Protein 6C8Z (pdb70)

CATH classification: 3.40.1190.20 (+1 more: 3.30.1110.20)

Secondary structure (DSSP, 8-state):
---HHHHHHHHHHHHHHHHHGGG---EEEES--EEEEEEE--HHHHHHHHTTS-HHHHHHHHHS--SSB-SHHHHHHHHHHHHHS---EEEEE--SHHHHHHHHHT--SEEEEESHHHHHHHHHHHTT-S-EEEE-TT--HHHHHTS---TTEEEEEE-SS-EEEE-GGGS--TT----EEEEEEE-TT-EEEETTEEEE--S-EEEEEEE--TT--S---HHHHHTHHHHHHT-SEEEE--GGG--SB-TTS-BHHHHHHHHHHHHHHHHHH-TT-EEEEE----S-HHHHHIIIIIIIHHH-SEEEEEHHHHHHHHHHTT-HHHHHHHHS-SSTHHHHHHHHHHHHHHHTT-SEEEEE-SSEEEEEEETT-SS-HHHHHHHHHHHHHHHHHHHHHSS--STTGGGGGGGSPBPHHHHHHHHHHHHHHHHTTS--HHHHHHTEEEETTEEEEEEE-B--SS-S--SSHHHHHHHHHHHHHHHHS---

Sequence (488 aa):
MDISEWEKRYNEAYSDISKSLKKVKGIFVAYNSNIDAIKHIDEDDIEKLLEQVDAKEVQERIMEYPRQIDSPADFVARLIISMRDGKAAEVPTYTTDIHEWLTDNLGFDEARMGGQAGIISNLLANMGIKNVIAYVPWLSKEQAEYFVDSENLLHPVVENGKLELKHPKEAYNPDNKPKVNWIIEFSKGLEVKFAGEKIVVPRDNRLIVSSRPPWIRIDMSEELYEHLPEIGKNIDGAILSGYQMIKEEYEDGKTYKDYVEKAVNVIKRLKEGNPDIRIHVEFTSIQNKLIRKAILKDIVRKHVHSLGLDTVEVANALNVLGYEELAYSVIKKDENAIVALYEGAVILLHELKLERVHVHSLGYYICVVSKDSPVSPEDHRKSLLFASTVAAARALLGNINSLDDIEAGLDVPVSEQGYNQLEKLEKYLVRRGICTLEDFENGCICTPNHDVIIIPTKVVEKPVATVGIGDTISAAAFVSVLAKMKKK

Nearest PDB structures (foldseek):
  6c8z-assembly1_A-2  TM=1.002E+00  e=9.572E-101  Methanosarcinales
  6xio-assembly1_A  TM=8.806E-01  e=2.026E-80  Methanosarcinales archaeon
  1u2x-assembly2_B  TM=9.311E-01  e=2.258E-51  Pyrococcus horikoshii
  3drw-assembly1_B  TM=9.530E-01  e=3.285E-50  Pyrococcus horikoshii
  5od2-assembly2_B  TM=7.787E-01  e=1.156E-51  Methanocaldococcus jannaschii DSM 2661

Structure (mmCIF, N/CA/C/O backbone):
data_6C8Z
#
_entry.id   6C8Z
#
_cell.length_a   81.081
_cell.length_b   75.986
_cell.length_c   82.442
_cell.angle_alpha   90.000
_cell.angle_beta   94.920
_cell.angle_gamma   90.000
#
_symmetry.space_group_name_H-M   'C 1 2 1'
#
loop_
_entity.id
_entity.type
_entity.pdbx_description
1 polymer 'ADP-dependent phosphofructokinase'
2 non-polymer "ADENOSINE-5'-DIPHOSPHATE"
3 non-polymer 'NICKEL (II) ION'
4 non-polymer 'MAGNESIUM ION'
5 water water
#
loop_
_atom_site.group_PDB
_atom_site.id
_atom_site.type_symbol
_atom_site.label_atom_id
_atom_site.label_alt_id
_atom_site.label_comp_id
_atom_site.label_asym_id
_atom_site.label_entity_id
_atom_site.label_seq_id
_atom_site.pdbx_PDB_ins_code
_atom_site.Cartn_x
_atom_site.Cartn_y
_atom_site.Cartn_z
_atom_site.occupancy
_atom_site.B_iso_or_equiv
_atom_site.auth_seq_id
_atom_site.auth_comp_id
_atom_site.auth_asym_id
_atom_site.auth_atom_id
_atom_site.pdbx_PDB_model_num
ATOM 1 N N . MET A 1 22 ? 22.47000 -2.53000 -13.15100 1.000 108.54000 1 MET A N 1
ATOM 2 C CA . MET A 1 22 ? 23.12900 -3.11000 -14.35700 1.000 110.79000 1 MET A CA 1
ATOM 3 C C . MET A 1 22 ? 24.04800 -4.26100 -13.95000 1.000 113.88000 1 MET A C 1
ATOM 4 O O . MET A 1 22 ? 23.87000 -5.39300 -14.40300 1.000 114.41000 1 MET A O 1
ATOM 9 N N . ASP A 1 23 ? 25.03100 -3.97000 -13.09500 1.000 106.98000 2 ASP A N 1
ATOM 10 C CA . ASP A 1 23 ? 25.95300 -4.98100 -12.57200 1.000 105.05000 2 ASP A CA 1
ATOM 11 C C . ASP A 1 23 ? 26.01800 -4.89800 -11.05100 1.000 100.74000 2 ASP A C 1
ATOM 12 O O . ASP A 1 23 ? 26.81000 -4.14000 -10.48100 1.000 99.36000 2 ASP A O 1
ATOM 17 N N . ILE A 1 24 ? 25.16700 -5.69400 -10.39800 1.000 84.68000 3 ILE A N 1
ATOM 18 C CA . ILE A 1 24 ? 25.36600 -6.03300 -8.99400 1.000 79.71000 3 ILE A CA 1
ATOM 19 C C . ILE A 1 24 ? 26.36800 -7.16300 -8.83300 1.000 78.80000 3 ILE A C 1
ATOM 20 O O . ILE A 1 24 ? 26.81500 -7.43100 -7.71100 1.000 75.55000 3 ILE A O 1
ATOM 25 N N . SER A 1 25 ? 26.71200 -7.84700 -9.92700 1.000 75.07000 4 SER A N 1
ATOM 26 C CA . SER A 1 25 ? 27.70200 -8.91400 -9.87200 1.000 74.67000 4 SER A CA 1
ATOM 27 C C . SER A 1 25 ? 28.98600 -8.44200 -9.20700 1.000 75.11000 4 SER A C 1
ATOM 28 O O . SER A 1 25 ? 29.66200 -9.22800 -8.53700 1.000 73.59000 4 SER A O 1
ATOM 31 N N . GLU A 1 26 ? 29.41800 -7.21300 -9.44100 1.000 76.44000 5 GLU A N 1
ATOM 32 C CA . GLU A 1 26 ? 30.57900 -6.70100 -8.75800 1.000 74.80000 5 GLU A CA 1
ATOM 33 C C . GLU A 1 26 ? 30.29500 -6.47400 -7.28600 1.000 72.05000 5 GLU A C 1
ATOM 34 O O . GLU A 1 26 ? 31.11100 -6.77500 -6.46300 1.000 69.36000 5 GLU A O 1
ATOM 40 N N . TRP A 1 27 ? 29.11500 -5.98600 -6.95800 1.000 63.75000 6 TRP A N 1
ATOM 41 C CA . TRP A 1 27 ? 28.78600 -5.80500 -5.56200 1.000 60.84000 6 TRP A CA 1
ATOM 42 C C . TRP A 1 27 ? 28.77100 -7.16000 -4.87800 1.000 68.69000 6 TRP A C 1
ATOM 43 O O . TRP A 1 27 ? 29.18800 -7.28500 -3.73900 1.000 70.94000 6 TRP A O 1
ATOM 54 N N . GLU A 1 28 ? 28.27900 -8.17100 -5.58100 1.000 55.10000 7 GLU A N 1
ATOM 55 C CA . GLU A 1 28 ? 28.15600 -9.51700 -5.03600 1.000 55.74000 7 GLU A CA 1
ATOM 56 C C . GLU A 1 28 ? 29.49800 -10.11700 -4.64400 1.000 61.72000 7 GLU A C 1
ATOM 57 O O . GLU A 1 28 ? 29.61100 -10.77400 -3.62100 1.000 62.01000 7 GLU A O 1
ATOM 63 N N . LYS A 1 29 ? 30.51000 -9.90500 -5.46900 1.000 61.52000 8 LYS A N 1
ATOM 64 C CA . LYS A 1 29 ? 31.83200 -10.38500 -5.13200 1.000 61.47000 8 LYS A CA 1
ATOM 65 C C . LYS A 1 29 ? 32.31700 -9.67000 -3.89100 1.000 61.58000 8 LYS A C 1
ATOM 66 O O . LYS A 1 29 ? 32.84600 -10.28700 -2.98300 1.000 61.76000 8 LYS A O 1
ATOM 72 N N . ARG A 1 30 ? 32.09400 -8.37600 -3.81900 1.000 54.53000 9 ARG A N 1
ATOM 73 C CA . ARG A 1 30 ? 32.55500 -7.63700 -2.66700 1.000 52.40000 9 ARG A CA 1
ATOM 74 C C . ARG A 1 30 ? 31.89800 -8.15800 -1.40700 1.000 54.25000 9 ARG A C 1
ATOM 75 O O . ARG A 1 30 ? 32.53000 -8.23400 -0.37000 1.000 53.99000 9 ARG A O 1
ATOM 83 N N . TYR A 1 31 ? 30.62800 -8.51800 -1.49500 1.000 53.16000 10 TYR A N 1
ATOM 84 C CA . TYR A 1 31 ? 29.91800 -9.00300 -0.32200 1.000 52.18000 10 TYR A CA 1
ATOM 85 C C . TYR A 1 31 ? 30.57800 -10.25600 0.20600 1.000 55.91000 10 TYR A C 1
ATOM 86 O O . TYR A 1 31 ? 30.74400 -10.42300 1.40300 1.000 55.91000 10 TYR A O 1
ATOM 95 N N . ASN A 1 32 ? 30.95900 -11.14900 -0.69600 1.000 55.03000 11 ASN A N 1
ATOM 96 C CA . ASN A 1 32 ? 31.61900 -12.39200 -0.31300 1.000 56.19000 11 ASN A CA 1
ATOM 97 C C . ASN A 1 32 ? 32.97400 -12.16700 0.34700 1.000 61.70000 11 ASN A C 1
ATOM 98 O O . ASN A 1 32 ? 33.31500 -12.82200 1.32100 1.000 60.45000 11 ASN A O 1
ATOM 103 N N . GLU A 1 33 ? 33.74900 -11.24200 -0.19700 1.000 60.32000 12 GLU A N 1
ATOM 104 C CA . GLU A 1 33 ? 35.03300 -10.88800 0.37100 1.000 61.56000 12 GLU A CA 1
ATOM 105 C C . GLU A 1 33 ? 34.84600 -10.28000 1.75200 1.000 63.73000 12 GLU A C 1
ATOM 106 O O . GLU A 1 33 ? 35.60100 -10.55400 2.66900 1.000 63.92000 12 GLU A O 1
ATOM 112 N N . ALA A 1 34 ? 33.82900 -9.44300 1.88900 1.000 58.95000 13 ALA A N 1
ATOM 113 C CA . ALA A 1 34 ? 33.54100 -8.78900 3.15000 1.000 56.67000 13 ALA A CA 1
ATOM 114 C C . ALA A 1 34 ? 33.17000 -9.83200 4.19300 1.000 61.13000 13 ALA A C 1
ATOM 115 O O . ALA A 1 34 ? 33.61500 -9.74900 5.33700 1.000 61.75000 13 ALA A O 1
ATOM 117 N N . TYR A 1 35 ? 32.33200 -10.78900 3.83800 1.000 58.78000 14 TYR A N 1
ATOM 118 C CA . TYR A 1 35 ? 31.93100 -11.77900 4.82300 1.000 57.52000 14 TYR A CA 1
ATOM 119 C C . TYR A 1 35 ? 33.06500 -12.64200 5.34400 1.000 61.50000 14 TYR A C 1
ATOM 120 O O . TYR A 1 35 ? 33.18200 -12.86400 6.54200 1.000 58.79000 14 TYR A O 1
ATOM 129 N N . SER A 1 36 ? 33.91100 -13.11900 4.44400 1.000 58.83000 15 SER A N 1
ATOM 130 C CA . SER A 1 36 ? 35.01600 -13.97500 4.84200 1.000 60.17000 15 SER A CA 1
ATOM 131 C C . SER A 1 36 ? 36.01600 -13.26800 5.72000 1.000 64.50000 15 SER A C 1
ATOM 132 O O . SER A 1 36 ? 36.46300 -13.80500 6.71600 1.000 66.12000 15 SER A O 1
ATOM 135 N N . ASP A 1 37 ? 36.35800 -12.04800 5.34100 1.000 57.69000 16 ASP A N 1
ATOM 136 C CA . ASP A 1 37 ? 37.32200 -11.25300 6.08300 1.000 57.58000 16 ASP A CA 1
ATOM 137 C C . ASP A 1 37 ? 36.87200 -10.87900 7.48800 1.000 60.13000 16 ASP A C 1
ATOM 138 O O . ASP A 1 37 ? 37.64600 -10.94800 8.43300 1.000 60.47000 16 ASP A O 1
ATOM 143 N N . ILE A 1 38 ? 35.61200 -10.49500 7.62500 1.000 56.02000 17 ILE A N 1
ATOM 144 C CA . ILE A 1 38 ? 35.08300 -10.10100 8.92600 1.000 53.77000 17 ILE A CA 1
ATOM 145 C C . ILE A 1 38 ? 34.81600 -11.33000 9.78500 1.000 59.07000 17 ILE A C 1
ATOM 146 O O . ILE A 1 38 ? 35.13800 -11.35100 10.98000 1.000 58.66000 17 ILE A O 1
ATOM 151 N N . SER A 1 39 ? 34.22000 -12.37000 9.19600 1.000 56.01000 18 SER A N 1
ATOM 152 C CA . SER A 1 39 ? 34.03600 -13.62700 9.91500 1.000 56.88000 18 SER A CA 1
ATOM 153 C C . SER A 1 39 ? 35.31100 -14.02900 10.64500 1.000 62.75000 18 SER A C 1
ATOM 154 O O . SER A 1 39 ? 35.28700 -14.34400 11.84100 1.000 61.57000 18 SER A O 1
ATOM 157 N N . LYS A 1 40 ? 36.44100 -14.01600 9.93800 1.000 62.68000 19 LYS A N 1
ATOM 158 C CA . LYS A 1 40 ? 37.71100 -14.38000 10.55900 1.000 63.82000 19 LYS A CA 1
ATOM 159 C C . LYS A 1 40 ? 38.15400 -13.33100 11.57200 1.000 67.71000 19 LYS A C 1
ATOM 160 O O . LYS A 1 40 ? 38.67000 -13.67400 12.64300 1.000 68.94000 19 LYS A O 1
ATOM 166 N N . SER A 1 41 ? 37.93800 -12.04900 11.26400 1.000 59.30000 20 SER A N 1
ATOM 167 C CA . SER A 1 41 ? 38.55200 -10.98400 12.05000 1.000 58.37000 20 SER A CA 1
ATOM 168 C C . SER A 1 41 ? 37.91600 -10.83800 13.42900 1.000 60.50000 20 SER A C 1
ATOM 169 O O . SER A 1 41 ? 38.60000 -10.44900 14.38300 1.000 60.06000 20 SER A O 1
ATOM 172 N N . LEU A 1 42 ? 36.62100 -11.14300 13.56000 1.000 58.11000 21 LEU A N 1
ATOM 173 C CA . LEU A 1 42 ? 35.92500 -10.95000 14.83200 1.000 55.93000 21 LEU A CA 1
ATOM 174 C C . LEU A 1 42 ? 36.61700 -11.65500 15.99400 1.000 63.03000 21 LEU A C 1
ATOM 175 O O . LEU A 1 42 ? 36.40600 -11.28200 17.15400 1.000 62.58000 21 LEU A O 1
ATOM 180 N N . LYS A 1 43 ? 37.43400 -12.67100 15.71000 1.000 60.97000 22 LYS A N 1
ATOM 181 C CA . LYS A 1 43 ? 38.24800 -13.30600 16.74000 1.000 63.02000 22 LYS A CA 1
ATOM 182 C C . LYS A 1 43 ? 39.02900 -12.29700 17.57300 1.000 66.66000 22 LYS A C 1
ATOM 183 O O . LYS A 1 43 ? 39.40200 -12.59700 18.71300 1.000 66.57000 22 LYS A O 1
ATOM 189 N N . LYS A 1 44 ? 39.28500 -11.11000 17.02700 1.000 59.76000 23 LYS A N 1
ATOM 190 C CA . LYS A 1 44 ? 40.21900 -10.15500 17.60400 1.000 58.88000 23 LYS A CA 1
ATOM 191 C C . LYS A 1 44 ? 39.58300 -9.23900 18.63900 1.000 63.22000 23 LYS A C 1
ATOM 192 O O . LYS A 1 44 ? 40.30900 -8.61000 19.41700 1.000 63.77000 23 LYS A O 1
ATOM 198 N N . VAL A 1 45 ? 38.25600 -9.15200 18.67200 1.000 60.54000 24 VAL A N 1
ATOM 199 C CA . VAL A 1 45 ? 37.56000 -8.27500 19.60800 1.000 58.68000 24 VAL A CA 1
ATOM 200 C C . VAL A 1 45 ? 37.57700 -8.94000 20.97900 1.000 64.63000 24 VAL A C 1
ATOM 201 O O . VAL A 1 45 ? 37.05100 -10.04500 21.14900 1.000 65.02000 24 VAL A O 1
ATOM 205 N N . LYS A 1 46 ? 38.18600 -8.27400 21.96100 1.000 60.33000 25 LYS A N 1
ATOM 206 C CA . LYS A 1 46 ? 38.37200 -8.88500 23.27300 1.000 60.34000 25 LYS A CA 1
ATOM 207 C C . LYS A 1 46 ? 37.20600 -8.66000 24.22700 1.000 63.47000 25 LYS A C 1
ATOM 208 O O . LYS A 1 46 ? 37.13700 -9.33200 25.26100 1.000 66.47000 25 LYS A O 1
ATOM 214 N N . GLY A 1 47 ? 36.30200 -7.73700 23.92200 1.000 56.89000 26 GLY A N 1
ATOM 215 C CA . GLY A 1 47 ? 35.14000 -7.52300 24.76200 1.000 55.18000 26 GLY A CA 1
ATOM 216 C C . GLY A 1 47 ? 34.36500 -6.28800 24.35800 1.000 57.72000 26 GLY A C 1
ATOM 217 O O . GLY A 1 47 ? 34.91400 -5.38200 23.72300 1.000 57.61000 26 GLY A O 1
ATOM 218 N N . ILE A 1 48 ? 33.08600 -6.23800 24.71900 1.000 49.30000 27 ILE A N 1
ATOM 219 C CA . ILE A 1 48 ? 32.22300 -5.12200 24.34300 1.000 49.96000 27 ILE A CA 1
ATOM 220 C C . ILE A 1 48 ? 31.09500 -4.99200 25.36000 1.000 54.13000 27 ILE A C 1
ATOM 221 O O . ILE A 1 48 ? 30.40100 -5.96500 25.67000 1.000 53.89000 27 ILE A O 1
ATOM 226 N N . PHE A 1 49 ? 30.93000 -3.77800 25.87700 1.000 49.24000 28 PHE A N 1
ATOM 227 C CA . PHE A 1 49 ? 29.98700 -3.46500 26.94400 1.000 47.33000 28 PHE A CA 1
ATOM 228 C C . PHE A 1 49 ? 28.70600 -2.90000 26.33700 1.000 49.71000 28 PHE A C 1
ATOM 229 O O . PHE A 1 49 ? 28.73800 -1.86400 25.66700 1.000 50.86000 28 PHE A O 1
ATOM 237 N N . VAL A 1 50 ? 27.58800 -3.58300 26.56800 1.000 48.05000 29 VAL A N 1
ATOM 238 C CA . VAL A 1 50 ? 26.29700 -3.24100 25.97500 1.000 46.65000 29 VAL A CA 1
ATOM 239 C C . VAL A 1 50 ? 25.35500 -2.90200 27.12200 1.000 51.52000 29 VAL A C 1
ATOM 240 O O . VAL A 1 50 ? 25.11400 -3.74800 27.99200 1.000 52.43000 29 VAL A O 1
ATOM 244 N N . ALA A 1 51 ? 24.81300 -1.68600 27.13700 1.000 47.34000 30 ALA A N 1
ATOM 245 C CA . ALA A 1 51 ? 24.17800 -1.23300 28.36400 1.000 48.42000 30 ALA A CA 1
ATOM 246 C C . ALA A 1 51 ? 22.91000 -0.42900 28.12700 1.000 53.15000 30 ALA A C 1
ATOM 247 O O . ALA A 1 51 ? 22.78000 0.30500 27.14200 1.000 48.45000 30 ALA A O 1
ATOM 249 N N . TYR A 1 52 ? 21.96300 -0.64900 29.05100 1.000 55.36000 31 TYR A N 1
ATOM 250 C CA . TYR A 1 52 ? 20.89100 0.24900 29.49100 1.000 53.74000 31 TYR A CA 1
ATOM 251 C C . TYR A 1 52 ? 19.50700 -0.31600 29.17900 1.000 55.40000 31 TYR A C 1
ATOM 252 O O . TYR A 1 52 ? 18.89700 -0.91400 30.07200 1.000 57.58000 31 TYR A O 1
ATOM 261 N N . ASN A 1 53 ? 18.98300 -0.16600 27.96300 1.000 44.22000 32 ASN A N 1
ATOM 262 C CA . ASN A 1 53 ? 17.57700 -0.49600 27.72200 1.000 44.11000 32 ASN A CA 1
ATOM 263 C C . ASN A 1 53 ? 17.42400 -1.96000 27.30600 1.000 48.98000 32 ASN A C 1
ATOM 264 O O . ASN A 1 53 ? 17.72300 -2.33300 26.16700 1.000 49.91000 32 ASN A O 1
ATOM 269 N N . SER A 1 54 ? 16.95500 -2.78300 28.24600 1.000 48.01000 33 SER A N 1
ATOM 270 C CA . SER A 1 54 ? 16.45600 -4.12300 27.98000 1.000 47.17000 33 SER A CA 1
ATOM 271 C C . SER A 1 54 ? 15.07100 -4.24200 28.59700 1.000 50.67000 33 SER A C 1
ATOM 272 O O . SER A 1 54 ? 14.77800 -3.62200 29.62100 1.000 49.80000 33 SER A O 1
ATOM 275 N N . ASN A 1 55 ? 14.22200 -5.05100 27.97500 1.000 50.00000 34 ASN A N 1
ATOM 276 C CA . ASN A 1 55 ? 12.84000 -5.17700 28.41400 1.000 48.60000 34 ASN A CA 1
ATOM 277 C C . ASN A 1 55 ? 12.23400 -6.40300 27.73800 1.000 54.59000 34 ASN A C 1
ATOM 278 O O . ASN A 1 55 ? 12.85200 -7.02500 26.87300 1.000 56.65000 34 ASN A O 1
ATOM 283 N N . ILE A 1 56 ? 11.02600 -6.76600 28.15700 1.000 50.67000 35 ILE A N 1
ATOM 284 C CA . ILE A 1 56 ? 10.31600 -7.90800 27.59300 1.000 50.76000 35 ILE A CA 1
ATOM 285 C C . ILE A 1 56 ? 9.12300 -7.37900 26.80800 1.000 59.09000 35 ILE A C 1
ATOM 286 O O . ILE A 1 56 ? 8.29800 -6.63600 27.34600 1.000 59.84000 35 ILE A O 1
ATOM 291 N N . ASP A 1 57 ? 9.02700 -7.75500 25.54300 1.000 58.39000 36 ASP A N 1
ATOM 292 C CA . ASP A 1 57 ? 7.84400 -7.46900 24.74500 1.000 57.41000 36 ASP A CA 1
ATOM 293 C C . ASP A 1 57 ? 6.95600 -8.70500 24.75500 1.000 59.70000 36 ASP A C 1
ATOM 294 O O . ASP A 1 57 ? 7.39500 -9.79000 24.35900 1.000 60.64000 36 ASP A O 1
ATOM 299 N N . ALA A 1 58 ? 5.72400 -8.54400 25.22400 1.000 54.79000 37 ALA A N 1
ATOM 300 C CA . ALA A 1 58 ? 4.76800 -9.63700 25.31400 1.000 54.62000 37 ALA A CA 1
ATOM 301 C C . ALA A 1 58 ? 3.58400 -9.35400 24.40200 1.000 61.29000 37 ALA A C 1
ATOM 302 O O . ALA A 1 58 ? 3.12200 -8.21200 24.30300 1.000 60.74000 37 ALA A O 1
ATOM 304 N N . ILE A 1 59 ? 3.12800 -10.39600 23.71200 1.000 59.35000 38 ILE A N 1
ATOM 305 C CA . ILE A 1 59 ? 2.00300 -10.31200 22.78700 1.000 60.26000 38 ILE A CA 1
ATOM 306 C C . ILE A 1 59 ? 0.91500 -11.29500 23.22800 1.000 66.60000 38 ILE A C 1
ATOM 307 O O . ILE A 1 59 ? 1.21000 -12.40100 23.64700 1.000 65.44000 38 ILE A O 1
ATOM 312 N N . LYS A 1 60 ? -0.32000 -10.81800 23.25000 1.000 67.53000 39 LYS A N 1
ATOM 313 C CA . LYS A 1 60 ? -1.45700 -11.63700 23.62300 1.000 67.84000 39 LYS A CA 1
ATOM 314 C C . LYS A 1 60 ? -2.62200 -11.37800 22.69000 1.000 75.19000 39 LYS A C 1
ATOM 315 O O . LYS A 1 60 ? -2.99600 -10.23600 22.47800 1.000 73.79000 39 LYS A O 1
ATOM 321 N N . HIS A 1 61 ? -3.20500 -12.43000 22.13300 1.000 76.26000 40 HIS A N 1
ATOM 322 C CA . HIS A 1 61 ? -4.37100 -12.26400 21.28400 1.000 79.02000 40 HIS A 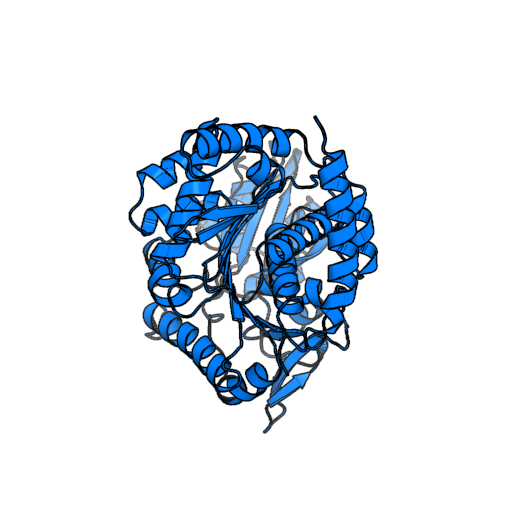CA 1
ATOM 323 C C . HIS A 1 61 ? -5.51200 -12.63700 22.20500 1.000 80.68000 40 HIS A C 1
ATOM 324 O O . HIS A 1 61 ? -5.58000 -13.76400 22.67400 1.000 82.17000 40 HIS A O 1
ATOM 331 N N . ILE A 1 62 ? -6.40900 -11.70200 22.47300 1.000 72.36000 41 ILE A N 1
ATOM 332 C CA . ILE A 1 62 ? -7.49800 -11.98800 23.38800 1.000 70.82000 41 ILE A CA 1
ATOM 333 C C . ILE A 1 62 ? -8.79200 -12.37900 22.70600 1.000 73.40000 41 ILE A C 1
ATOM 334 O O . ILE A 1 62 ? -9.28500 -11.68900 21.82900 1.000 73.51000 41 ILE A O 1
ATOM 339 N N . ASP A 1 63 ? -9.32600 -13.50500 23.17600 1.000 75.36000 42 ASP A N 1
ATOM 340 C CA . ASP A 1 63 ? -10.61000 -14.01400 22.73600 1.000 77.13000 42 ASP A CA 1
ATOM 341 C C . ASP A 1 63 ? -11.66800 -13.57600 23.75900 1.000 77.83000 42 ASP A C 1
ATOM 342 O O . ASP A 1 63 ? -11.40900 -12.71700 24.58800 1.000 74.39000 42 ASP A O 1
ATOM 347 N N . GLU A 1 64 ? -12.85000 -14.17200 23.70200 1.000 72.76000 43 GLU A N 1
ATOM 348 C CA . GLU A 1 64 ? -13.96200 -13.81900 24.58100 1.000 71.58000 43 GLU A CA 1
ATOM 349 C C . GLU A 1 64 ? -13.80000 -14.42800 25.97100 1.000 75.88000 43 GLU A C 1
ATOM 350 O O . GLU A 1 64 ? -14.05500 -13.75400 26.97600 1.000 74.42000 43 GLU A O 1
ATOM 356 N N . ASP A 1 65 ? -13.36600 -15.67700 26.05600 1.000 69.81000 44 ASP A N 1
ATOM 357 C CA . ASP A 1 65 ? -13.17000 -16.32000 27.35200 1.000 69.12000 44 ASP A CA 1
ATOM 358 C C . ASP A 1 65 ? -12.17800 -15.55500 28.20100 1.000 71.27000 44 ASP A C 1
ATOM 359 O O . ASP A 1 65 ? -12.24400 -15.58800 29.41800 1.000 71.42000 44 ASP A O 1
ATOM 364 N N . ASP A 1 66 ? -11.23400 -14.89100 27.55200 1.000 69.20000 45 ASP A N 1
ATOM 365 C CA . ASP A 1 66 ? -10.21900 -14.13800 28.26400 1.000 67.68000 45 ASP A CA 1
ATOM 366 C C . ASP A 1 66 ? -10.80600 -12.88000 28.85400 1.000 71.68000 45 ASP A C 1
ATOM 367 O O . ASP A 1 66 ? -10.57000 -12.55100 30.00400 1.000 70.76000 45 ASP A O 1
ATOM 372 N N . ILE A 1 67 ? -11.56800 -12.16500 28.04700 1.000 68.78000 46 ILE A N 1
ATOM 373 C CA . ILE A 1 67 ? -12.17800 -10.93000 28.51300 1.000 67.48000 46 ILE A CA 1
ATOM 374 C C . ILE A 1 67 ? -13.08700 -11.18200 29.70000 1.000 67.63000 46 ILE A C 1
ATOM 375 O O . ILE A 1 67 ? -13.16400 -10.38700 30.62200 1.000 66.83000 46 ILE A O 1
ATOM 380 N N . GLU A 1 68 ? -13.78100 -12.30500 29.65700 1.000 61.44000 47 GLU A N 1
ATOM 381 C CA . GLU A 1 68 ? -14.70000 -12.69000 30.70200 1.000 61.32000 47 GLU A CA 1
ATOM 382 C C . GLU A 1 68 ? -13.98800 -12.85900 32.04200 1.000 64.23000 47 GLU A C 1
ATOM 383 O O . GLU A 1 68 ? -14.55400 -12.53800 33.07400 1.000 65.12000 47 GLU A O 1
ATOM 389 N N . LYS A 1 69 ? -12.76800 -13.38600 32.03900 1.000 62.79000 48 LYS A N 1
ATOM 390 C CA . LYS A 1 69 ? -12.01300 -13.53100 33.28100 1.000 62.10000 48 LYS A CA 1
ATOM 391 C C . LYS A 1 69 ? -11.60100 -12.17200 33.83300 1.000 67.18000 48 LYS A C 1
ATOM 392 O O . LYS A 1 69 ? -11.62700 -11.95800 35.05100 1.000 67.82000 48 LYS A O 1
ATOM 398 N N . LEU A 1 70 ? -11.23100 -11.23700 32.95300 1.000 62.65000 49 LEU A N 1
ATOM 399 C CA . LEU A 1 70 ? -10.88300 -9.89000 33.39600 1.000 61.88000 49 LEU A CA 1
ATOM 400 C C . LEU A 1 70 ? -12.07000 -9.22000 34.07700 1.000 67.71000 49 LEU A C 1
ATOM 401 O O . LEU A 1 70 ? -11.94400 -8.68000 35.18100 1.000 67.00000 49 LEU A O 1
ATOM 406 N N . LEU A 1 71 ? -13.23400 -9.23300 33.41900 1.000 63.22000 50 LEU A N 1
ATOM 407 C CA . LEU A 1 71 ? -14.43800 -8.66300 34.01400 1.000 64.34000 50 LEU A CA 1
ATOM 408 C C . LEU A 1 71 ? -14.79000 -9.35300 35.32700 1.000 69.72000 50 LEU A C 1
ATOM 409 O O . LEU A 1 71 ? -15.37700 -8.73100 36.22000 1.000 68.48000 50 LEU A O 1
ATOM 414 N N . GLU A 1 72 ? -14.44100 -10.63600 35.46100 1.000 67.92000 51 GLU A N 1
ATOM 415 C CA . GLU A 1 72 ? -14.66900 -11.37900 36.69600 1.000 70.64000 51 GLU A CA 1
ATOM 416 C C . GLU A 1 72 ? -13.78000 -10.89200 37.83500 1.000 74.82000 51 GLU A C 1
ATOM 417 O O . GLU A 1 72 ? -13.95500 -11.33800 38.97300 1.000 77.50000 51 GLU A O 1
ATOM 423 N N . GLN A 1 73 ? -12.83600 -9.99400 37.54700 1.000 70.65000 52 GLN A N 1
ATOM 424 C CA . GLN A 1 73 ? -11.80300 -9.56800 38.47900 1.000 68.63000 52 GLN A CA 1
ATOM 425 C C . GLN A 1 73 ? -11.94700 -8.09800 38.84800 1.000 68.57000 52 GLN A C 1
ATOM 426 O O . GLN A 1 73 ? -11.20200 -7.60300 39.70400 1.000 68.07000 52 GLN A O 1
ATOM 432 N N . VAL A 1 74 ? -12.85000 -7.42100 38.14500 1.000 65.95000 53 VAL A N 1
ATOM 433 C CA . VAL A 1 74 ? -13.08300 -5.99200 38.27300 1.000 63.80000 53 VAL A CA 1
ATOM 434 C C . VAL A 1 74 ? -14.55100 -5.62600 38.42700 1.000 71.02000 53 VAL A C 1
ATOM 435 O O . VAL A 1 74 ? -15.42800 -6.42300 38.12800 1.000 71.30000 53 VAL A O 1
ATOM 439 N N . ASP A 1 75 ? -14.81200 -4.42200 38.91900 1.000 57.91000 54 ASP A N 1
ATOM 440 C CA . ASP A 1 75 ? -16.17200 -3.95900 39.10900 1.000 60.31000 54 ASP A CA 1
ATOM 441 C C . ASP A 1 75 ? -16.63900 -3.14300 37.90800 1.000 65.90000 54 ASP A C 1
ATOM 442 O O . ASP A 1 75 ? -15.96600 -2.21300 37.48500 1.000 64.31000 54 ASP A O 1
ATOM 447 N N . ALA A 1 76 ? -17.79600 -3.49400 37.35600 1.000 71.16000 55 ALA A N 1
ATOM 448 C CA . ALA A 1 76 ? -18.30200 -2.79300 36.18400 1.000 70.37000 55 ALA A CA 1
ATOM 449 C C . ALA A 1 76 ? -18.57900 -1.33300 36.46500 1.000 73.68000 55 ALA A C 1
ATOM 450 O O . ALA A 1 76 ? -18.17600 -0.46800 35.70500 1.000 72.21000 55 ALA A O 1
ATOM 452 N N . LYS A 1 77 ? -19.23100 -1.05100 37.58000 1.000 69.74000 56 LYS A N 1
ATOM 453 C CA . LYS A 1 77 ? -19.49300 0.32900 37.94200 1.000 70.54000 56 LYS A CA 1
ATOM 454 C C . LYS A 1 77 ? -18.21700 1.15100 37.93200 1.000 74.04000 56 LYS A C 1
ATOM 455 O O . LYS A 1 77 ? -18.20800 2.25500 37.42200 1.000 75.34000 56 LYS A O 1
ATOM 461 N N . GLU A 1 78 ? -17.13700 0.63500 38.49900 1.000 71.01000 57 GLU A N 1
ATOM 462 C CA . GLU A 1 78 ? -15.89500 1.34900 38.42000 1.000 68.65000 57 GLU A CA 1
ATOM 463 C C . GLU A 1 78 ? -15.37700 1.48300 37.00900 1.000 69.67000 57 GLU A C 1
ATOM 464 O O . GLU A 1 78 ? -14.95100 2.54700 36.61600 1.000 69.32000 57 GLU A O 1
ATOM 470 N N . VAL A 1 79 ? -15.39200 0.41600 36.22900 1.000 70.64000 58 VAL A N 1
ATOM 471 C CA . VAL A 1 79 ? -14.89200 0.55400 34.87700 1.000 68.66000 58 VAL A CA 1
ATOM 472 C C . VAL A 1 79 ? -15.73100 1.51400 34.06400 1.000 74.68000 58 VAL A C 1
ATOM 473 O O . VAL A 1 79 ? -15.18300 2.31300 33.33400 1.000 74.32000 58 VAL A O 1
ATOM 477 N N . GLN A 1 80 ? -17.05200 1.46400 34.17500 1.000 72.31000 59 GLN A N 1
ATOM 478 C CA . GLN A 1 80 ? -17.86600 2.41400 33.45700 1.000 73.38000 59 GLN A CA 1
ATOM 479 C C . GLN A 1 80 ? -17.52700 3.80800 33.90600 1.000 76.00000 59 GLN A C 1
ATOM 480 O O . GLN A 1 80 ? -17.34700 4.65600 33.08000 1.000 75.55000 59 GLN A O 1
ATOM 486 N N . GLU A 1 81 ? -17.39100 4.05800 35.20100 1.000 76.19000 60 GLU A N 1
ATOM 487 C CA . GLU A 1 81 ? -16.98400 5.37100 35.64100 1.000 77.59000 60 GLU A CA 1
ATOM 488 C C . GLU A 1 81 ? -15.62000 5.70700 35.08500 1.000 78.46000 60 GLU A C 1
ATOM 489 O O . GLU A 1 81 ? -15.41700 6.80800 34.63600 1.000 76.80000 60 GLU A O 1
ATOM 495 N N . ARG A 1 82 ? -14.67000 4.78300 35.09800 1.000 76.65000 61 ARG A N 1
ATOM 496 C CA . ARG A 1 82 ? -13.39200 5.06600 34.49500 1.000 75.53000 61 ARG A CA 1
ATOM 497 C C . ARG A 1 82 ? -13.54100 5.37400 33.00700 1.000 82.41000 61 ARG A C 1
ATOM 498 O O . ARG A 1 82 ? -12.92300 6.29000 32.51700 1.000 82.86000 61 ARG A O 1
ATOM 506 N N . ILE A 1 83 ? -14.36400 4.63400 32.28000 1.000 73.26000 62 ILE A N 1
ATOM 507 C CA . ILE A 1 83 ? -14.56700 4.90200 30.88100 1.000 74.39000 62 ILE A CA 1
ATOM 508 C C . ILE A 1 83 ? -15.14000 6.27300 30.58000 1.000 84.23000 62 ILE A C 1
ATOM 509 O O . ILE A 1 83 ? -14.81500 6.81400 29.55000 1.000 84.12000 62 ILE A O 1
ATOM 514 N N . MET A 1 84 ? -15.98300 6.81300 31.45500 1.000 82.36000 63 MET A N 1
ATOM 515 C CA . MET A 1 84 ? -16.57300 8.12200 31.21200 1.000 88.29000 63 MET A CA 1
ATOM 516 C C . MET A 1 84 ? -15.48300 9.17000 31.15700 1.000 98.52000 63 MET A C 1
ATOM 517 O O . MET A 1 84 ? -15.46700 10.00800 30.26800 1.000 100.49000 63 MET A O 1
ATOM 522 N N . GLU A 1 85 ? -14.56100 9.11500 32.10600 1.000 102.36000 64 GLU A N 1
ATOM 523 C CA . GLU A 1 85 ? -13.43200 10.01600 32.09300 1.000 103.89000 64 GLU A CA 1
ATOM 524 C C . GLU A 1 85 ? -12.33900 9.19900 31.46400 1.000 107.59000 64 GLU A C 1
ATOM 525 O O . GLU A 1 85 ? -11.87100 8.22500 32.04200 1.000 105.56000 64 GLU A O 1
ATOM 531 N N . TYR A 1 86 ? -11.96100 9.52200 30.24400 1.000 148.91000 65 TYR A N 1
ATOM 532 C CA . TYR A 1 86 ? -10.96300 8.77300 29.49100 1.000 146.89000 65 TYR A CA 1
ATOM 533 C C . TYR A 1 86 ? -9.66900 8.88400 30.25200 1.000 148.49000 65 TYR A C 1
ATOM 534 O O . TYR A 1 86 ? -9.24600 9.98100 30.57200 1.000 149.04000 65 TYR A O 1
ATOM 543 N N . PRO A 1 87 ? -8.99800 7.75300 30.48700 1.000 102.87000 66 PRO A N 1
ATOM 544 C CA . PRO A 1 87 ? -7.78100 7.64500 31.26900 1.000 100.64000 66 PRO A CA 1
ATOM 545 C C . PRO A 1 87 ? -6.59000 7.56700 30.37700 1.000 102.90000 66 PRO A C 1
ATOM 546 O O . PRO A 1 87 ? -6.60600 6.86700 29.41900 1.000 101.60000 66 PRO A O 1
ATOM 550 N N . ARG A 1 88 ? -5.55900 8.30600 30.69900 1.000 90.61000 67 ARG A N 1
ATOM 551 C CA . ARG A 1 88 ? -4.38800 8.39800 29.86100 1.000 89.60000 67 ARG A CA 1
ATOM 552 C C . ARG A 1 88 ? -3.22600 7.63100 30.36200 1.000 87.61000 67 ARG A C 1
ATOM 553 O O . ARG A 1 88 ? -2.11700 7.84900 29.96900 1.000 85.64000 67 ARG A O 1
ATOM 561 N N . GLN A 1 89 ? -3.51200 6.74100 31.27200 1.000 77.22000 68 GLN A N 1
ATOM 562 C CA . GLN A 1 89 ? -2.50100 5.89100 31.88800 1.000 75.45000 68 GLN A CA 1
ATOM 563 C C . GLN A 1 89 ? -3.19100 4.72500 32.58200 1.000 77.67000 68 GLN A C 1
ATOM 564 O O . GLN A 1 89 ? -4.34700 4.83600 33.00300 1.000 78.68000 68 GLN A O 1
ATOM 570 N N . ILE A 1 90 ? -2.45900 3.62200 32.72000 1.000 70.44000 69 ILE A N 1
ATOM 571 C CA . ILE A 1 90 ? -2.95300 2.41400 33.37200 1.000 68.09000 69 ILE A CA 1
ATOM 572 C C . ILE A 1 90 ? -2.24700 2.30600 34.71800 1.000 70.16000 69 ILE A C 1
ATOM 573 O O . ILE A 1 90 ? -1.02900 2.09800 34.77900 1.000 69.33000 69 ILE A O 1
ATOM 578 N N . ASP A 1 91 ? -3.00800 2.44200 35.79800 1.000 69.61000 70 ASP A N 1
ATOM 579 C CA . ASP A 1 91 ? -2.49700 2.24400 37.14600 1.000 68.53000 70 ASP A CA 1
ATOM 580 C C . ASP A 1 91 ? -3.18400 1.10700 37.88100 1.000 69.72000 70 ASP A C 1
ATOM 581 O O . ASP A 1 91 ? -2.53400 0.41700 38.66900 1.000 70.27000 70 ASP A O 1
ATOM 586 N N . SER A 1 92 ? -4.47300 0.89000 37.63200 1.000 63.61000 71 SER A N 1
ATOM 587 C CA . SER A 1 92 ? -5.29200 -0.13500 38.25000 1.000 62.71000 71 SER A CA 1
ATOM 588 C C . SER A 1 92 ? -5.77700 -1.11500 37.18500 1.000 65.39000 71 SER A C 1
ATOM 589 O O . SER A 1 92 ? -5.86900 -0.75400 36.00700 1.000 63.98000 71 SER A O 1
ATOM 592 N N . PRO A 1 93 ? -6.09100 -2.35900 37.55400 1.000 62.13000 72 PRO A N 1
ATOM 593 C CA . PRO A 1 93 ? -6.68700 -3.27000 36.56200 1.000 62.15000 72 PRO A CA 1
ATOM 594 C C . PRO A 1 93 ? -7.98300 -2.74400 35.97000 1.000 67.76000 72 PRO A C 1
ATOM 595 O O . PRO A 1 93 ? -8.42100 -3.24500 34.92600 1.000 68.98000 72 PRO A O 1
ATOM 599 N N . ALA A 1 94 ? -8.70900 -1.83100 36.63300 1.000 64.45000 73 ALA A N 1
ATOM 600 C CA . ALA A 1 94 ? -9.88800 -1.21600 36.04700 1.000 64.77000 73 ALA A CA 1
ATOM 601 C C . ALA A 1 94 ? -9.49800 -0.24500 34.97300 1.000 66.22000 73 ALA A C 1
ATOM 602 O O . ALA A 1 94 ? -10.19200 -0.16700 33.98700 1.000 65.35000 73 ALA A O 1
ATOM 604 N N . ASP A 1 95 ? -8.48000 0.57600 35.20300 1.000 62.02000 74 ASP A N 1
ATOM 605 C CA . ASP A 1 95 ? -7.95300 1.40200 34.14500 1.000 60.66000 74 ASP A CA 1
ATOM 606 C C . ASP A 1 95 ? -7.70400 0.57300 32.88600 1.000 61.75000 74 ASP A C 1
ATOM 607 O O . ASP A 1 95 ? -8.07900 1.00400 31.82200 1.000 61.53000 74 ASP A O 1
ATOM 612 N N . PHE A 1 96 ? -7.02800 -0.61700 32.94600 1.000 58.10000 75 PHE A N 1
ATOM 613 C CA . PHE A 1 96 ? -6.75100 -1.48800 31.81100 1.000 57.31000 75 PHE A CA 1
ATOM 614 C C . PHE A 1 96 ? -8.03800 -1.86200 31.09200 1.000 62.37000 75 PHE A C 1
ATOM 615 O O . PHE A 1 96 ? -8.20100 -1.60400 29.89400 1.000 61.54000 75 PHE A O 1
ATOM 623 N N . VAL A 1 97 ? -8.98300 -2.40700 31.82900 1.000 58.47000 76 VAL A N 1
ATOM 624 C CA . VAL A 1 97 ? -10.22300 -2.82700 31.21900 1.000 59.12000 76 VAL A CA 1
ATOM 625 C C . VAL A 1 97 ? -10.94400 -1.65500 30.57800 1.000 62.67000 76 VAL A C 1
ATOM 626 O O . VAL A 1 97 ? -11.50600 -1.78800 29.50200 1.000 62.32000 76 VAL A O 1
ATOM 630 N N . ALA A 1 98 ? -10.93700 -0.50400 31.23100 1.000 63.40000 77 ALA A N 1
ATOM 631 C CA . ALA A 1 98 ? -11.60800 0.64400 30.65500 1.000 64.34000 77 ALA A CA 1
ATOM 632 C C . ALA A 1 98 ? -10.96700 1.05800 29.34100 1.000 69.38000 77 ALA A C 1
ATOM 633 O O . ALA A 1 98 ? -11.65900 1.30600 28.36800 1.000 70.77000 77 ALA A O 1
ATOM 635 N N . ARG A 1 99 ? -9.64600 1.13000 29.30000 1.000 63.95000 78 ARG A N 1
ATOM 636 C CA . ARG A 1 99 ? -8.97200 1.48700 28.06300 1.000 63.73000 78 ARG A CA 1
ATOM 637 C C . ARG A 1 99 ? -9.16400 0.40100 27.02900 1.000 68.91000 78 ARG A C 1
ATOM 638 O O . ARG A 1 99 ? -9.34300 0.66900 25.85000 1.000 70.68000 78 ARG A O 1
ATOM 646 N N . LEU A 1 100 ? -9.10400 -0.84000 27.48300 1.000 66.59000 79 LEU A N 1
ATOM 647 C CA . LEU A 1 100 ? -9.25300 -1.95300 26.57800 1.000 65.89000 79 LEU A CA 1
ATOM 648 C C . LEU A 1 100 ? -10.61800 -1.90800 25.91500 1.000 71.48000 79 LEU A C 1
ATOM 649 O O . LEU A 1 100 ? -10.72300 -2.10000 24.71600 1.000 72.94000 79 LEU A O 1
ATOM 654 N N . ILE A 1 101 ? -11.66500 -1.63700 26.68200 1.000 66.58000 80 ILE A N 1
ATOM 655 C CA . ILE A 1 101 ? -12.99400 -1.56300 26.10400 1.000 67.90000 80 ILE A CA 1
ATOM 656 C C . ILE A 1 101 ? -13.10400 -0.41300 25.11200 1.000 76.36000 80 ILE A C 1
ATOM 657 O O . ILE A 1 101 ? -13.68400 -0.56300 24.04900 1.000 78.33000 80 ILE A O 1
ATOM 662 N N . ILE A 1 102 ? -12.53600 0.73400 25.45600 1.000 74.01000 81 ILE A N 1
ATOM 663 C CA . ILE A 1 102 ? -12.54600 1.87900 24.54700 1.000 76.32000 81 ILE A CA 1
ATOM 664 C C . ILE A 1 102 ? -11.96500 1.48500 23.19700 1.000 80.64000 81 ILE A C 1
ATOM 665 O O . ILE A 1 102 ? -12.60100 1.65200 22.15000 1.000 80.35000 81 ILE A O 1
ATOM 670 N N . SER A 1 103 ? -10.72400 1.07500 23.20200 1.000 73.87000 82 SER A N 1
ATOM 671 C CA . SER A 1 103 ? -10.11600 0.66700 21.97500 1.000 75.40000 82 SER A CA 1
ATOM 672 C C . SER A 1 103 ? -10.81000 -0.50700 21.31400 1.000 83.77000 82 SER A C 1
ATOM 673 O O . SER A 1 103 ? -10.46800 -0.82000 20.20200 1.000 86.17000 82 SER A O 1
ATOM 676 N N . MET A 1 104 ? -11.62600 -1.26500 22.04900 1.000 74.71000 83 MET A N 1
ATOM 677 C CA . MET A 1 104 ? -12.41200 -2.34800 21.43800 1.000 76.13000 83 MET A CA 1
ATOM 678 C C . MET A 1 104 ? -13.59600 -1.87000 20.58800 1.000 85.33000 83 MET A C 1
ATOM 679 O O . MET A 1 104 ? -13.79800 -2.33000 19.47300 1.000 86.65000 83 MET A O 1
ATOM 684 N N . ARG A 1 105 ? -14.36700 -0.93100 21.13100 1.000 78.60000 84 ARG A N 1
ATOM 685 C CA . ARG A 1 105 ? -15.50500 -0.31200 20.41800 1.000 82.15000 84 ARG A CA 1
ATOM 686 C C . ARG A 1 105 ? -15.13000 0.76800 19.39800 1.000 88.61000 84 ARG A C 1
ATOM 687 O O . ARG A 1 105 ? -15.58900 0.71600 18.25700 1.000 89.96000 84 ARG A O 1
ATOM 695 N N . ASP A 1 106 ? -14.26900 1.69000 19.79400 1.000 87.99000 85 ASP A N 1
ATOM 696 C CA . ASP A 1 106 ? -13.77500 2.66000 18.84900 1.000 89.95000 85 ASP A CA 1
ATOM 697 C C . ASP A 1 106 ? -12.77300 1.85500 18.03600 1.000 93.98000 85 ASP A C 1
ATOM 698 O O . ASP A 1 106 ? -11.97300 1.11700 18.59000 1.000 91.87000 85 ASP A O 1
ATOM 703 N N . GLY A 1 107 ? -12.80700 2.00100 16.72400 1.000 91.21000 86 GLY A N 1
ATOM 704 C CA . GLY A 1 107 ? -11.92600 1.25700 15.84500 1.000 90.45000 86 GLY A CA 1
ATOM 705 C C . GLY A 1 107 ? -10.43300 1.48400 15.97900 1.000 94.13000 86 GLY A C 1
ATOM 706 O O . GLY A 1 107 ? -9.64300 0.55900 15.83200 1.000 93.63000 86 GLY A O 1
ATOM 707 N N . LYS A 1 108 ? -10.05700 2.70800 16.31300 1.000 95.09000 87 LYS A N 1
ATOM 708 C CA . LYS A 1 108 ? -8.65600 3.11300 16.37000 1.000 94.20000 87 LYS A CA 1
ATOM 709 C C . LYS A 1 108 ? -7.73800 2.41400 17.36100 1.000 93.01000 87 LYS A C 1
ATOM 710 O O . LYS A 1 108 ? -8.13700 2.02400 18.45100 1.000 90.08000 87 LYS A O 1
ATOM 716 N N . ALA A 1 109 ? -6.49600 2.24700 16.93000 1.000 89.66000 88 ALA A N 1
ATOM 717 C CA . ALA A 1 109 ? -5.44200 1.67000 17.75100 1.000 85.51000 88 ALA A CA 1
ATOM 718 C C . ALA A 1 109 ? -4.89300 2.71300 18.71500 1.000 87.36000 88 ALA A C 1
ATOM 719 O O . ALA A 1 109 ? -5.08400 3.90300 18.50900 1.000 88.72000 88 ALA A O 1
ATOM 721 N N . ALA A 1 110 ? -4.22700 2.26900 19.77500 1.000 77.85000 89 ALA A N 1
ATOM 722 C CA . ALA A 1 110 ? -3.65100 3.18100 20.75100 1.000 76.87000 89 ALA A CA 1
ATOM 723 C C . ALA A 1 110 ? -2.57800 2.58600 21.64700 1.000 78.34000 89 ALA A C 1
ATOM 724 O O . ALA A 1 110 ? -2.55200 1.39500 21.92200 1.000 77.04000 89 ALA A O 1
ATOM 726 N N . GLU A 1 111 ? -1.68500 3.45900 22.08100 1.000 71.05000 90 GLU A N 1
ATOM 727 C CA . GLU A 1 111 ? -0.62200 3.14000 23.02300 1.000 69.02000 90 GLU A CA 1
ATOM 728 C C . GLU A 1 111 ? -0.86900 3.91300 24.30800 1.000 72.07000 90 GLU A C 1
ATOM 729 O O . GLU A 1 111 ? -1.10900 5.12400 24.27100 1.000 72.92000 90 GLU A O 1
ATOM 735 N N . VAL A 1 112 ? -0.80800 3.21600 25.43700 1.000 74.36000 91 VAL A N 1
ATOM 736 C CA . VAL A 1 112 ? -1.09400 3.82200 26.73500 1.000 72.61000 91 VAL A CA 1
ATOM 737 C C . VAL A 1 112 ? 0.01800 3.41600 27.69600 1.000 70.52000 91 VAL A C 1
ATOM 738 O O . VAL A 1 112 ? 0.37700 2.23200 27.74700 1.000 66.55000 91 VAL A O 1
ATOM 742 N N . PRO A 1 113 ? 0.59700 4.33900 28.46400 1.000 68.30000 92 PRO A N 1
ATOM 743 C CA . PRO A 1 113 ? 1.67800 3.96100 29.37800 1.000 67.13000 92 PRO A CA 1
ATOM 744 C C . PRO A 1 113 ? 1.18100 3.57200 30.76100 1.000 70.33000 92 PRO A C 1
ATOM 745 O O . PRO A 1 113 ? 0.12900 4.01300 31.22900 1.000 70.96000 92 PRO A O 1
ATOM 749 N N . THR A 1 114 ? 1.97200 2.72100 31.41300 1.000 60.70000 93 THR A N 1
ATOM 750 C CA . THR A 1 114 ? 1.79600 2.37600 32.81600 1.000 59.73000 93 THR A CA 1
ATOM 751 C C . THR A 1 114 ? 3.09500 2.66500 33.55000 1.000 65.94000 93 THR A C 1
ATOM 752 O O . THR A 1 114 ? 4.18400 2.39000 33.03500 1.000 66.49000 93 THR A O 1
ATOM 756 N N . TYR A 1 115 ? 2.98000 3.22400 34.75400 1.000 64.58000 94 TYR A N 1
ATOM 757 C CA . TYR A 1 115 ? 4.14600 3.65200 35.51400 1.000 64.15000 94 TYR A CA 1
ATOM 758 C C . TYR A 1 115 ? 4.45000 2.71700 36.68100 1.000 66.40000 94 TYR A C 1
ATOM 759 O O . TYR A 1 115 ? 5.17600 3.09400 37.60600 1.000 67.55000 94 TYR A O 1
ATOM 768 N N . THR A 1 116 ? 3.92200 1.49800 36.64400 1.000 61.26000 95 THR A N 1
ATOM 769 C CA . THR A 1 116 ? 4.15900 0.51400 37.68700 1.000 60.69000 95 THR A CA 1
ATOM 770 C C . THR A 1 116 ? 4.39500 -0.85100 37.05800 1.000 63.67000 95 THR A C 1
ATOM 771 O O . THR A 1 116 ? 3.93100 -1.13200 35.94900 1.000 62.92000 95 THR A O 1
ATOM 775 N N . THR A 1 117 ? 5.07200 -1.70800 37.81000 1.000 59.67000 96 THR A N 1
ATOM 776 C CA . THR A 1 117 ? 5.32700 -3.07900 37.40600 1.000 59.02000 96 THR A CA 1
ATOM 777 C C . THR A 1 117 ? 4.20900 -3.98400 37.87000 1.000 63.34000 96 THR A C 1
ATOM 778 O O . THR A 1 117 ? 4.17700 -5.13900 37.54300 1.000 63.69000 96 THR A O 1
ATOM 782 N N . ASP A 1 118 ? 3.30400 -3.45200 38.66400 1.000 56.84000 97 ASP A N 1
ATOM 783 C CA . ASP A 1 118 ? 2.15400 -4.16800 39.15000 1.000 56.39000 97 ASP A CA 1
ATOM 784 C C . ASP A 1 118 ? 1.20900 -4.54100 38.04000 1.000 60.64000 97 ASP A C 1
ATOM 785 O O . ASP A 1 118 ? 0.54400 -5.55000 38.10600 1.000 61.76000 97 ASP A O 1
ATOM 790 N N . ILE A 1 119 ? 1.08900 -3.68600 37.04500 1.000 57.45000 98 ILE A N 1
ATOM 791 C CA . ILE A 1 119 ? 0.21400 -3.97400 35.93800 1.000 56.87000 98 ILE A CA 1
ATOM 792 C C . ILE A 1 119 ? 0.64600 -5.21100 35.20000 1.000 60.02000 98 ILE A C 1
ATOM 793 O O . ILE A 1 119 ? -0.16900 -6.01100 34.83800 1.000 60.69000 98 ILE A O 1
ATOM 798 N N . HIS A 1 120 ? 1.93200 -5.39200 34.99500 1.000 56.08000 99 HIS A N 1
ATOM 799 C CA . HIS A 1 120 ? 2.40400 -6.57100 34.32100 1.000 55.64000 99 HIS A CA 1
ATOM 800 C C . HIS A 1 120 ? 2.07900 -7.80700 35.09800 1.000 61.17000 99 HIS A C 1
ATOM 801 O O . HIS A 1 120 ? 1.64400 -8.79700 34.55800 1.000 60.35000 99 HIS A O 1
ATOM 808 N N . GLU A 1 121 ? 2.28200 -7.74200 36.39200 1.000 59.26000 100 GLU A N 1
ATOM 809 C CA . GLU A 1 121 ? 2.02700 -8.86300 37.24400 1.000 59.90000 100 GLU A CA 1
ATOM 810 C C . GLU A 1 121 ? 0.56900 -9.25500 37.24900 1.000 63.37000 100 GLU A C 1
ATOM 811 O O . GLU A 1 121 ? 0.24700 -10.41600 37.30900 1.000 63.99000 100 GLU A O 1
ATOM 817 N N . TRP A 1 122 ? -0.32400 -8.28700 37.23100 1.000 59.38000 101 TRP A N 1
ATOM 818 C CA . TRP A 1 122 ? -1.73500 -8.60000 37.20100 1.000 58.31000 101 TRP A CA 1
ATOM 819 C C . TRP A 1 122 ? -2.09300 -9.30800 35.92100 1.000 60.89000 101 TRP A C 1
ATOM 820 O O . TRP A 1 122 ? -2.85400 -10.24500 35.92000 1.000 61.14000 101 TRP A O 1
ATOM 831 N N . LEU A 1 123 ? -1.54400 -8.83300 34.82100 1.000 54.99000 102 LEU A N 1
ATOM 832 C CA . LEU A 1 123 ? -1.77900 -9.41900 33.52000 1.000 54.65000 102 LEU A CA 1
ATOM 833 C C . LEU A 1 123 ? -1.22200 -10.82100 33.44700 1.000 60.43000 102 LEU A C 1
ATOM 834 O O . LEU A 1 123 ? -1.77400 -11.68100 32.83300 1.000 59.58000 102 LEU A O 1
ATOM 839 N N . THR A 1 124 ? -0.08300 -11.04800 34.05400 1.000 57.18000 103 THR A N 1
ATOM 840 C CA . THR A 1 124 ? 0.49500 -12.36900 34.02100 1.000 58.54000 103 THR A CA 1
ATOM 841 C C . THR A 1 124 ? -0.35000 -13.33100 34.80300 1.000 64.23000 103 THR A C 1
ATOM 842 O O . THR A 1 124 ? -0.56100 -14.45000 34.39100 1.000 65.82000 103 THR A O 1
ATOM 846 N N . ASP A 1 125 ? -0.83600 -12.89200 35.94600 1.000 58.81000 104 ASP A N 1
ATOM 847 C CA . ASP A 1 125 ? -1.63600 -13.77100 36.79500 1.000 59.92000 104 ASP A CA 1
ATOM 848 C C . ASP A 1 125 ? -3.05500 -13.98900 36.28300 1.000 63.67000 104 ASP A C 1
ATOM 849 O O . ASP A 1 125 ? -3.69700 -14.96700 36.67800 1.000 65.08000 104 ASP A O 1
ATOM 854 N N . ASN A 1 126 ? -3.57600 -13.02400 35.54100 1.000 61.75000 105 ASN A N 1
ATOM 855 C CA . ASN A 1 126 ? -4.94400 -13.10500 35.06700 1.000 61.95000 105 ASN A CA 1
ATOM 856 C C . ASN A 1 126 ? -5.16800 -13.19200 33.57000 1.000 67.34000 105 ASN A C 1
ATOM 857 O O . ASN A 1 126 ? -6.27600 -13.47600 33.15100 1.000 67.00000 105 ASN A O 1
ATOM 862 N N . LEU A 1 127 ? -4.15500 -12.94800 32.75100 1.000 63.82000 106 LEU A N 1
ATOM 863 C CA . LEU A 1 127 ? -4.39900 -13.03900 31.34500 1.000 62.99000 106 LEU A CA 1
ATOM 864 C C . LEU A 1 127 ? -3.56500 -14.03000 30.60700 1.000 66.98000 106 LEU A C 1
ATOM 865 O O . LEU A 1 127 ? -4.08300 -14.90600 29.97300 1.000 67.34000 106 LEU A O 1
ATOM 870 N N . GLY A 1 128 ? -2.25800 -13.91800 30.72000 1.000 63.81000 107 GLY A N 1
ATOM 871 C CA . GLY A 1 128 ? -1.34300 -14.76800 30.01200 1.000 63.64000 107 GLY A CA 1
ATOM 872 C C . GLY A 1 128 ? -0.91700 -14.10000 28.74200 1.000 65.96000 107 GLY A C 1
ATOM 873 O O . GLY A 1 128 ? -1.49800 -13.14900 28.32400 1.000 65.83000 107 GLY A O 1
ATOM 874 N N . PHE A 1 129 ? 0.13100 -14.58800 28.13100 1.000 61.73000 108 PHE A N 1
ATOM 875 C CA . PHE A 1 129 ? 0.53800 -14.04900 26.86300 1.000 60.18000 108 PHE A CA 1
ATOM 876 C C . PHE A 1 129 ? 0.83100 -15.18200 25.92500 1.000 65.96000 108 PHE A C 1
ATOM 877 O O . PHE A 1 129 ? 1.09700 -16.26000 26.35800 1.000 66.43000 108 PHE A O 1
ATOM 885 N N . ASP A 1 130 ? 0.73700 -14.96400 24.63000 1.000 63.70000 109 ASP A N 1
ATOM 886 C CA . ASP A 1 130 ? 0.96100 -16.06700 23.70200 1.000 65.23000 109 ASP A CA 1
ATOM 887 C C . ASP A 1 130 ? 2.44500 -16.22000 23.40400 1.000 66.55000 109 ASP A C 1
ATOM 888 O O . ASP A 1 130 ? 2.99400 -17.32600 23.47400 1.000 67.58000 109 ASP A O 1
ATOM 893 N N . GLU A 1 131 ? 3.10200 -15.11500 23.06800 1.000 60.30000 110 GLU A N 1
ATOM 894 C CA . GLU A 1 131 ? 4.53300 -15.09600 22.83300 1.000 60.56000 110 GLU A CA 1
ATOM 895 C C . GLU A 1 131 ? 5.15900 -13.95100 23.61600 1.000 61.00000 110 GLU A C 1
ATOM 896 O O . GLU A 1 131 ? 4.50300 -12.95600 23.93800 1.000 59.36000 110 GLU A O 1
ATOM 902 N N . ALA A 1 132 ? 6.44100 -14.10700 23.92500 1.000 55.84000 111 ALA A N 1
ATOM 903 C CA . ALA A 1 132 ? 7.23800 -13.03500 24.49100 1.000 53.64000 111 ALA A CA 1
ATOM 904 C C . ALA A 1 132 ? 8.63300 -13.11200 23.89400 1.000 61.73000 111 ALA A C 1
ATOM 905 O O . ALA A 1 132 ? 9.08300 -14.16800 23.44400 1.000 64.49000 111 ALA A O 1
ATOM 907 N N . ARG A 1 133 ? 9.31800 -11.97300 23.89700 1.000 51.70000 112 ARG A N 1
ATOM 908 C CA . ARG A 1 133 ? 10.63000 -11.87400 23.27900 1.000 51.66000 112 ARG A CA 1
ATOM 909 C C . ARG A 1 133 ? 11.40200 -10.74000 23.93700 1.000 54.07000 112 ARG A C 1
ATOM 910 O O . ARG A 1 133 ? 10.81400 -9.75600 24.39300 1.000 51.43000 112 ARG A O 1
ATOM 918 N N . MET A 1 134 ? 12.72500 -10.89400 23.98300 1.000 46.66000 113 MET A N 1
ATOM 919 C CA . MET A 1 134 ? 13.59300 -9.80400 24.40400 1.000 45.74000 113 MET A CA 1
ATOM 920 C C . MET A 1 134 ? 13.30100 -8.55100 23.59300 1.000 50.62000 113 MET A C 1
ATOM 921 O O . MET A 1 134 ? 13.10200 -8.60900 22.37800 1.000 50.32000 113 MET A O 1
ATOM 926 N N . GLY A 1 135 ? 13.37500 -7.42500 24.24500 1.000 49.14000 114 GLY A N 1
ATOM 927 C CA . GLY A 1 135 ? 13.12500 -6.15300 23.64300 1.000 49.82000 114 GLY A CA 1
ATOM 928 C C . GLY A 1 135 ? 14.14000 -5.15500 24.12600 1.000 57.15000 114 GLY A C 1
ATOM 929 O O . GLY A 1 135 ? 14.91900 -5.43000 24.98700 1.000 57.68000 114 GLY A O 1
ATOM 930 N N . GLY A 1 136 ? 14.12500 -3.98600 23.49700 1.000 48.85000 115 GLY A N 1
ATOM 931 C CA . GLY A 1 136 ? 15.04400 -2.91500 23.82200 1.000 48.84000 115 GLY A CA 1
ATOM 932 C C . GLY A 1 136 ? 16.27000 -3.04300 22.94300 1.000 54.19000 115 GLY A C 1
ATOM 933 O O . GLY A 1 136 ? 16.59700 -4.13900 22.48600 1.000 55.33000 115 GLY A O 1
ATOM 934 N N . GLN A 1 137 ? 16.92300 -1.92200 22.68400 1.000 47.11000 116 GLN A N 1
ATOM 935 C CA . GLN A 1 137 ? 18.12200 -1.89600 21.87000 1.000 46.46000 116 GLN A CA 1
ATOM 936 C C . GLN A 1 137 ? 19.31200 -2.62000 22.47200 1.000 48.84000 116 GLN A C 1
ATOM 937 O O . GLN A 1 137 ? 20.00400 -3.33700 21.77800 1.000 48.90000 116 GLN A O 1
ATOM 943 N N . ALA A 1 138 ? 19.55800 -2.44300 23.76100 1.000 45.16000 117 ALA A N 1
ATOM 944 C CA . ALA A 1 138 ? 20.70400 -3.11100 24.36900 1.000 45.18000 117 ALA A CA 1
ATOM 945 C C . ALA A 1 138 ? 20.49400 -4.61800 24.44600 1.000 51.36000 117 ALA A C 1
ATOM 946 O O . ALA A 1 138 ? 21.35900 -5.39800 24.03200 1.000 53.88000 117 ALA A O 1
ATOM 948 N N . GLY A 1 139 ? 19.34600 -5.04700 24.97500 1.000 47.60000 118 GLY A N 1
ATOM 949 C CA . GLY A 1 139 ? 19.10400 -6.47200 25.13600 1.000 46.71000 118 GLY A CA 1
ATOM 950 C C . GLY A 1 139 ? 19.19800 -7.23000 23.82800 1.000 49.16000 118 GLY A C 1
ATOM 951 O O . GLY A 1 139 ? 19.71600 -8.34900 23.78000 1.000 49.40000 118 GLY A O 1
ATOM 952 N N . ILE A 1 140 ? 18.69300 -6.63400 22.74900 1.000 45.72000 119 ILE A N 1
ATOM 953 C CA . ILE A 1 140 ? 18.76200 -7.26400 21.43500 1.000 44.88000 119 ILE A CA 1
ATOM 954 C C . ILE A 1 140 ? 20.20700 -7.36800 20.97000 1.000 51.70000 119 ILE A C 1
ATOM 955 O O . ILE A 1 140 ? 20.67100 -8.44000 20.56100 1.000 52.09000 119 ILE A O 1
ATOM 960 N N . ILE A 1 141 ? 20.93900 -6.25600 21.02200 1.000 47.00000 120 ILE A N 1
ATOM 961 C CA . ILE A 1 141 ? 22.34600 -6.27200 20.63400 1.000 46.54000 120 ILE A CA 1
ATOM 962 C C . ILE A 1 141 ? 23.12300 -7.24900 21.50400 1.000 50.88000 120 ILE A C 1
ATOM 963 O O . ILE A 1 141 ? 24.01200 -7.96100 21.02300 1.000 50.85000 120 ILE A O 1
ATOM 968 N N . SER A 1 142 ? 22.80800 -7.29000 22.80100 1.000 44.06000 121 SER A N 1
ATOM 969 C CA . SER A 1 142 ? 23.47300 -8.22600 23.69800 1.000 44.59000 121 SER A CA 1
ATOM 970 C C . SER A 1 142 ? 23.33000 -9.65700 23.19100 1.000 49.90000 121 SER A C 1
ATOM 971 O O . SER A 1 142 ? 24.32400 -10.36900 23.01000 1.000 49.52000 121 SER A O 1
ATOM 974 N N . ASN A 1 143 ? 22.09300 -10.09600 22.94200 1.000 46.04000 122 ASN A N 1
ATOM 975 C CA . ASN A 1 143 ? 21.89400 -11.45900 22.46000 1.000 46.65000 122 ASN A CA 1
ATOM 976 C C . ASN A 1 143 ? 22.48400 -11.65000 21.07100 1.000 47.91000 122 ASN A C 1
ATOM 977 O O . ASN A 1 143 ? 23.03000 -12.71700 20.76700 1.000 47.45000 122 ASN A O 1
ATOM 982 N N . LEU A 1 144 ? 22.37700 -10.63700 20.20800 1.000 47.52000 123 LEU A N 1
ATOM 983 C CA . LEU A 1 144 ? 22.96500 -10.73600 18.87400 1.000 46.33000 123 LEU A CA 1
ATOM 984 C C . LEU A 1 144 ? 24.44900 -11.05900 18.95700 1.000 50.44000 123 LEU A C 1
ATOM 985 O O . LEU A 1 144 ? 24.91700 -12.04100 18.37400 1.000 50.77000 123 LEU A O 1
ATOM 990 N N . LEU A 1 145 ? 25.21200 -10.22200 19.66400 1.000 47.10000 124 LEU A N 1
ATOM 991 C CA . LEU A 1 145 ? 26.65800 -10.39700 19.70400 1.000 47.11000 124 LEU A CA 1
ATOM 992 C C . LEU A 1 145 ? 27.04000 -11.65700 20.46200 1.000 53.89000 124 LEU A C 1
ATOM 993 O O . LEU A 1 145 ? 28.11600 -12.21900 20.22300 1.000 55.17000 124 LEU A O 1
ATOM 998 N N . ALA A 1 146 ? 26.14400 -12.13500 21.30800 1.000 49.99000 125 ALA A N 1
ATOM 999 C CA . ALA A 1 146 ? 26.38500 -13.36200 22.03500 1.000 52.14000 125 ALA A CA 1
ATOM 1000 C C . ALA A 1 146 ? 26.37500 -14.51300 21.04200 1.000 60.34000 125 ALA A C 1
ATOM 1001 O O . ALA A 1 146 ? 27.35600 -15.23100 20.89600 1.000 61.49000 125 ALA A O 1
ATOM 1003 N N . ASN A 1 147 ? 25.26200 -14.67900 20.34400 1.000 51.31000 126 ASN A N 1
ATOM 1004 C CA . ASN A 1 147 ? 25.15300 -15.75000 19.36200 1.000 52.57000 126 ASN A CA 1
ATOM 1005 C C . ASN A 1 147 ? 26.15500 -15.58600 18.22800 1.000 56.89000 126 ASN A C 1
ATOM 1006 O O . ASN A 1 147 ? 26.42200 -16.54500 17.49600 1.000 58.95000 126 ASN A O 1
ATOM 1011 N N . MET A 1 148 ? 26.71000 -14.39300 18.07000 1.000 52.38000 127 MET A N 1
ATOM 1012 C CA . MET A 1 148 ? 27.66700 -14.12700 17.01100 1.000 53.88000 127 MET A CA 1
ATOM 1013 C C . MET A 1 148 ? 29.07000 -14.59500 17.37700 1.000 58.32000 127 MET A C 1
ATOM 1014 O O . MET A 1 148 ? 29.96900 -14.54500 16.53000 1.000 57.71000 127 MET A O 1
ATOM 1019 N N . GLY A 1 149 ? 29.24700 -15.05600 18.60700 1.000 59.54000 128 GLY A N 1
ATOM 1020 C CA . GLY A 1 149 ? 30.52400 -15.57600 19.05200 1.000 60.76000 128 GLY A CA 1
ATOM 1021 C C . GLY A 1 149 ? 31.50800 -14.57700 19.60500 1.000 64.72000 128 GLY A C 1
ATOM 1022 O O . GLY A 1 149 ? 32.67400 -14.89400 19.80000 1.000 65.14000 128 GLY A O 1
ATOM 1023 N N . ILE A 1 150 ? 31.05200 -13.36200 19.85200 1.000 59.27000 129 ILE A N 1
ATOM 1024 C CA . ILE A 1 150 ? 31.93400 -12.34900 20.38800 1.000 57.15000 129 ILE A CA 1
ATOM 1025 C C . ILE A 1 150 ? 32.29700 -12.65000 21.83200 1.000 58.64000 129 ILE A C 1
ATOM 1026 O O . ILE A 1 150 ? 31.44200 -13.00200 22.62900 1.000 58.48000 129 ILE A O 1
ATOM 1031 N N . LYS A 1 151 ? 33.57800 -12.52800 22.15300 1.000 54.77000 130 LYS A N 1
ATOM 1032 C CA . LYS A 1 151 ? 34.06500 -12.74900 23.50300 1.000 54.11000 130 LYS A CA 1
ATOM 1033 C C . LYS A 1 151 ? 33.71900 -11.58400 24.40000 1.000 57.54000 130 LYS A C 1
ATOM 1034 O O . LYS A 1 151 ? 33.59700 -10.46200 23.94100 1.000 53.64000 130 LYS A O 1
ATOM 1040 N N . ASN A 1 152 ? 33.54500 -11.86100 25.68100 1.000 57.29000 131 ASN A N 1
ATOM 1041 C CA . ASN A 1 152 ? 33.27900 -10.81900 26.66300 1.000 57.50000 131 ASN A CA 1
ATOM 1042 C C . ASN A 1 152 ? 32.13600 -9.84600 26.42200 1.000 57.20000 131 ASN A C 1
ATOM 1043 O O . ASN A 1 152 ? 32.32800 -8.64800 26.53000 1.000 57.94000 131 ASN A O 1
ATOM 1048 N N . VAL A 1 153 ? 30.96100 -10.33300 26.06800 1.000 51.58000 132 VAL A N 1
ATOM 1049 C CA . VAL A 1 153 ? 29.84700 -9.42200 25.90000 1.000 48.09000 132 VAL A CA 1
ATOM 1050 C C . VAL A 1 153 ? 29.31000 -9.08200 27.28100 1.000 49.19000 132 VAL A C 1
ATOM 1051 O O . VAL A 1 153 ? 28.62000 -9.87500 27.88800 1.000 47.46000 132 VAL A O 1
ATOM 1055 N N . ILE A 1 154 ? 29.64500 -7.90100 27.77900 1.000 47.85000 133 ILE A N 1
ATOM 1056 C CA . ILE A 1 154 ? 29.19900 -7.47200 29.09900 1.000 48.52000 133 ILE A CA 1
ATOM 1057 C C . ILE A 1 154 ? 27.92700 -6.65500 28.91500 1.000 53.90000 133 ILE A C 1
ATOM 1058 O O . ILE A 1 154 ? 27.97100 -5.52600 28.42200 1.000 53.60000 133 ILE A O 1
ATOM 1063 N N . ALA A 1 155 ? 26.79600 -7.21800 29.31800 1.000 46.15000 134 ALA A N 1
ATOM 1064 C CA . ALA A 1 155 ? 25.53600 -6.49600 29.29400 1.000 45.82000 134 ALA A CA 1
ATOM 1065 C C . ALA A 1 155 ? 25.29400 -5.82600 30.63900 1.000 52.94000 134 ALA A C 1
ATOM 1066 O O . ALA A 1 155 ? 25.74400 -6.30600 31.68200 1.000 55.05000 134 ALA A O 1
ATOM 1068 N N . TYR A 1 156 ? 24.53700 -4.73900 30.61900 1.000 49.70000 135 TYR A N 1
ATOM 1069 C CA . TYR A 1 156 ? 24.15000 -4.05300 31.84000 1.000 50.04000 135 TYR A CA 1
ATOM 1070 C C . TYR A 1 156 ? 22.72800 -3.53000 31.72700 1.000 56.57000 135 TYR A C 1
ATOM 1071 O O . TYR A 1 156 ? 22.42100 -2.72100 30.87400 1.000 54.61000 135 TYR A O 1
ATOM 1080 N N . VAL A 1 157 ? 21.87200 -3.99500 32.62000 1.000 55.66000 136 VAL A N 1
ATOM 1081 C CA . VAL A 1 157 ? 20.46600 -3.63400 32.63900 1.000 55.91000 136 VAL A CA 1
ATOM 1082 C C . VAL A 1 157 ? 20.16200 -3.13300 34.04700 1.000 60.31000 136 VAL A C 1
ATOM 1083 O O . VAL A 1 157 ? 20.35200 -3.89100 35.01000 1.000 61.06000 136 VAL A O 1
ATOM 1087 N N . PRO A 1 158 ? 19.70900 -1.90100 34.24000 1.000 59.44000 137 PRO A N 1
ATOM 1088 C CA . PRO A 1 158 ? 19.45200 -1.42400 35.60600 1.000 61.61000 137 PRO A CA 1
ATOM 1089 C C . PRO A 1 158 ? 18.27900 -2.16700 36.23600 1.000 67.71000 137 PRO A C 1
ATOM 1090 O O . PRO A 1 158 ? 17.21100 -2.30100 35.63300 1.000 65.83000 137 PRO A O 1
ATOM 1094 N N . TRP A 1 159 ? 18.48600 -2.63400 37.46700 1.000 68.94000 138 TRP A N 1
ATOM 1095 C CA . TRP A 1 159 ? 17.50000 -3.42000 38.20700 1.000 72.34000 138 TRP A CA 1
ATOM 1096 C C . TRP A 1 159 ? 16.99400 -4.59400 37.36900 1.000 73.52000 138 TRP A C 1
ATOM 1097 O O . TRP A 1 159 ? 15.79200 -4.80200 37.19100 1.000 73.43000 138 TRP A O 1
ATOM 1108 N N . LEU A 1 160 ? 17.93600 -5.44500 36.99100 1.000 61.39000 139 LEU A N 1
ATOM 1109 C CA . LEU A 1 160 ? 17.64200 -6.65100 36.25100 1.000 59.85000 139 LEU A CA 1
ATOM 1110 C C . LEU A 1 160 ? 16.84600 -7.55500 37.16500 1.000 64.41000 139 LEU A C 1
ATOM 1111 O O . LEU A 1 160 ? 17.13100 -7.65400 38.34600 1.000 65.76000 139 LEU A O 1
ATOM 1116 N N . SER A 1 161 ? 15.86400 -8.23800 36.60100 1.000 58.18000 140 SER A N 1
ATOM 1117 C CA . SER A 1 161 ? 14.97300 -9.12100 37.34800 1.000 57.68000 140 SER A CA 1
ATOM 1118 C C . SER A 1 161 ? 15.13900 -10.55900 36.86100 1.000 61.38000 140 SER A C 1
ATOM 1119 O O . SER A 1 161 ? 15.88300 -10.83900 35.91700 1.000 59.32000 140 SER A O 1
ATOM 1122 N N . LYS A 1 162 ? 14.43300 -11.48100 37.52600 1.000 60.36000 141 LYS A N 1
ATOM 1123 C CA . LYS A 1 162 ? 14.56800 -12.89400 37.18500 1.000 59.25000 141 LYS A CA 1
ATOM 1124 C C . LYS A 1 162 ? 13.90300 -13.19300 35.85500 1.000 59.31000 141 LYS A C 1
ATOM 1125 O O . LYS A 1 162 ? 14.41800 -13.98500 35.06000 1.000 61.87000 141 LYS A O 1
ATOM 1131 N N . GLU A 1 163 ? 12.76500 -12.57000 35.60600 1.000 53.76000 142 GLU A N 1
ATOM 1132 C CA . GLU A 1 163 ? 12.04800 -12.78000 34.36600 1.000 51.05000 142 GLU A CA 1
ATOM 1133 C C . GLU A 1 163 ? 12.83500 -12.20800 33.22300 1.000 55.16000 142 GLU A C 1
ATOM 1134 O O . GLU A 1 163 ? 12.96800 -12.83800 32.20800 1.000 54.31000 142 GLU A O 1
ATOM 1140 N N . GLN A 1 164 ? 13.34800 -11.00400 33.38500 1.000 51.27000 143 GLN A N 1
ATOM 1141 C CA . GLN A 1 164 ? 14.16300 -10.37100 32.35600 1.000 50.98000 143 GLN A CA 1
ATOM 1142 C C . GLN A 1 164 ? 15.31500 -11.27700 31.94000 1.000 58.98000 143 GLN A C 1
ATOM 1143 O O . GLN A 1 164 ? 15.57700 -11.46500 30.74600 1.000 59.02000 143 GLN A O 1
ATOM 1149 N N . ALA A 1 165 ? 16.03000 -11.83300 32.92100 1.000 55.13000 144 ALA A N 1
ATOM 1150 C CA . ALA A 1 165 ? 17.19000 -12.66000 32.61500 1.000 54.20000 144 ALA A CA 1
ATOM 1151 C C . ALA A 1 165 ? 16.81000 -13.91400 31.84100 1.000 57.01000 144 ALA A C 1
ATOM 1152 O O . ALA A 1 165 ? 17.65700 -14.47000 31.13000 1.000 55.50000 144 ALA A O 1
ATOM 1154 N N . GLU A 1 166 ? 15.56000 -14.37400 31.96400 1.000 53.02000 145 GLU A N 1
ATOM 1155 C CA . GLU A 1 166 ? 15.12100 -15.53100 31.19200 1.000 52.26000 145 GLU A CA 1
ATOM 1156 C C . GLU A 1 166 ? 15.37800 -15.31900 29.71300 1.000 55.32000 145 GLU A C 1
ATOM 1157 O O . GLU A 1 166 ? 15.64800 -16.27800 28.98200 1.000 55.96000 145 GLU A O 1
ATOM 1163 N N . TYR A 1 167 ? 15.29900 -14.07000 29.26300 1.000 51.17000 146 TYR A N 1
ATOM 1164 C CA . TYR A 1 167 ? 15.26800 -13.73500 27.85100 1.000 50.54000 146 TYR A CA 1
ATOM 1165 C C . TYR A 1 167 ? 16.63400 -13.38900 27.27400 1.000 56.62000 146 TYR A C 1
ATOM 1166 O O . TYR A 1 167 ? 16.72000 -13.12700 26.07000 1.000 57.88000 146 TYR A O 1
ATOM 1175 N N . PHE A 1 168 ? 17.64800 -13.56500 28.10000 1.000 55.44000 147 PHE A N 1
ATOM 1176 C CA . PHE A 1 168 ? 19.02900 -13.52600 27.67700 1.000 54.59000 147 PHE A CA 1
ATOM 1177 C C . PHE A 1 168 ? 19.36400 -14.99400 27.33600 1.000 63.48000 147 PHE A C 1
ATOM 1178 O O . PHE A 1 168 ? 18.71800 -15.93200 27.79300 1.000 63.23000 147 PHE A O 1
ATOM 1186 N N . VAL A 1 169 ? 20.38500 -15.21300 26.53900 1.000 60.89000 148 VAL A N 1
ATOM 1187 C CA . VAL A 1 169 ? 20.73500 -16.55500 26.12200 1.000 63.32000 148 VAL A CA 1
ATOM 1188 C C . VAL A 1 169 ? 21.91700 -17.07100 26.91000 1.000 67.78000 148 VAL A C 1
ATOM 1189 O O . VAL A 1 169 ? 22.75300 -16.29900 27.35000 1.000 65.97000 148 VAL A O 1
ATOM 1193 N N . ASP A 1 170 ? 21.97900 -18.38300 27.06200 1.000 69.55000 149 ASP A N 1
ATOM 1194 C CA . ASP A 1 170 ? 23.02400 -18.99700 27.84500 1.000 70.77000 149 ASP A CA 1
ATOM 1195 C C . ASP A 1 170 ? 24.25300 -19.13200 27.00300 1.000 74.48000 149 ASP A C 1
ATOM 1196 O O . ASP A 1 170 ? 24.43800 -20.13400 26.33100 1.000 75.54000 149 ASP A O 1
ATOM 1201 N N . SER A 1 171 ? 25.12300 -18.15500 27.08300 1.000 64.73000 150 SER A N 1
ATOM 1202 C CA . SER A 1 171 ? 26.33900 -18.23600 26.34200 1.000 64.16000 150 SER A CA 1
ATOM 1203 C C . SER A 1 171 ? 27.40300 -17.92000 27.34800 1.000 69.40000 150 SER A C 1
ATOM 1204 O O . SER A 1 171 ? 27.25300 -17.01100 28.14200 1.000 68.68000 150 SER A O 1
ATOM 1207 N N . GLU A 1 172 ? 28.49400 -18.66600 27.31500 1.000 70.46000 151 GLU A N 1
ATOM 1208 C CA . GLU A 1 172 ? 29.58800 -18.44200 28.24500 1.000 70.71000 151 GLU A CA 1
ATOM 1209 C C . GLU A 1 172 ? 30.22400 -17.06500 28.06800 1.000 69.77000 151 GLU A C 1
ATOM 1210 O O . GLU A 1 172 ? 30.67400 -16.46800 29.03200 1.000 70.36000 151 GLU A O 1
ATOM 1216 N N . ASN A 1 173 ? 30.29600 -16.58800 26.82800 1.000 64.21000 152 ASN A N 1
ATOM 1217 C CA . ASN A 1 173 ? 30.82200 -15.26600 26.50700 1.000 61.87000 152 ASN A CA 1
ATOM 1218 C C . ASN A 1 173 ? 29.93400 -14.08800 26.93300 1.000 60.27000 152 ASN A C 1
ATOM 1219 O O . ASN A 1 173 ? 30.38800 -12.95800 26.90600 1.000 59.77000 152 ASN A O 1
ATOM 1224 N N . LEU A 1 174 ? 28.69500 -14.35300 27.33200 1.000 56.09000 153 LEU A N 1
ATOM 1225 C CA . LEU A 1 174 ? 27.79400 -13.27700 27.73500 1.000 52.83000 153 LEU A CA 1
ATOM 1226 C C . LEU A 1 174 ? 27.69300 -13.16500 29.24600 1.000 56.06000 153 LEU A C 1
ATOM 1227 O O . LEU A 1 174 ? 27.33300 -14.10800 29.92300 1.000 55.15000 153 LEU A O 1
ATOM 1232 N N . LEU A 1 175 ? 27.99000 -11.98000 29.76000 1.000 54.32000 154 LEU A N 1
ATOM 1233 C CA . LEU A 1 175 ? 27.98700 -11.74400 31.20000 1.000 53.35000 154 LEU A CA 1
ATOM 1234 C C . LEU A 1 175 ? 27.27100 -10.46900 31.62000 1.000 58.16000 154 LEU A C 1
ATOM 1235 O O . LEU A 1 175 ? 26.95800 -9.62500 30.80600 1.000 56.57000 154 LEU A O 1
ATOM 1240 N N . HIS A 1 176 ? 27.04800 -10.33500 32.91800 1.000 55.19000 155 HIS A N 1
ATOM 1241 C CA . HIS A 1 176 ? 26.36200 -9.20000 33.49700 1.000 55.15000 155 HIS A CA 1
ATOM 1242 C C . HIS A 1 176 ? 26.97500 -8.96400 34.86800 1.000 62.67000 155 HIS A C 1
ATOM 1243 O O . HIS A 1 176 ? 27.44400 -9.89100 35.50200 1.000 62.02000 155 HIS A O 1
ATOM 1250 N N . PRO A 1 177 ? 27.00300 -7.71600 35.32300 1.000 60.22000 156 PRO A N 1
ATOM 1251 C CA . PRO A 1 177 ? 27.57900 -7.44300 36.63700 1.000 62.36000 156 PRO A CA 1
ATOM 1252 C C . PRO A 1 177 ? 26.59000 -7.65700 37.76600 1.000 70.22000 156 PRO A C 1
ATOM 1253 O O . PRO A 1 177 ? 25.42700 -7.29800 37.65300 1.000 69.36000 156 PRO A O 1
ATOM 1257 N N . VAL A 1 178 ? 27.06800 -8.23700 38.85600 1.000 71.59000 157 VAL A N 1
ATOM 1258 C CA . VAL A 1 178 ? 26.24600 -8.49600 40.02200 1.000 72.74000 157 VAL A CA 1
ATOM 1259 C C . VAL A 1 178 ? 27.13700 -8.37900 41.24100 1.000 78.06000 157 VAL A C 1
ATOM 1260 O O . VAL A 1 178 ? 28.31200 -8.67900 41.18200 1.000 76.68000 157 VAL A O 1
ATOM 1264 N N . VAL A 1 179 ? 26.59100 -7.94700 42.36100 1.000 76.63000 158 VAL A N 1
ATOM 1265 C CA . VAL A 1 179 ? 27.42300 -7.80500 43.54000 1.000 79.04000 158 VAL A CA 1
ATOM 1266 C C . VAL A 1 179 ? 27.18700 -8.95300 44.49900 1.000 88.43000 158 VAL A C 1
ATOM 1267 O O . VAL A 1 179 ? 26.07600 -9.17400 44.95700 1.000 88.54000 158 VAL A O 1
ATOM 1271 N N . GLU A 1 180 ? 28.24900 -9.68100 44.80600 1.000 91.37000 159 GLU A N 1
ATOM 1272 C CA . GLU A 1 180 ? 28.15200 -10.80200 45.72300 1.000 94.39000 159 GLU A CA 1
ATOM 1273 C C . GLU A 1 180 ? 28.54800 -10.48000 47.16700 1.000 101.82000 159 GLU A C 1
ATOM 1274 O O . GLU A 1 180 ? 29.58100 -10.93900 47.64600 1.000 102.06000 159 GLU A O 1
ATOM 1280 N N . ASN A 1 181 ? 27.73900 -9.67400 47.84800 1.000 105.89000 160 ASN A N 1
ATOM 1281 C CA . ASN A 1 181 ? 27.98200 -9.39600 49.25800 1.000 106.14000 160 ASN A CA 1
ATOM 1282 C C . ASN A 1 181 ? 29.41000 -8.96600 49.57700 1.000 106.49000 160 ASN A C 1
ATOM 1283 O O . ASN A 1 181 ? 30.11000 -9.67400 50.28600 1.000 104.57000 160 ASN A O 1
ATOM 1288 N N . GLY A 1 182 ? 29.88000 -7.85700 49.01900 1.000 97.12000 161 GLY A N 1
ATOM 1289 C CA . GLY A 1 182 ? 31.22200 -7.47100 49.28400 1.000 97.81000 161 GLY A CA 1
ATOM 1290 C C . GLY A 1 182 ? 32.08600 -7.39000 48.03800 1.000 99.68000 161 GLY A C 1
ATOM 1291 O O . GLY A 1 182 ? 33.10800 -6.75800 48.14200 1.000 100.58000 161 GLY A O 1
ATOM 1292 N N . LYS A 1 183 ? 31.75000 -7.98500 46.88600 1.000 89.99000 162 LYS A N 1
ATOM 1293 C CA . LYS A 1 183 ? 32.58700 -7.86600 45.70600 1.000 87.80000 162 LYS A CA 1
ATOM 1294 C C . LYS A 1 183 ? 31.72100 -7.73100 44.44900 1.000 88.22000 162 LYS A C 1
ATOM 1295 O O . LYS A 1 183 ? 30.67000 -8.28200 44.36200 1.000 86.89000 162 LYS A O 1
ATOM 1301 N N . LEU A 1 184 ? 32.19600 -6.97700 43.46900 1.000 79.70000 163 LEU A N 1
ATOM 1302 C CA . LEU A 1 184 ? 31.45200 -6.80700 42.23600 1.000 76.66000 163 LEU A CA 1
ATOM 1303 C C . LEU A 1 184 ? 32.01800 -7.82500 41.27200 1.000 80.17000 163 LEU A C 1
ATOM 1304 O O . LEU A 1 184 ? 33.21900 -7.87500 41.04900 1.000 80.73000 163 LEU A O 1
ATOM 1309 N N . GLU A 1 185 ? 31.14800 -8.63400 40.68500 1.000 76.78000 164 GLU A N 1
ATOM 1310 C CA . GLU A 1 185 ? 31.58600 -9.67900 39.77200 1.000 76.05000 164 GLU A CA 1
ATOM 1311 C C . GLU A 1 185 ? 30.70400 -9.83000 38.54600 1.000 75.45000 164 GLU A C 1
ATOM 1312 O O . GLU A 1 185 ? 29.59000 -9.33700 38.52000 1.000 74.27000 164 GLU A O 1
ATOM 1318 N N . LEU A 1 186 ? 31.22400 -10.49900 37.52100 1.000 66.66000 165 LEU A N 1
ATOM 1319 C CA . LEU A 1 186 ? 30.47600 -10.73700 36.29300 1.000 63.31000 165 LEU A CA 1
ATOM 1320 C C . LEU A 1 186 ? 29.99900 -12.18200 36.23000 1.000 68.96000 165 LEU A C 1
ATOM 1321 O O . LEU A 1 186 ? 30.79100 -13.10800 36.30500 1.000 68.59000 165 LEU A O 1
ATOM 1326 N N . LYS A 1 187 ? 28.70200 -12.35300 36.09800 1.000 64.97000 166 LYS A N 1
ATOM 1327 C CA . LYS A 1 187 ? 28.13200 -13.67000 35.96700 1.000 65.10000 166 LYS A CA 1
ATOM 1328 C C . LYS A 1 187 ? 27.13300 -13.63600 34.82900 1.000 70.63000 166 LYS A C 1
ATOM 1329 O O . LYS A 1 187 ? 26.84500 -12.59300 34.25600 1.000 68.97000 166 LYS A O 1
ATOM 1335 N N . HIS A 1 188 ? 26.58900 -14.78300 34.48300 1.000 69.34000 167 HIS A N 1
ATOM 1336 C CA . HIS A 1 188 ? 25.61800 -14.78800 33.42300 1.000 69.17000 167 HIS A CA 1
ATOM 1337 C C . HIS A 1 188 ? 24.36700 -14.14900 33.95100 1.000 71.62000 167 HIS A C 1
ATOM 1338 O O . HIS A 1 188 ? 24.01300 -14.31800 35.11200 1.000 71.72000 167 HIS A O 1
ATOM 1345 N N . PRO A 1 189 ? 23.61300 -13.47500 33.07800 1.000 66.45000 168 PRO A N 1
ATOM 1346 C CA . PRO A 1 189 ? 22.34400 -12.79400 33.36800 1.000 65.56000 168 PRO A CA 1
ATOM 1347 C C . PRO A 1 189 ? 21.37500 -13.59700 34.24300 1.000 69.83000 168 PRO A C 1
ATOM 1348 O O . PRO A 1 189 ? 20.79300 -13.05200 35.16600 1.000 68.61000 168 PRO A O 1
ATOM 1352 N N . LYS A 1 190 ? 21.25000 -14.89200 33.97600 1.000 70.99000 169 LYS A N 1
ATOM 1353 C CA . LYS A 1 190 ? 20.43300 -15.82500 34.72000 1.000 71.88000 169 LYS A CA 1
ATOM 1354 C C . LYS A 1 190 ? 20.87800 -15.90900 36.17900 1.000 77.41000 169 LYS A C 1
ATOM 1355 O O . LYS A 1 190 ? 20.05800 -16.13700 37.04600 1.000 78.41000 169 LYS A O 1
ATOM 1361 N N . GLU A 1 191 ? 22.17700 -15.82700 36.44100 1.000 72.89000 170 GLU A N 1
ATOM 1362 C CA . GLU A 1 191 ? 22.69500 -15.85800 37.80300 1.000 72.83000 170 GLU A CA 1
ATOM 1363 C C . GLU A 1 191 ? 23.00300 -14.48300 38.41800 1.000 74.67000 170 GLU A C 1
ATOM 1364 O O . GLU A 1 191 ? 23.53300 -14.41300 39.52000 1.000 74.86000 170 GLU A O 1
ATOM 1370 N N . ALA A 1 192 ? 22.71400 -13.40100 37.70200 1.000 70.84000 171 ALA A N 1
ATOM 1371 C CA . ALA A 1 192 ? 22.99600 -12.05100 38.20800 1.000 69.89000 171 ALA A CA 1
ATOM 1372 C C . ALA A 1 192 ? 21.82500 -11.11800 38.54600 1.000 73.01000 171 ALA A C 1
ATOM 1373 O O . ALA A 1 192 ? 22.03900 -9.94000 38.79600 1.000 73.22000 171 ALA A O 1
ATOM 1375 N N . TYR A 1 193 ? 20.60100 -11.62500 38.54100 1.000 69.75000 172 TYR A N 1
ATOM 1376 C CA . TYR A 1 193 ? 19.41800 -10.80900 38.83700 1.000 67.69000 172 TYR A CA 1
ATOM 1377 C C . TYR A 1 193 ? 19.21800 -10.49400 40.31000 1.000 69.57000 172 TYR A C 1
ATOM 1378 O O . TYR A 1 193 ? 19.82700 -11.11100 41.16800 1.000 69.60000 172 TYR A O 1
ATOM 1387 N N . ASN A 1 194 ? 18.38800 -9.50000 40.59400 1.000 62.43000 173 ASN A N 1
ATOM 1388 C CA . ASN A 1 194 ? 18.05600 -9.14400 41.96300 1.000 65.16000 173 ASN A CA 1
ATOM 1389 C C . ASN A 1 194 ? 16.62100 -9.58000 42.16200 1.000 74.61000 173 ASN A C 1
ATOM 1390 O O . ASN A 1 194 ? 15.72700 -9.05100 41.52300 1.000 74.10000 173 ASN A O 1
ATOM 1395 N N . PRO A 1 195 ? 16.38700 -10.54300 43.06000 1.000 78.40000 174 PRO A N 1
ATOM 1396 C CA . PRO A 1 195 ? 15.02500 -11.07200 43.26600 1.000 79.61000 174 PRO A CA 1
ATOM 1397 C C . PRO A 1 195 ? 14.01400 -10.01000 43.66200 1.000 82.00000 174 PRO A C 1
ATOM 1398 O O . PRO A 1 195 ? 12.80800 -10.28900 43.65800 1.000 82.95000 174 PRO A O 1
ATOM 1402 N N . ASP A 1 196 ? 14.47000 -8.81400 44.00800 1.000 74.59000 175 ASP A N 1
ATOM 1403 C CA . ASP A 1 196 ? 13.63000 -7.77600 44.58100 1.000 73.66000 175 ASP A CA 1
ATOM 1404 C C . ASP A 1 196 ? 13.04600 -6.84300 43.52900 1.000 70.16000 175 ASP A C 1
ATOM 1405 O O . ASP A 1 196 ? 12.25500 -5.95900 43.87300 1.000 70.50000 175 ASP A O 1
ATOM 1410 N N . ASN A 1 197 ? 13.42000 -7.01200 42.26600 1.000 62.66000 176 ASN A N 1
ATOM 1411 C CA . ASN A 1 197 ? 12.91700 -6.19600 41.17300 1.000 60.54000 176 ASN A CA 1
ATOM 1412 C C . ASN A 1 197 ? 12.00100 -7.01700 40.27700 1.000 60.08000 176 ASN A C 1
ATOM 1413 O O . ASN A 1 197 ? 12.08500 -8.24700 40.22000 1.000 58.27000 176 ASN A O 1
ATOM 1418 N N . LYS A 1 198 ? 11.11700 -6.31600 39.57800 1.000 54.91000 177 LYS A N 1
ATOM 1419 C CA . LYS A 1 198 ? 10.29400 -6.89700 38.53100 1.000 53.16000 177 LYS A CA 1
ATOM 1420 C C . LYS A 1 198 ? 10.66300 -6.25600 37.19500 1.000 58.46000 177 LYS A C 1
ATOM 1421 O O . LYS A 1 198 ? 11.32300 -5.21000 37.16300 1.000 57.13000 177 LYS A O 1
ATOM 1427 N N . PRO A 1 199 ? 10.23200 -6.84500 36.09900 1.000 53.12000 178 PRO A N 1
ATOM 1428 C CA . PRO A 1 199 ? 10.71400 -6.30600 34.84200 1.000 52.47000 178 PRO A CA 1
ATOM 1429 C C . PRO A 1 199 ? 9.85700 -5.34800 34.06000 1.000 57.56000 178 PRO A C 1
ATOM 1430 O O . PRO A 1 199 ? 8.65700 -5.28300 34.20800 1.000 56.75000 178 PRO A O 1
ATOM 1434 N N . LYS A 1 200 ? 10.53700 -4.57600 33.23000 1.000 52.96000 179 LYS A N 1
ATOM 1435 C CA . LYS A 1 200 ? 9.88500 -3.68800 32.26600 1.000 51.81000 179 LYS A CA 1
ATOM 1436 C C . LYS A 1 200 ? 9.38100 -4.52600 31.10300 1.000 51.17000 179 LYS A C 1
ATOM 1437 O O . LYS A 1 200 ? 10.19200 -5.02700 30.31100 1.000 47.91000 179 LYS A O 1
ATOM 1443 N N . VAL A 1 201 ? 8.07600 -4.66100 30.99600 1.000 51.45000 180 VAL A N 1
ATOM 1444 C CA . VAL A 1 201 ? 7.49300 -5.44700 29.95000 1.000 50.49000 180 VAL A CA 1
ATOM 1445 C C . VAL A 1 201 ? 6.42600 -4.66100 29.22800 1.000 55.22000 180 VAL A C 1
ATOM 1446 O O . VAL A 1 201 ? 5.66700 -3.93200 29.81800 1.000 53.64000 180 VAL A O 1
ATOM 1450 N N . ASN A 1 202 ? 6.40700 -4.78800 27.92200 1.000 49.65000 181 ASN A N 1
ATOM 1451 C CA . ASN A 1 202 ? 5.39100 -4.12400 27.12600 1.000 50.51000 181 ASN A CA 1
ATOM 1452 C C . ASN A 1 202 ? 4.32600 -5.13300 26.67200 1.000 54.20000 181 ASN A C 1
ATOM 1453 O O . ASN A 1 202 ? 4.64800 -6.14300 26.03500 1.000 51.61000 181 ASN A O 1
ATOM 1458 N N . TRP A 1 203 ? 3.07200 -4.83400 26.95400 1.000 53.19000 182 TRP A N 1
ATOM 1459 C CA . TRP A 1 203 ? 2.01300 -5.73200 26.56200 1.000 54.02000 182 TRP A CA 1
ATOM 1460 C C . TRP A 1 203 ? 1.29000 -5.20000 25.34800 1.000 59.99000 182 TRP A C 1
ATOM 1461 O O . TRP A 1 203 ? 0.80200 -4.08500 25.33700 1.000 57.97000 182 TRP A O 1
ATOM 1472 N N . ILE A 1 204 ? 1.24300 -6.01800 24.31200 1.000 61.10000 183 ILE A N 1
ATOM 1473 C CA . ILE A 1 204 ? 0.56100 -5.65800 23.09400 1.000 63.31000 183 ILE A CA 1
ATOM 1474 C C . ILE A 1 204 ? -0.66300 -6.53500 23.09500 1.000 69.92000 183 ILE A C 1
ATOM 1475 O O . ILE A 1 204 ? -0.54600 -7.74800 23.03600 1.000 71.58000 183 ILE A O 1
ATOM 1480 N N . ILE A 1 205 ? -1.84000 -5.93300 23.12500 1.000 62.11000 184 ILE A N 1
ATOM 1481 C CA . ILE A 1 205 ? -3.06300 -6.71100 23.16500 1.000 62.32000 184 ILE A CA 1
ATOM 1482 C C . ILE A 1 205 ? -3.76000 -6.62300 21.82600 1.000 68.65000 184 ILE A C 1
ATOM 1483 O O . ILE A 1 205 ? -4.05700 -5.54000 21.34600 1.000 68.90000 184 ILE A O 1
ATOM 1488 N N . GLU A 1 206 ? -4.02600 -7.77500 21.22600 1.000 66.69000 185 GLU A N 1
ATOM 1489 C CA . GLU A 1 206 ? -4.66700 -7.78900 19.91800 1.000 68.99000 185 GLU A CA 1
ATOM 1490 C C . GLU A 1 206 ? -6.02100 -8.46700 19.91200 1.000 74.66000 185 GLU A C 1
ATOM 1491 O O . GLU A 1 206 ? -6.18600 -9.53900 20.47100 1.000 73.81000 185 GLU A O 1
ATOM 1497 N N . PHE A 1 207 ? -6.99100 -7.83000 19.27300 1.000 73.21000 186 PHE A N 1
ATOM 1498 C CA . PHE A 1 207 ? -8.32600 -8.39000 19.15400 1.000 75.98000 186 PHE A CA 1
ATOM 1499 C C . PHE A 1 207 ? -8.74900 -8.38900 17.69400 1.000 82.51000 186 PHE A C 1
ATOM 1500 O O . PHE A 1 207 ? -8.15700 -7.69200 16.88200 1.000 83.59000 186 PHE A O 1
ATOM 1508 N N . SER A 1 208 ? -9.77100 -9.16800 17.35900 1.000 85.56000 187 SER A N 1
ATOM 1509 C CA . SER A 1 208 ? -10.22700 -9.24400 15.97300 1.000 86.55000 187 SER A CA 1
ATOM 1510 C C . SER A 1 208 ? -11.71800 -9.10300 15.70700 1.000 90.08000 187 SER A C 1
ATOM 1511 O O . SER A 1 208 ? -12.55300 -9.31500 16.57500 1.000 88.55000 187 SER A O 1
ATOM 1514 N N . LYS A 1 209 ? -12.02000 -8.72800 14.47200 1.000 86.16000 188 LYS A N 1
ATOM 1515 C CA . LYS A 1 209 ? -13.38300 -8.52300 13.98500 1.000 87.11000 188 LYS A CA 1
ATOM 1516 C C . LYS A 1 209 ? -14.33800 -9.55500 14.56600 1.000 90.24000 188 LYS A C 1
ATOM 1517 O O . LYS A 1 209 ? -14.08300 -10.76100 14.50700 1.000 90.11000 188 LYS A O 1
ATOM 1523 N N . GLY A 1 210 ? -15.44000 -9.06600 15.13000 1.000 88.25000 189 GLY A N 1
ATOM 1524 C CA . GLY A 1 210 ? -16.50300 -9.91100 15.61500 1.000 88.69000 189 GLY A CA 1
ATOM 1525 C C . GLY A 1 210 ? -16.48500 -10.19900 17.08900 1.000 89.82000 189 GLY A C 1
ATOM 1526 O O . GLY A 1 210 ? -17.30200 -11.00400 17.54400 1.000 91.59000 189 GLY A O 1
ATOM 1527 N N . LEU A 1 211 ? -15.54000 -9.66900 17.84600 1.000 86.48000 190 LEU A N 1
ATOM 1528 C CA . LEU A 1 211 ? -15.45200 -9.98900 19.25900 1.000 82.43000 190 LEU A CA 1
ATOM 1529 C C . LEU A 1 211 ? -16.65600 -9.45400 19.98500 1.000 88.95000 190 LEU A C 1
ATOM 1530 O O . LEU A 1 211 ? -16.87300 -8.27600 19.98200 1.000 88.76000 190 LEU A O 1
ATOM 1535 N N . GLU A 1 212 ? -17.37200 -10.31400 20.69500 1.000 82.76000 191 GLU A N 1
ATOM 1536 C CA . GLU A 1 212 ? -18.57600 -9.90600 21.40900 1.000 84.42000 191 GLU A CA 1
ATOM 1537 C C . GLU A 1 212 ? -18.35500 -9.85700 22.91200 1.000 88.61000 191 GLU A C 1
ATOM 1538 O O . GLU A 1 212 ? -17.83000 -10.79300 23.48600 1.000 88.56000 191 GLU A O 1
ATOM 1544 N N . VAL A 1 213 ? -18.74500 -8.76100 23.55500 1.000 89.48000 192 VAL A N 1
ATOM 1545 C CA . VAL A 1 213 ? -18.57800 -8.65300 24.99900 1.000 87.35000 192 VAL A CA 1
ATOM 1546 C C . VAL A 1 213 ? -19.78700 -7.98000 25.63900 1.000 94.85000 192 VAL A C 1
ATOM 1547 O O . VAL A 1 213 ? -20.20900 -6.92100 25.17600 1.000 94.64000 192 VAL A O 1
ATOM 1551 N N . LYS A 1 214 ? -20.35600 -8.56500 26.69300 1.000 92.25000 193 LYS A N 1
ATOM 1552 C CA . LYS A 1 214 ? -21.46100 -7.87800 27.35400 1.000 95.38000 193 LYS A CA 1
ATOM 1553 C C . LYS A 1 214 ? -20.91200 -7.15100 28.57400 1.000 99.56000 193 LYS A C 1
ATOM 1554 O O . LYS A 1 214 ? -20.57900 -7.78500 29.57900 1.000 98.01000 193 LYS A O 1
ATOM 1560 N N . PHE A 1 215 ? -20.87000 -5.82400 28.48000 1.000 98.70000 194 PHE A N 1
ATOM 1561 C CA . PHE A 1 215 ? -20.41100 -4.97300 29.57000 1.000 97.78000 194 PHE A CA 1
ATOM 1562 C C . PHE A 1 215 ? -21.47900 -3.94300 29.95200 1.000 104.88000 194 PHE A C 1
ATOM 1563 O O . PHE A 1 215 ? -22.01800 -3.24100 29.09600 1.000 105.36000 194 PHE A O 1
ATOM 1571 N N . ALA A 1 216 ? -21.77300 -3.86600 31.24600 1.000 105.06000 195 ALA A N 1
ATOM 1572 C CA . ALA A 1 216 ? -22.74700 -2.92400 31.80000 1.000 107.69000 195 ALA A CA 1
ATOM 1573 C C . ALA A 1 216 ? -24.07400 -2.99700 31.05900 1.000 115.34000 195 ALA A C 1
ATOM 1574 O O . ALA A 1 216 ? -24.77900 -1.99500 30.91600 1.000 116.65000 195 ALA A O 1
ATOM 1576 N N . GLY A 1 217 ? -24.43300 -4.19400 30.60200 1.000 104.59000 196 GLY A N 1
ATOM 1577 C CA . GLY A 1 217 ? -25.65000 -4.38500 29.85200 1.000 107.87000 196 GLY A CA 1
ATOM 1578 C C . GLY A 1 217 ? -25.56600 -4.00300 28.39300 1.000 113.33000 196 GLY A C 1
ATOM 1579 O O . GLY A 1 217 ? -26.51400 -4.28100 27.64600 1.000 115.47000 196 GLY A O 1
ATOM 1580 N N . GLU A 1 218 ? -24.49600 -3.32800 27.99500 1.000 109.35000 197 GLU A N 1
ATOM 1581 C CA . GLU A 1 218 ? -24.32800 -2.94300 26.60800 1.000 109.43000 197 GLU A CA 1
ATOM 1582 C C . GLU A 1 218 ? -23.56600 -4.07300 25.93500 1.000 110.15000 197 GLU A C 1
ATOM 1583 O O . GLU A 1 218 ? -22.75100 -4.72500 26.56600 1.000 106.68000 197 GLU A O 1
ATOM 1589 N N . LYS A 1 219 ? -23.83500 -4.31700 24.66200 1.000 104.12000 198 LYS A N 1
ATOM 1590 C CA . LYS A 1 219 ? -23.14400 -5.37300 23.95400 1.000 101.93000 198 LYS A CA 1
ATOM 1591 C C . LYS A 1 219 ? -22.21100 -4.73800 22.95600 1.000 103.85000 198 LYS A C 1
ATOM 1592 O O . LYS A 1 219 ? -22.60700 -3.88600 22.19100 1.000 105.64000 198 LYS A O 1
ATOM 1598 N N . ILE A 1 220 ? -20.94800 -5.14100 22.99900 1.000 96.47000 199 ILE A N 1
ATOM 1599 C CA . ILE A 1 220 ? -19.96600 -4.58600 22.08700 1.000 94.54000 199 ILE A CA 1
ATOM 1600 C C . ILE A 1 220 ? -19.40300 -5.64400 21.15200 1.000 97.57000 199 ILE A C 1
ATOM 1601 O O . ILE A 1 220 ? -18.91000 -6.68400 21.58800 1.000 95.35000 199 ILE A O 1
ATOM 1606 N N . VAL A 1 221 ? -19.45600 -5.33600 19.86000 1.000 92.98000 200 VAL A N 1
ATOM 1607 C CA . VAL A 1 221 ? -18.90500 -6.19000 18.82000 1.000 93.03000 200 VAL A CA 1
ATOM 1608 C C . VAL A 1 221 ? -17.82700 -5.34100 18.14300 1.000 97.40000 200 VAL A C 1
ATOM 1609 O O . VAL A 1 221 ? -18.09900 -4.20300 17.75900 1.000 98.85000 200 VAL A O 1
ATOM 1613 N N . VAL A 1 222 ? -16.64000 -5.90700 17.94800 1.000 93.28000 201 VAL A N 1
ATOM 1614 C CA . VAL A 1 222 ? -15.53500 -5.18100 17.32900 1.000 92.23000 201 VAL A CA 1
ATOM 1615 C C . VAL A 1 222 ? -15.59100 -5.18100 15.81200 1.000 99.62000 201 VAL A C 1
ATOM 1616 O O . VAL A 1 222 ? -15.63300 -6.23400 15.18800 1.000 100.27000 201 VAL A O 1
ATOM 1620 N N . PRO A 1 223 ? -15.58600 -3.98100 15.22100 1.000 98.92000 202 PRO A N 1
ATOM 1621 C CA . PRO A 1 223 ? -15.63900 -3.70100 13.78100 1.000 101.99000 202 PRO A CA 1
ATOM 1622 C C . PRO A 1 223 ? -14.45800 -4.16900 12.92800 1.000 103.85000 202 PRO A C 1
ATOM 1623 O O . PRO A 1 223 ? -14.69000 -4.74200 11.87400 1.000 104.91000 202 PRO A O 1
ATOM 1627 N N . ARG A 1 224 ? -13.22500 -3.95400 13.37500 1.000 96.38000 203 ARG A N 1
ATOM 1628 C CA . ARG A 1 224 ? -12.05400 -4.36000 12.59700 1.000 95.29000 203 ARG A CA 1
ATOM 1629 C C . ARG A 1 224 ? -10.89000 -4.76200 13.48500 1.000 94.44000 203 ARG A C 1
ATOM 1630 O O . ARG A 1 224 ? -10.83600 -4.38500 14.64800 1.000 90.72000 203 ARG A O 1
ATOM 1638 N N . ASP A 1 225 ? -9.95400 -5.52700 12.93600 1.000 89.37000 204 ASP A N 1
ATOM 1639 C CA . ASP A 1 225 ? -8.82000 -5.96600 13.71900 1.000 85.89000 204 ASP A CA 1
ATOM 1640 C C . ASP A 1 225 ? -8.03600 -4.77200 14.18700 1.000 85.05000 204 ASP A C 1
ATOM 1641 O O . ASP A 1 225 ? -7.87200 -3.83500 13.43700 1.000 85.60000 204 ASP A O 1
ATOM 1646 N N . ASN A 1 226 ? -7.48600 -4.88200 15.39500 1.000 83.04000 205 ASN A N 1
ATOM 1647 C CA . ASN A 1 226 ? -6.73500 -3.80800 16.02100 1.000 80.88000 205 ASN A CA 1
ATOM 1648 C C . ASN A 1 226 ? -5.91900 -4.30500 17.23000 1.000 79.46000 205 ASN A C 1
ATOM 1649 O O . ASN A 1 226 ? -6.21300 -5.35500 17.77600 1.000 79.43000 205 ASN A O 1
ATOM 1654 N N . ARG A 1 227 ? -4.90000 -3.54800 17.63600 1.000 71.51000 206 ARG A N 1
ATOM 1655 C CA . ARG A 1 227 ? -4.06100 -3.87100 18.77000 1.000 67.77000 206 ARG A CA 1
ATOM 1656 C C . ARG A 1 227 ? -4.00500 -2.72500 19.78000 1.000 68.81000 206 ARG A C 1
ATOM 1657 O O . ARG A 1 227 ? -4.20100 -1.57100 19.43100 1.000 68.43000 206 ARG A O 1
ATOM 1665 N N . LEU A 1 228 ? -3.77500 -3.06900 21.04200 1.000 68.06000 207 LEU A N 1
ATOM 1666 C CA . LEU A 1 228 ? -3.62400 -2.10000 22.12500 1.000 65.66000 207 LEU A CA 1
ATOM 1667 C C . LEU A 1 228 ? -2.26400 -2.32800 22.74300 1.000 69.06000 207 LEU A C 1
ATOM 1668 O O . LEU A 1 228 ? -1.89800 -3.45800 23.01500 1.000 67.54000 207 LEU A O 1
ATOM 1673 N N . ILE A 1 229 ? -1.50900 -1.26500 22.96600 1.000 65.71000 208 ILE A N 1
ATOM 1674 C CA . ILE A 1 229 ? -0.18700 -1.41600 23.54600 1.000 65.39000 208 ILE A CA 1
ATOM 1675 C C . ILE A 1 229 ? -0.04900 -0.75400 24.90100 1.000 67.65000 208 ILE A C 1
ATOM 1676 O O . ILE A 1 229 ? -0.30000 0.42800 25.03500 1.000 69.18000 208 ILE A O 1
ATOM 1681 N N . VAL A 1 230 ? 0.33200 -1.52100 25.91200 1.000 59.66000 209 VAL A N 1
ATOM 1682 C CA . VAL A 1 230 ? 0.55800 -0.95000 27.22300 1.000 58.13000 209 VAL A CA 1
ATOM 1683 C C . VAL A 1 230 ? 2.06000 -0.94500 27.33500 1.000 60.88000 209 VAL A C 1
ATOM 1684 O O . VAL A 1 230 ? 2.69500 -1.98400 27.35200 1.000 57.69000 209 VAL A O 1
ATOM 1688 N N . SER A 1 231 ? 2.61800 0.24300 27.44800 1.000 63.31000 210 SER A N 1
ATOM 1689 C CA . SER A 1 231 ? 4.06600 0.41500 27.48200 1.000 64.36000 210 SER A CA 1
ATOM 1690 C C . SER A 1 231 ? 4.50000 0.79500 28.89200 1.000 68.27000 210 SER A C 1
ATOM 1691 O O . SER A 1 231 ? 4.25400 1.91600 29.34600 1.000 69.29000 210 SER A O 1
ATOM 1694 N N . SER A 1 232 ? 5.14700 -0.14400 29.57500 1.000 57.48000 211 SER A N 1
ATOM 1695 C CA . SER A 1 232 ? 5.68700 0.09800 30.90700 1.000 57.18000 211 SER A CA 1
ATOM 1696 C C . SER A 1 232 ? 6.83400 1.10800 30.84000 1.000 60.59000 211 SER A C 1
ATOM 1697 O O . SER A 1 232 ? 7.88600 0.81400 30.26200 1.000 60.77000 211 SER A O 1
ATOM 1700 N N . ARG A 1 233 ? 6.67600 2.22800 31.53300 1.000 58.97000 212 ARG A N 1
ATOM 1701 C CA . ARG A 1 233 ? 7.70500 3.25100 31.63500 1.000 58.89000 212 ARG A CA 1
ATOM 1702 C C . ARG A 1 233 ? 7.83500 3.55900 33.12100 1.000 59.53000 212 ARG A C 1
ATOM 1703 O O . ARG A 1 233 ? 7.39500 4.60300 33.56700 1.000 58.41000 212 ARG A O 1
ATOM 1711 N N . PRO A 1 234 ? 8.44800 2.65300 33.89900 1.000 64.81000 213 PRO A N 1
ATOM 1712 C CA . PRO A 1 234 ? 8.52000 2.89000 35.36100 1.000 65.84000 213 PRO A CA 1
ATOM 1713 C C . PRO A 1 234 ? 9.53200 3.97000 35.70400 1.000 72.60000 213 PRO A C 1
ATOM 1714 O O . PRO A 1 234 ? 10.68100 3.91900 35.23800 1.000 71.48000 213 PRO A O 1
ATOM 1718 N N . PRO A 1 235 ? 9.16200 4.94400 36.54800 1.000 69.70000 214 PRO A N 1
ATOM 1719 C CA . PRO A 1 235 ? 10.06800 6.08200 36.79900 1.000 70.16000 214 PRO A CA 1
ATOM 1720 C C . PRO A 1 235 ? 11.35800 5.72900 37.52700 1.000 75.94000 214 PRO A C 1
ATOM 1721 O O . PRO A 1 235 ? 12.29100 6.54000 37.50800 1.000 73.90000 214 PRO A O 1
ATOM 1725 N N . TRP A 1 236 ? 11.45300 4.56900 38.17800 1.000 70.49000 215 TRP A N 1
ATOM 1726 C CA . TRP A 1 236 ? 12.66800 4.26800 38.93100 1.000 71.86000 215 TRP A CA 1
ATOM 1727 C C . TRP A 1 236 ? 13.77500 3.67800 38.06700 1.000 73.50000 215 TRP A C 1
ATOM 1728 O O . TRP A 1 236 ? 14.93300 3.67000 38.49700 1.000 72.52000 215 TRP A O 1
ATOM 1739 N N . ILE A 1 237 ? 13.45500 3.19100 36.87200 1.000 73.03000 216 ILE A N 1
ATOM 1740 C CA . ILE A 1 237 ? 14.45800 2.64900 35.96200 1.000 71.35000 216 ILE A CA 1
ATOM 1741 C C . ILE A 1 237 ? 15.01600 3.81000 35.15200 1.000 74.33000 216 ILE A C 1
ATOM 1742 O O . ILE A 1 237 ? 14.28800 4.44600 34.38200 1.000 75.44000 216 ILE A O 1
ATOM 1747 N N . ARG A 1 238 ? 16.30800 4.08500 35.31600 1.000 70.18000 217 ARG A N 1
ATOM 1748 C CA . ARG A 1 238 ? 16.88900 5.30500 34.78600 1.000 68.27000 217 ARG A CA 1
ATOM 1749 C C . ARG A 1 238 ? 18.22700 4.98800 34.13800 1.000 69.98000 217 ARG A C 1
ATOM 1750 O O . ARG A 1 238 ? 18.66600 3.83500 34.08800 1.000 67.91000 217 ARG A O 1
ATOM 1758 N N . ILE A 1 239 ? 18.87300 6.03700 33.64100 1.000 62.71000 218 ILE A N 1
ATOM 1759 C CA . ILE A 1 239 ? 20.19100 5.91000 33.00100 1.000 60.55000 218 ILE A CA 1
ATOM 1760 C C . ILE A 1 239 ? 21.21200 6.15200 34.10600 1.000 61.58000 218 ILE A C 1
ATOM 1761 O O . ILE A 1 239 ? 21.83000 7.21300 34.22400 1.000 60.22000 218 ILE A O 1
ATOM 1766 N N . ASP A 1 240 ? 21.34900 5.14600 34.96400 1.000 62.13000 219 ASP A N 1
ATOM 1767 C CA . ASP A 1 240 ? 22.23800 5.21000 36.11900 1.000 63.10000 219 ASP A CA 1
ATOM 1768 C C . ASP A 1 240 ? 22.73000 3.81900 36.51900 1.000 67.60000 219 ASP A C 1
ATOM 1769 O O . ASP A 1 240 ? 22.23100 2.82200 36.02900 1.000 66.46000 219 ASP A O 1
ATOM 1774 N N . MET A 1 241 ? 23.71300 3.75800 37.41000 1.000 62.93000 220 MET A N 1
ATOM 1775 C CA . MET A 1 241 ? 24.25200 2.49500 37.88300 1.000 63.03000 220 MET A CA 1
ATOM 1776 C C . MET A 1 241 ? 24.76800 2.57100 39.31700 1.000 68.49000 220 MET A C 1
ATOM 1777 O O . MET A 1 241 ? 24.97200 3.64800 39.86100 1.000 70.53000 220 MET A O 1
ATOM 1782 N N . SER A 1 242 ? 24.96200 1.41100 39.92500 1.000 63.91000 221 SER A N 1
ATOM 1783 C CA . SER A 1 242 ? 25.43200 1.31400 41.29500 1.000 64.45000 221 SER A CA 1
ATOM 1784 C C . SER A 1 242 ? 26.84700 1.81900 41.46600 1.000 67.50000 221 SER A C 1
ATOM 1785 O O . SER A 1 242 ? 27.65000 1.74900 40.54800 1.000 65.65000 221 SER A O 1
ATOM 1788 N N . GLU A 1 243 ? 27.14200 2.34700 42.64800 1.000 69.81000 222 GLU A N 1
ATOM 1789 C CA . GLU A 1 243 ? 28.47400 2.84200 42.95300 1.000 69.88000 222 GLU A CA 1
ATOM 1790 C C . GLU A 1 243 ? 29.49400 1.74700 42.70700 1.000 71.17000 222 GLU A C 1
ATOM 1791 O O . GLU A 1 243 ? 30.55700 2.00100 42.16200 1.000 69.66000 222 GLU A O 1
ATOM 1797 N N . GLU A 1 244 ? 29.16800 0.52600 43.11200 1.000 66.86000 223 GLU A N 1
ATOM 1798 C CA . GLU A 1 244 ? 30.06400 -0.60700 42.90000 1.000 67.11000 223 GLU A CA 1
ATOM 1799 C C . GLU A 1 244 ? 30.43000 -0.73900 41.42700 1.000 71.05000 223 GLU A C 1
ATOM 1800 O O . GLU A 1 244 ? 31.60500 -0.89600 41.07700 1.000 71.99000 223 GLU A O 1
ATOM 1806 N N . LEU A 1 245 ? 29.43200 -0.68700 40.56000 1.000 64.67000 224 LEU A N 1
ATOM 1807 C CA . LEU A 1 245 ? 29.68100 -0.79300 39.13800 1.000 62.29000 224 LEU A CA 1
ATOM 1808 C C . LEU A 1 245 ? 30.45900 0.41200 38.64500 1.000 66.97000 224 LEU A C 1
ATOM 1809 O O . LEU A 1 245 ? 31.39100 0.27900 37.87100 1.000 64.71000 224 LEU A O 1
ATOM 1814 N N . TYR A 1 246 ? 30.08000 1.59000 39.11300 1.000 63.88000 225 TYR A N 1
ATOM 1815 C CA . TYR A 1 246 ? 30.73400 2.82400 38.71100 1.000 64.79000 225 TYR A CA 1
ATOM 1816 C C . TYR A 1 246 ? 32.23600 2.81200 38.94500 1.000 68.84000 225 TYR A C 1
ATOM 1817 O O . TYR A 1 246 ? 32.99900 3.23600 38.09200 1.000 67.58000 225 TYR A O 1
ATOM 1826 N N . GLU A 1 247 ? 32.65700 2.33300 40.10600 1.000 66.38000 226 GLU A N 1
ATOM 1827 C CA . GLU A 1 247 ? 34.07100 2.28000 40.43700 1.000 67.97000 226 GLU A CA 1
ATOM 1828 C C . GLU A 1 247 ? 34.79400 1.17100 39.67700 1.000 71.77000 226 GLU A C 1
ATOM 1829 O O . GLU A 1 247 ? 36.02600 1.20100 39.59000 1.000 72.10000 226 GLU A O 1
ATOM 1835 N N . HIS A 1 248 ? 34.06100 0.20400 39.12200 1.000 68.56000 227 HIS A N 1
ATOM 1836 C CA . HIS A 1 248 ? 34.63500 -0.84900 38.28800 1.000 67.18000 227 HIS A CA 1
ATOM 1837 C C . HIS A 1 248 ? 34.63600 -0.54400 36.79600 1.000 66.58000 227 HIS A C 1
ATOM 1838 O O . HIS A 1 248 ? 35.07000 -1.39500 36.01400 1.000 64.60000 227 HIS A O 1
ATOM 1845 N N . LEU A 1 249 ? 34.24500 0.65500 36.39900 1.000 61.01000 228 LEU A N 1
ATOM 1846 C CA . LEU A 1 249 ? 34.23700 1.00000 34.98500 1.000 60.38000 228 LEU A CA 1
ATOM 1847 C C . LEU A 1 249 ? 35.60600 0.89100 34.33600 1.000 66.80000 228 LEU A C 1
ATOM 1848 O O . LEU A 1 249 ? 35.73800 0.33400 33.25700 1.000 67.51000 228 LEU A O 1
ATOM 1853 N N . PRO A 1 250 ? 36.63500 1.44700 34.97800 1.000 63.31000 229 PRO A N 1
ATOM 1854 C CA . PRO A 1 250 ? 37.97200 1.36900 34.36800 1.000 63.44000 229 PRO A CA 1
ATOM 1855 C C . PRO A 1 250 ? 38.43000 -0.05900 34.13800 1.000 66.64000 229 PRO A C 1
ATOM 1856 O O . PRO A 1 250 ? 39.01700 -0.36100 33.09200 1.000 66.30000 229 PRO A O 1
ATOM 1860 N N . GLU A 1 251 ? 38.16200 -0.95200 35.09100 1.000 62.03000 230 GLU A N 1
ATOM 1861 C CA . GLU A 1 251 ? 38.52300 -2.35600 34.92500 1.000 61.04000 230 GLU A CA 1
ATOM 1862 C C . GLU A 1 251 ? 37.73500 -3.01500 33.79900 1.000 61.5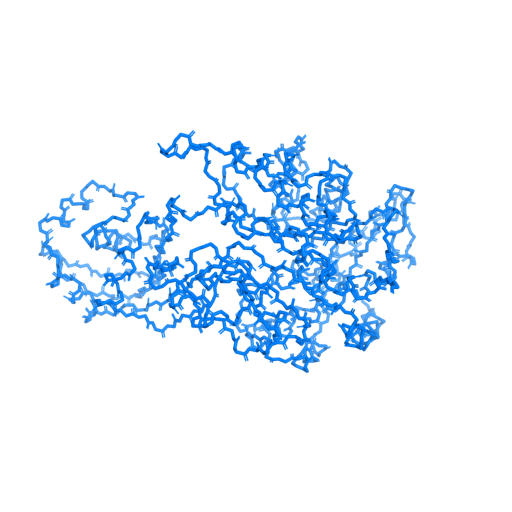6000 230 GLU A C 1
ATOM 1863 O O . GLU A 1 251 ? 38.28500 -3.82800 33.04800 1.000 61.27000 230 GLU A O 1
ATOM 1869 N N . ILE A 1 252 ? 36.45400 -2.67200 33.65000 1.000 58.11000 231 ILE A N 1
ATOM 1870 C CA . ILE A 1 252 ? 35.69900 -3.14100 32.49000 1.000 56.29000 231 ILE A CA 1
ATOM 1871 C C . ILE A 1 252 ? 36.27300 -2.54000 31.21300 1.000 63.18000 231 ILE A C 1
ATOM 1872 O O . ILE A 1 252 ? 36.58100 -3.25700 30.25200 1.000 63.25000 231 ILE A O 1
ATOM 1877 N N . GLY A 1 253 ? 36.42100 -1.21300 31.18100 1.000 60.60000 232 GLY A N 1
ATOM 1878 C CA . GLY A 1 253 ? 36.93400 -0.56400 29.98500 1.000 60.54000 232 GLY A CA 1
ATOM 1879 C C . GLY A 1 253 ? 38.28100 -1.11300 29.56400 1.000 64.90000 232 GLY A C 1
ATOM 1880 O O . GLY A 1 253 ? 38.56100 -1.25800 28.37100 1.000 63.92000 232 GLY A O 1
ATOM 1881 N N . LYS A 1 254 ? 39.13000 -1.43500 30.54100 1.000 61.91000 233 LYS A N 1
ATOM 1882 C CA . LYS A 1 254 ? 40.44000 -2.00300 30.24800 1.000 62.19000 233 LYS A CA 1
ATOM 1883 C C . LYS A 1 254 ? 40.32700 -3.26700 29.40600 1.000 65.01000 233 LYS A C 1
ATOM 1884 O O . LYS A 1 254 ? 41.24700 -3.59500 28.64700 1.000 64.62000 233 LYS A O 1
ATOM 1890 N N . ASN A 1 255 ? 39.20700 -3.98100 29.52400 1.000 61.32000 234 ASN A N 1
ATOM 1891 C CA . ASN A 1 255 ? 39.07000 -5.35100 29.04500 1.000 60.82000 234 ASN A CA 1
ATOM 1892 C C . ASN A 1 255 ? 38.10500 -5.47500 27.87700 1.000 62.85000 234 ASN A C 1
ATOM 1893 O O . ASN A 1 255 ? 37.79300 -6.59200 27.45000 1.000 62.03000 234 ASN A O 1
ATOM 1898 N N . ILE A 1 256 ? 37.63500 -4.35300 27.34800 1.000 55.34000 235 ILE A N 1
ATOM 1899 C CA . ILE A 1 256 ? 36.76700 -4.33200 26.18600 1.000 52.76000 235 ILE A CA 1
ATOM 1900 C C . ILE A 1 256 ? 37.40700 -3.41900 25.15300 1.000 58.60000 235 ILE A C 1
ATOM 1901 O O . ILE A 1 256 ? 38.24900 -2.57500 25.46900 1.000 60.32000 235 ILE A O 1
ATOM 1906 N N . ASP A 1 257 ? 37.00400 -3.60500 23.90100 1.000 53.42000 236 ASP A N 1
ATOM 1907 C CA . ASP A 1 257 ? 37.50400 -2.76700 22.82100 1.000 53.43000 236 ASP A CA 1
ATOM 1908 C C . ASP A 1 257 ? 36.55200 -1.62900 22.48500 1.000 54.86000 236 ASP A C 1
ATOM 1909 O O . ASP A 1 257 ? 36.98800 -0.59300 21.96900 1.000 55.10000 236 ASP A O 1
ATOM 1914 N N . GLY A 1 258 ? 35.26400 -1.80100 22.76300 1.000 50.84000 237 GLY A N 1
ATOM 1915 C CA . GLY A 1 258 ? 34.30700 -0.73400 22.56700 1.000 48.13000 237 GLY A CA 1
ATOM 1916 C C . GLY A 1 258 ? 33.09400 -0.95300 23.44300 1.000 49.68000 237 GLY A C 1
ATOM 1917 O O . GLY A 1 258 ? 32.97300 -1.96200 24.13900 1.000 49.28000 237 GLY A O 1
ATOM 1918 N N . ALA A 1 259 ? 32.19000 0.01900 23.39900 1.000 44.93000 238 ALA A N 1
ATOM 1919 C CA . ALA A 1 259 ? 30.93500 -0.05000 24.12900 1.000 44.12000 238 ALA A CA 1
ATOM 1920 C C . ALA A 1 259 ? 29.81700 0.44700 23.22900 1.000 51.43000 238 ALA A C 1
ATOM 1921 O O . ALA A 1 259 ? 30.01000 1.38000 22.44600 1.000 52.02000 238 ALA A O 1
ATOM 1923 N N . ILE A 1 260 ? 28.65400 -0.18800 23.34000 1.000 44.90000 239 ILE A N 1
ATOM 1924 C CA . ILE A 1 260 ? 27.44700 0.22600 22.63500 1.000 43.89000 239 ILE A CA 1
ATOM 1925 C C . ILE A 1 260 ? 26.45200 0.69900 23.68200 1.000 49.27000 239 ILE A C 1
ATOM 1926 O O . ILE A 1 260 ? 26.06600 -0.07100 24.57000 1.000 49.75000 239 ILE A O 1
ATOM 1931 N N . LEU A 1 261 ? 26.03700 1.95900 23.58000 1.000 43.97000 240 LEU A N 1
ATOM 1932 C CA . LEU A 1 261 ? 25.19000 2.58000 24.58500 1.000 42.73000 240 LEU A CA 1
ATOM 1933 C C . LEU A 1 261 ? 23.89600 3.06800 23.95100 1.000 45.33000 240 LEU A C 1
ATOM 1934 O O . LEU A 1 261 ? 23.90400 3.66200 22.86900 1.000 43.49000 240 LEU A O 1
ATOM 1939 N N . SER A 1 262 ? 22.78400 2.81500 24.63200 1.000 43.08000 241 SER A N 1
ATOM 1940 C CA . SER A 1 262 ? 21.46900 3.14500 24.10100 1.000 43.40000 241 SER A CA 1
ATOM 1941 C C . SER A 1 262 ? 20.50300 3.28700 25.27100 1.000 50.35000 241 SER A C 1
ATOM 1942 O O . SER A 1 262 ? 20.87300 3.10600 26.43100 1.000 50.30000 241 SER A O 1
ATOM 1945 N N . GLY A 1 263 ? 19.25800 3.63000 24.95800 1.000 53.84000 242 GLY A N 1
ATOM 1946 C CA . GLY A 1 263 ? 18.24800 3.80900 25.97700 1.000 55.47000 242 GLY A CA 1
ATOM 1947 C C . GLY A 1 263 ? 18.10500 5.22100 26.50200 1.000 61.76000 242 GLY A C 1
ATOM 1948 O O . GLY A 1 263 ? 17.29300 5.44600 27.40500 1.000 61.93000 242 GLY A O 1
ATOM 1949 N N . TYR A 1 264 ? 18.85000 6.18800 25.96200 1.000 54.28000 243 TYR A N 1
ATOM 1950 C CA . TYR A 1 264 ? 18.79300 7.53700 26.51000 1.000 54.62000 243 TYR A CA 1
ATOM 1951 C C . TYR A 1 264 ? 17.42100 8.17900 26.35600 1.000 63.38000 243 TYR A C 1
ATOM 1952 O O . TYR A 1 264 ? 17.18900 9.25000 26.92600 1.000 65.16000 243 TYR A O 1
ATOM 1961 N N . GLN A 1 265 ? 16.50700 7.55800 25.61300 1.000 60.70000 244 GLN A N 1
ATOM 1962 C CA . GLN A 1 265 ? 15.19500 8.14700 25.39600 1.000 61.21000 244 GLN A CA 1
ATOM 1963 C C . GLN A 1 265 ? 14.29200 8.09100 26.62700 1.000 66.49000 244 GLN A C 1
ATOM 1964 O O . GLN A 1 265 ? 13.26800 8.78300 26.64600 1.000 65.91000 244 GLN A O 1
ATOM 1970 N N . MET A 1 266 ? 14.63100 7.30100 27.64600 1.000 65.02000 245 MET A N 1
ATOM 1971 C CA . MET A 1 266 ? 13.79900 7.19600 28.83800 1.000 66.75000 245 MET A CA 1
ATOM 1972 C C . MET A 1 266 ? 14.22300 8.15400 29.94900 1.000 67.60000 245 MET A C 1
ATOM 1973 O O . MET A 1 266 ? 13.80300 7.97900 31.09600 1.000 68.07000 245 MET A O 1
ATOM 1978 N N . ILE A 1 267 ? 15.02500 9.16300 29.63300 1.000 62.28000 246 ILE A N 1
ATOM 1979 C CA . ILE A 1 267 ? 15.32200 10.23100 30.58000 1.000 62.10000 246 ILE A CA 1
ATOM 1980 C C . ILE A 1 267 ? 14.19700 11.25800 30.51400 1.000 66.25000 246 ILE A C 1
ATOM 1981 O O . ILE A 1 267 ? 13.82700 11.71900 29.42600 1.000 65.04000 246 ILE A O 1
ATOM 1986 N N . LYS A 1 268 ? 13.64200 11.61100 31.67200 1.000 66.20000 247 LYS A N 1
ATOM 1987 C CA . LYS A 1 268 ? 12.54900 12.57000 31.75400 1.000 67.65000 247 LYS A CA 1
ATOM 1988 C C . LYS A 1 268 ? 13.07900 13.94500 32.14500 1.000 72.77000 247 LYS A C 1
ATOM 1989 O O . LYS A 1 268 ? 14.16200 14.07300 32.72100 1.000 72.60000 247 LYS A O 1
ATOM 1995 N N . GLU A 1 269 ? 12.30500 14.98700 31.82100 1.000 66.31000 248 GLU A N 1
ATOM 1996 C CA . GLU A 1 269 ? 12.67500 16.32600 32.27400 1.000 69.51000 248 GLU A CA 1
ATOM 1997 C C . GLU A 1 269 ? 12.78200 16.36500 33.79100 1.000 76.66000 248 GLU A C 1
ATOM 1998 O O . GLU A 1 269 ? 13.78400 16.83100 34.34700 1.000 76.62000 248 GLU A O 1
ATOM 2004 N N . GLU A 1 270 ? 11.75800 15.86500 34.47500 1.000 78.65000 249 GLU A N 1
ATOM 2005 C CA . GLU A 1 270 ? 11.60200 16.02700 35.91300 1.000 80.73000 249 GLU A CA 1
ATOM 2006 C C . GLU A 1 270 ? 11.47400 14.65900 36.56700 1.000 83.77000 249 GLU A C 1
ATOM 2007 O O . GLU A 1 270 ? 10.73800 13.79700 36.07500 1.000 81.25000 249 GLU A O 1
ATOM 2013 N N . TYR A 1 271 ? 12.19900 14.46200 37.66400 1.000 78.83000 250 TYR A N 1
ATOM 2014 C CA . TYR A 1 271 ? 12.06600 13.28000 38.50200 1.000 77.65000 250 TYR A CA 1
ATOM 2015 C C . TYR A 1 271 ? 11.60900 13.70900 39.89100 1.000 84.97000 250 TYR A C 1
ATOM 2016 O O . TYR A 1 271 ? 12.12000 14.68800 40.44500 1.000 86.58000 250 TYR A O 1
ATOM 2025 N N . GLU A 1 272 ? 10.63800 12.97900 40.45200 1.000 84.67000 251 GLU A N 1
ATOM 2026 C CA . GLU A 1 272 ? 9.98800 13.43600 41.67800 1.000 87.00000 251 GLU A CA 1
ATOM 2027 C C . GLU A 1 272 ? 10.95900 13.58900 42.84000 1.000 89.88000 251 GLU A C 1
ATOM 2028 O O . GLU A 1 272 ? 10.67400 14.35500 43.76700 1.000 91.60000 251 GLU A O 1
ATOM 2034 N N . ASP A 1 273 ? 12.09400 12.88700 42.82200 1.000 82.09000 252 ASP A N 1
ATOM 2035 C CA . ASP A 1 273 ? 13.04700 12.93600 43.92700 1.000 82.02000 252 ASP A CA 1
ATOM 2036 C C . ASP A 1 273 ? 14.09400 14.03400 43.75700 1.000 86.30000 252 ASP A C 1
ATOM 2037 O O . ASP A 1 273 ? 15.21600 13.90100 44.26400 1.000 86.02000 252 ASP A O 1
ATOM 2042 N N . GLY A 1 274 ? 13.75200 15.12300 43.06600 1.000 80.76000 253 GLY A N 1
ATOM 2043 C CA . GLY A 1 274 ? 14.63200 16.26400 42.92800 1.000 80.95000 253 GLY A CA 1
ATOM 2044 C C . GLY A 1 274 ? 15.57800 16.20900 41.75000 1.000 82.00000 253 GLY A C 1
ATOM 2045 O O . GLY A 1 274 ? 16.18700 17.23400 41.42000 1.000 82.06000 253 GLY A O 1
ATOM 2046 N N . LYS A 1 275 ? 15.72600 15.05200 41.11200 1.000 74.99000 254 LYS A N 1
ATOM 2047 C CA . LYS A 1 275 ? 16.57700 14.91900 39.94200 1.000 72.95000 254 LYS A CA 1
ATOM 2048 C C . LYS A 1 275 ? 15.86600 15.47000 38.70300 1.000 77.50000 254 LYS A C 1
ATOM 2049 O O . LYS A 1 275 ? 14.63600 15.55000 38.64200 1.000 76.95000 254 LYS A O 1
ATOM 2055 N N . THR A 1 276 ? 16.66200 15.85000 37.70500 1.000 70.51000 255 THR A N 1
ATOM 2056 C CA . THR A 1 276 ? 16.16000 16.39700 36.45000 1.000 69.88000 255 THR A CA 1
ATOM 2057 C C . THR A 1 276 ? 16.97500 15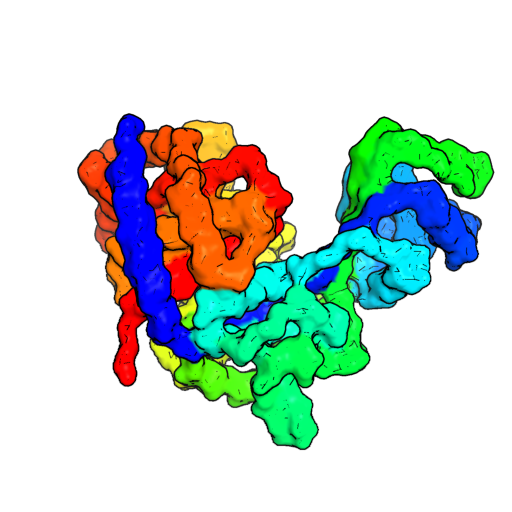.79400 35.31300 1.000 70.43000 255 THR A C 1
ATOM 2058 O O . THR A 1 276 ? 17.98500 15.13000 35.55900 1.000 69.56000 255 THR A O 1
ATOM 2062 N N . TYR A 1 277 ? 16.60900 16.08200 34.08100 1.000 71.69000 256 TYR A N 1
ATOM 2063 C CA . TYR A 1 277 ? 17.30900 15.46800 32.97400 1.000 68.80000 256 TYR A CA 1
ATOM 2064 C C . TYR A 1 277 ? 18.77800 15.81600 33.02900 1.000 69.36000 256 TYR A C 1
ATOM 2065 O O . TYR A 1 277 ? 19.62300 15.03600 32.62400 1.000 67.39000 256 TYR A O 1
ATOM 2074 N N . LYS A 1 278 ? 19.07700 16.99200 33.54800 1.000 62.38000 257 LYS A N 1
ATOM 2075 C CA . LYS A 1 278 ? 20.44400 17.48300 33.56900 1.000 61.57000 257 LYS A CA 1
ATOM 2076 C C . LYS A 1 278 ? 21.34000 16.53300 34.34500 1.000 63.87000 257 LYS A C 1
ATOM 2077 O O . LYS A 1 278 ? 22.49900 16.31500 33.97900 1.000 62.86000 257 LYS A O 1
ATOM 2083 N N . ASP A 1 279 ? 20.81700 15.95500 35.42500 1.000 62.79000 258 ASP A N 1
ATOM 2084 C CA . ASP A 1 279 ? 21.65100 15.10800 36.26400 1.000 62.73000 258 ASP A CA 1
ATOM 2085 C C . ASP A 1 279 ? 22.02300 13.81700 35.55500 1.000 63.19000 258 ASP A C 1
ATOM 2086 O O . ASP A 1 279 ? 23.14000 13.32000 35.71900 1.000 62.64000 258 ASP A O 1
ATOM 2091 N N . TYR A 1 280 ? 21.12100 13.27700 34.74400 1.000 62.05000 259 TYR A N 1
ATOM 2092 C CA . TYR A 1 280 ? 21.39500 12.00100 34.10500 1.000 59.47000 259 TYR A CA 1
ATOM 2093 C C . TYR A 1 280 ? 22.21200 12.16300 32.83200 1.000 62.13000 259 TYR A C 1
ATOM 2094 O O . TYR A 1 280 ? 22.92600 11.23400 32.43700 1.000 61.41000 259 TYR A O 1
ATOM 2103 N N . VAL A 1 281 ? 22.14000 13.32500 32.18300 1.000 56.47000 260 VAL A N 1
ATOM 2104 C CA . VAL A 1 281 ? 23.15000 13.66200 31.18500 1.000 55.58000 260 VAL A CA 1
ATOM 2105 C C . VAL A 1 281 ? 24.53200 13.68200 31.82500 1.000 60.93000 260 VAL A C 1
ATOM 2106 O O . VAL A 1 281 ? 25.49000 13.11100 31.29000 1.000 60.80000 260 VAL A O 1
ATOM 2110 N N . GLU A 1 282 ? 24.65900 14.33600 32.98200 1.000 58.31000 261 GLU A N 1
ATOM 2111 C CA . GLU A 1 282 ? 25.97000 14.43800 33.60800 1.000 58.53000 261 GLU A CA 1
ATOM 2112 C C . GLU A 1 282 ? 26.47100 13.05600 33.99600 1.000 61.30000 261 GLU A C 1
ATOM 2113 O O . GLU A 1 282 ? 27.67200 12.77500 33.92400 1.000 61.72000 261 GLU A O 1
ATOM 2119 N N . LYS A 1 283 ? 25.55600 12.18300 34.42200 1.000 57.50000 262 LYS A N 1
ATOM 2120 C CA . LYS A 1 283 ? 25.92900 10.81400 34.74800 1.000 55.79000 262 LYS A CA 1
ATOM 2121 C C . LYS A 1 283 ? 26.34200 10.05400 33.49700 1.000 59.34000 262 LYS A C 1
ATOM 2122 O O . LYS A 1 283 ? 27.39200 9.40000 33.47700 1.000 56.69000 262 LYS A O 1
ATOM 2128 N N . ALA A 1 284 ? 25.53200 10.13900 32.43600 1.000 56.54000 263 ALA A N 1
ATOM 2129 C CA . ALA A 1 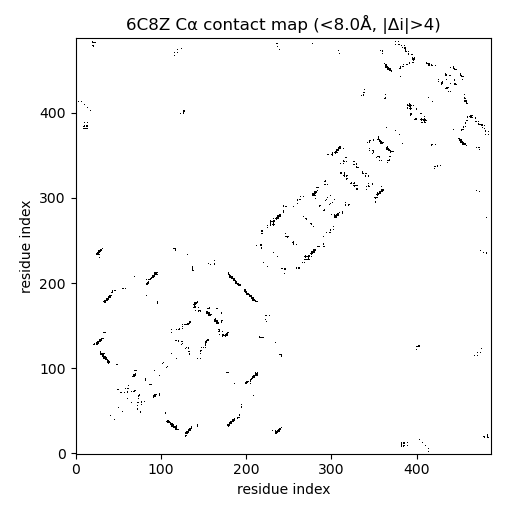284 ? 25.84600 9.44200 31.19100 1.000 55.14000 263 ALA A CA 1
ATOM 2130 C C . ALA A 1 284 ? 27.26800 9.74400 30.73800 1.000 59.90000 263 ALA A C 1
ATOM 2131 O O . ALA A 1 284 ? 28.02300 8.84000 30.36000 1.000 58.79000 263 ALA A O 1
ATOM 2133 N N . VAL A 1 285 ? 27.65600 11.02000 30.78200 1.000 52.96000 264 VAL A N 1
ATOM 2134 C CA . VAL A 1 285 ? 28.96400 11.39900 30.26600 1.000 53.17000 264 VAL A CA 1
ATOM 2135 C C . VAL A 1 285 ? 30.07100 10.88000 31.17200 1.000 57.86000 264 VAL A C 1
ATOM 2136 O O . VAL A 1 285 ? 31.15300 10.52100 30.69300 1.000 56.01000 264 VAL A O 1
ATOM 2140 N N . ASN A 1 286 ? 29.83200 10.83000 32.48600 1.000 56.87000 265 ASN A N 1
ATOM 2141 C CA . ASN A 1 286 ? 30.84300 10.29200 33.39100 1.000 57.29000 265 ASN A CA 1
ATOM 2142 C C . ASN A 1 286 ? 31.09000 8.81800 33.11400 1.000 58.39000 265 ASN A C 1
ATOM 2143 O O . ASN A 1 286 ? 32.24200 8.37100 33.08300 1.000 57.17000 265 ASN A O 1
ATOM 2148 N N . VAL A 1 287 ? 30.02200 8.07700 32.85600 1.000 54.07000 266 VAL A N 1
ATOM 2149 C CA . VAL A 1 287 ? 30.12200 6.65900 32.54600 1.000 52.47000 266 VAL A CA 1
ATOM 2150 C C . VAL A 1 287 ? 31.07100 6.44700 31.37900 1.000 56.52000 266 VAL A C 1
ATOM 2151 O O . VAL A 1 287 ? 31.92100 5.57700 31.41900 1.000 56.37000 266 VAL A O 1
ATOM 2155 N N . ILE A 1 288 ? 30.92500 7.27000 30.35000 1.000 50.44000 267 ILE A N 1
ATOM 2156 C CA . ILE A 1 288 ? 31.79700 7.23000 29.18000 1.000 49.76000 267 ILE A CA 1
ATOM 2157 C C . ILE A 1 288 ? 33.22700 7.59400 29.56600 1.000 54.69000 267 ILE A C 1
ATOM 2158 O O . ILE A 1 288 ? 34.18600 6.93700 29.14500 1.000 52.20000 267 ILE A O 1
ATOM 2163 N N . LYS A 1 289 ? 33.39400 8.64900 30.37000 1.000 56.88000 268 LYS A N 1
ATOM 2164 C CA . LYS A 1 289 ? 34.74300 9.08000 30.73500 1.000 58.62000 268 LYS A CA 1
ATOM 2165 C C . LYS A 1 289 ? 35.44400 8.04400 31.60500 1.000 61.97000 268 LYS A C 1
ATOM 2166 O O . LYS A 1 289 ? 36.62800 7.75600 31.40000 1.000 62.90000 268 LYS A O 1
ATOM 2172 N N . ARG A 1 290 ? 34.73600 7.47100 32.57700 1.000 55.41000 269 ARG A N 1
ATOM 2173 C CA . ARG A 1 290 ? 35.31900 6.41100 33.39300 1.000 56.37000 269 ARG A CA 1
ATOM 2174 C C . ARG A 1 290 ? 35.80300 5.25200 32.52700 1.000 57.26000 269 ARG A C 1
ATOM 2175 O O . ARG A 1 290 ? 36.92600 4.76300 32.69300 1.000 57.26000 269 ARG A O 1
ATOM 2183 N N . LEU A 1 291 ? 34.94600 4.77000 31.62100 1.000 52.26000 270 LEU A N 1
ATOM 2184 C CA . LEU A 1 291 ? 35.36500 3.73700 30.67600 1.000 50.98000 270 LEU A CA 1
ATOM 2185 C C . LEU A 1 291 ? 36.65000 4.12800 29.96000 1.000 58.61000 270 LEU A C 1
ATOM 2186 O O . LEU A 1 291 ? 37.55600 3.30200 29.80100 1.000 58.93000 270 LEU A O 1
ATOM 2191 N N . LYS A 1 292 ? 36.74800 5.38400 29.51600 1.000 57.87000 271 LYS A N 1
ATOM 2192 C CA . LYS A 1 292 ? 37.96200 5.81400 28.83700 1.000 58.54000 271 LYS A CA 1
ATOM 2193 C C . LYS A 1 292 ? 39.15100 5.89100 29.78600 1.000 69.20000 271 LYS A C 1
ATOM 2194 O O . LYS A 1 292 ? 40.29300 5.79500 29.32700 1.000 70.74000 271 LYS A O 1
ATOM 2200 N N . GLU A 1 293 ? 38.91700 6.06500 31.09300 1.000 62.42000 272 GLU A N 1
ATOM 2201 C CA . GLU A 1 293 ? 40.02400 6.03800 32.04800 1.000 65.34000 272 GLU A CA 1
ATOM 2202 C C . GLU A 1 293 ? 40.71700 4.67800 32.05500 1.000 69.93000 272 GLU A C 1
ATOM 2203 O O . GLU A 1 293 ? 41.94300 4.60100 32.18700 1.000 70.03000 272 GLU A O 1
ATOM 2209 N N . GLY A 1 294 ? 39.94900 3.59300 31.91900 1.000 67.90000 273 GLY A N 1
ATOM 2210 C CA . GLY A 1 294 ? 40.54300 2.26800 31.93500 1.000 68.09000 273 GLY A CA 1
ATOM 2211 C C . GLY A 1 294 ? 41.15000 1.86800 30.61000 1.000 71.79000 273 GLY A C 1
ATOM 2212 O O . GLY A 1 294 ? 42.07900 1.05400 30.57100 1.000 72.47000 273 GLY A O 1
ATOM 2213 N N . ASN A 1 295 ? 40.64300 2.42500 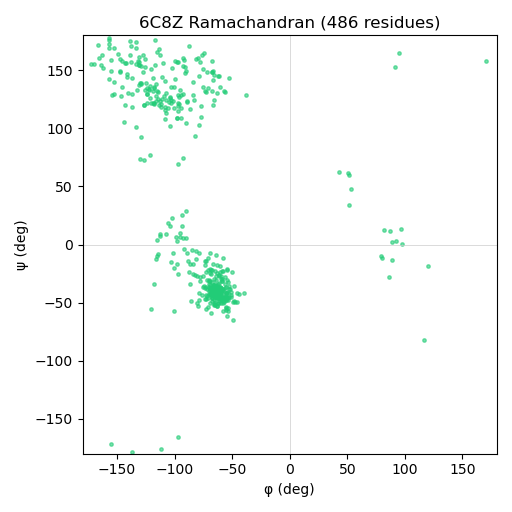29.51600 1.000 70.66000 274 ASN A N 1
ATOM 2214 C CA . ASN A 1 295 ? 41.14300 2.15700 28.17600 1.000 69.92000 274 ASN A CA 1
ATOM 2215 C C . ASN A 1 295 ? 41.05400 3.43400 27.35000 1.000 76.87000 274 ASN A C 1
ATOM 2216 O O . ASN A 1 295 ? 39.95400 3.83100 26.94600 1.000 75.34000 274 ASN A O 1
ATOM 2221 N N . PRO A 1 296 ? 42.17100 4.11500 27.08000 1.000 76.02000 275 PRO A N 1
ATOM 2222 C CA . PRO A 1 296 ? 42.08400 5.36800 26.31400 1.000 75.86000 275 PRO A CA 1
ATOM 2223 C C . PRO A 1 296 ? 41.73900 5.15200 24.85300 1.000 78.97000 275 PRO A C 1
ATOM 2224 O O . PRO A 1 296 ? 41.25600 6.09100 24.20800 1.000 79.22000 275 PRO A O 1
ATOM 2228 N N . ASP A 1 297 ? 41.97600 3.95700 24.31500 1.000 72.76000 276 ASP A N 1
ATOM 2229 C CA . ASP A 1 297 ? 41.73100 3.65400 22.91100 1.000 70.71000 276 ASP A CA 1
ATOM 2230 C C . ASP A 1 297 ? 40.32600 3.12000 22.65500 1.000 66.97000 276 ASP A C 1
ATOM 2231 O O . ASP A 1 297 ? 40.02000 2.72900 21.52300 1.000 63.64000 276 ASP A O 1
ATOM 2236 N N . ILE A 1 298 ? 39.46300 3.10500 23.67200 1.000 63.71000 277 ILE A N 1
ATOM 2237 C CA . ILE A 1 298 ? 38.13800 2.52300 23.51600 1.000 61.15000 277 ILE A CA 1
ATOM 2238 C C . ILE A 1 298 ? 37.30500 3.37100 22.56100 1.000 64.43000 277 ILE A C 1
ATOM 2239 O O . ILE A 1 298 ? 37.51600 4.58500 22.41600 1.000 63.94000 277 ILE A O 1
ATOM 2244 N N . ARG A 1 299 ? 36.38800 2.74500 21.80400 1.000 54.62000 278 ARG A N 1
ATOM 2245 C CA . ARG A 1 299 ? 35.46300 3.41100 20.87400 1.000 52.90000 278 ARG A CA 1
ATOM 2246 C C . ARG A 1 299 ? 33.99200 3.19300 21.29600 1.000 57.89000 278 ARG A C 1
ATOM 2247 O O . ARG A 1 299 ? 33.52000 2.09500 21.31200 1.000 58.36000 278 ARG A O 1
ATOM 2255 N N . ILE A 1 300 ? 33.25000 4.26100 21.54100 1.000 53.11000 279 ILE A N 1
ATOM 2256 C CA . ILE A 1 300 ? 31.89000 4.24400 22.07000 1.000 51.42000 279 ILE A CA 1
ATOM 2257 C C . ILE A 1 300 ? 30.91000 4.52300 20.94200 1.000 51.97000 279 ILE A C 1
ATOM 2258 O O . ILE A 1 300 ? 31.03200 5.52800 20.23300 1.000 52.04000 279 ILE A O 1
ATOM 2263 N N . HIS A 1 301 ? 29.93600 3.63400 20.79100 1.000 47.31000 280 HIS A N 1
ATOM 2264 C CA . HIS A 1 301 ? 28.83200 3.78400 19.85600 1.000 45.60000 280 HIS A CA 1
ATOM 2265 C C . HIS A 1 301 ? 27.54600 4.08200 20.61500 1.000 46.60000 280 HIS A C 1
ATOM 2266 O O . HIS A 1 301 ? 27.29600 3.51000 21.68000 1.000 46.12000 280 HIS A O 1
ATOM 2273 N N . VAL A 1 302 ? 26.73400 4.97500 20.06200 1.000 46.08000 281 VAL A N 1
ATOM 2274 C CA . VAL A 1 302 ? 25.39200 5.24600 20.56300 1.000 44.94000 281 VAL A CA 1
ATOM 2275 C C . VAL A 1 302 ? 24.40200 4.97600 19.44200 1.000 52.30000 281 VAL A C 1
ATOM 2276 O O . VAL A 1 302 ? 24.53600 5.53200 18.34500 1.000 52.48000 281 VAL A O 1
ATOM 2280 N N . GLU A 1 303 ? 23.41200 4.12700 19.71600 1.000 47.51000 282 GLU A N 1
ATOM 2281 C CA . GLU A 1 303 ? 22.29100 3.93700 18.80400 1.000 48.43000 282 GLU A CA 1
ATOM 2282 C C . GLU A 1 303 ? 21.20200 4.94200 19.15100 1.000 55.14000 282 GLU A C 1
ATOM 2283 O O . GLU A 1 303 ? 20.70800 4.96600 20.28200 1.000 55.82000 282 GLU A O 1
ATOM 2289 N N . PHE A 1 304 ? 20.81100 5.74200 18.17300 1.000 51.76000 283 PHE A N 1
ATOM 2290 C CA . PHE A 1 304 ? 19.81000 6.77100 18.38000 1.000 52.60000 283 PHE A CA 1
ATOM 2291 C C . PHE A 1 304 ? 18.43000 6.21100 18.03900 1.000 56.28000 283 PHE A C 1
ATOM 2292 O O . PHE A 1 304 ? 18.30000 5.20100 17.34500 1.000 55.28000 283 PHE A O 1
ATOM 2300 N N . THR A 1 305 ? 17.39400 6.87200 18.54400 1.000 57.88000 284 THR A N 1
ATOM 2301 C CA . THR A 1 305 ? 16.03000 6.44800 18.25900 1.000 59.40000 284 THR A CA 1
ATOM 2302 C C . THR A 1 305 ? 15.09200 7.63300 18.44700 1.000 66.01000 284 THR A C 1
ATOM 2303 O O . THR A 1 305 ? 15.49100 8.70500 18.90600 1.000 65.64000 284 THR A O 1
ATOM 2307 N N . SER A 1 306 ? 13.83500 7.42400 18.06700 1.000 69.15000 285 SER A N 1
ATOM 2308 C CA . SER A 1 306 ? 12.81800 8.45700 18.21900 1.000 71.70000 285 SER A CA 1
ATOM 2309 C C . SER A 1 306 ? 12.72100 8.91300 19.67000 1.000 75.40000 285 SER A C 1
ATOM 2310 O O . SER A 1 306 ? 12.62400 8.09500 20.58900 1.000 74.79000 285 SER A O 1
ATOM 2313 N N . ILE A 1 307 ? 12.74200 10.23000 19.87000 1.000 69.13000 286 ILE A N 1
ATOM 2314 C CA . ILE A 1 307 ? 12.65800 10.83400 21.19600 1.000 70.05000 286 ILE A CA 1
ATOM 2315 C C . ILE A 1 307 ? 11.64100 11.96300 21.08600 1.000 74.48000 286 ILE A C 1
ATOM 2316 O O . ILE A 1 307 ? 11.95400 13.05500 20.59900 1.000 74.24000 286 ILE A O 1
ATOM 2321 N N . GLN A 1 308 ? 10.42400 11.69900 21.55800 1.000 74.62000 287 GLN A N 1
ATOM 2322 C CA . GLN A 1 308 ? 9.29400 12.60000 21.36300 1.000 74.45000 287 GLN A CA 1
ATOM 2323 C C . GLN A 1 308 ? 9.60600 14.01200 21.84000 1.000 74.69000 287 GLN A C 1
ATOM 2324 O O . GLN A 1 308 ? 9.24800 14.99200 21.18000 1.000 75.46000 287 GLN A O 1
ATOM 2330 N N . ASN A 1 309 ? 10.27100 14.13600 22.98500 1.000 61.69000 288 ASN A N 1
ATOM 2331 C CA . ASN A 1 309 ? 10.49400 15.43300 23.60800 1.000 62.03000 288 ASN A CA 1
ATOM 2332 C C . ASN A 1 309 ? 11.79600 16.03000 23.09200 1.000 65.59000 288 ASN A C 1
ATOM 2333 O O . ASN A 1 309 ? 12.86700 15.43000 23.23400 1.000 63.09000 288 ASN A O 1
ATOM 2338 N N . LYS A 1 310 ? 11.69600 17.22700 22.50900 1.000 62.08000 289 LYS A N 1
ATOM 2339 C CA . LYS A 1 310 ? 12.79300 17.78600 21.73000 1.000 61.11000 289 LYS A CA 1
ATOM 2340 C C . LYS A 1 310 ? 13.83600 18.46400 22.61700 1.000 64.92000 289 LYS A C 1
ATOM 2341 O O . LYS A 1 310 ? 15.00900 18.54000 22.23500 1.000 65.14000 289 LYS A O 1
ATOM 2347 N N . LEU A 1 311 ? 13.44200 18.95100 23.79900 1.000 61.83000 290 LEU A N 1
ATOM 2348 C CA . LEU A 1 311 ? 14.42300 19.44200 24.76700 1.000 61.79000 290 LEU A CA 1
ATOM 2349 C C . LEU A 1 311 ? 15.42100 18.35400 25.14600 1.000 65.16000 290 LEU A C 1
ATOM 2350 O O . LEU A 1 311 ? 16.62800 18.61000 25.23700 1.000 64.97000 290 LEU A O 1
ATOM 2355 N N . ILE A 1 312 ? 14.90600 17.15300 25.43200 1.000 62.71000 291 ILE A N 1
ATOM 2356 C CA . ILE A 1 312 ? 15.74800 15.99400 25.76600 1.000 61.04000 291 ILE A CA 1
ATOM 2357 C C . ILE A 1 312 ? 16.59800 15.50500 24.58300 1.000 62.15000 291 ILE A C 1
ATOM 2358 O O . ILE A 1 312 ? 17.79300 15.25300 24.73600 1.000 62.39000 291 ILE A O 1
ATOM 2363 N N . ARG A 1 313 ? 15.97700 15.37400 23.41000 1.000 55.08000 292 ARG A N 1
ATOM 2364 C CA . ARG A 1 313 ? 16.69600 14.99900 22.19400 1.000 52.66000 292 ARG A CA 1
ATOM 2365 C C . ARG A 1 313 ? 17.91100 15.89200 21.97700 1.000 55.44000 292 ARG A C 1
ATOM 2366 O O . ARG A 1 313 ? 18.98100 15.42400 21.57100 1.000 52.51000 292 ARG A O 1
ATOM 2374 N N . LYS A 1 314 ? 17.75100 17.18900 22.23300 1.000 52.56000 293 LYS A N 1
ATOM 2375 C CA . LYS A 1 314 ? 18.82000 18.15100 22.00000 1.000 52.98000 293 LYS A CA 1
ATOM 2376 C C . LYS A 1 314 ? 19.95600 17.94300 22.99400 1.000 58.17000 293 LYS A C 1
ATOM 2377 O O . LYS A 1 314 ? 21.13600 17.99100 22.62600 1.000 57.85000 293 LYS A O 1
ATOM 2383 N N . ALA A 1 315 ? 19.59600 17.70700 24.25400 1.000 57.95000 294 ALA A N 1
ATOM 2384 C CA . ALA A 1 315 ? 20.58700 17.45200 25.29300 1.000 57.73000 294 ALA A CA 1
ATOM 2385 C C . ALA A 1 315 ? 21.35300 16.15900 25.00800 1.000 59.56000 294 ALA A C 1
ATOM 2386 O O . ALA A 1 315 ? 22.57700 16.11800 25.13800 1.000 60.08000 294 ALA A O 1
ATOM 2388 N N . ILE A 1 316 ? 20.63600 15.10500 24.61900 1.000 55.10000 295 ILE A N 1
ATOM 2389 C CA . ILE A 1 316 ? 21.27000 13.83100 24.28400 1.000 53.02000 295 ILE A CA 1
ATOM 2390 C C . ILE A 1 316 ? 22.29900 14.02800 23.17800 1.000 56.57000 295 ILE A C 1
ATOM 2391 O O . ILE A 1 316 ? 23.42800 13.53100 23.25600 1.000 57.65000 295 ILE A O 1
ATOM 2396 N N . LEU A 1 317 ? 21.92500 14.76100 22.13300 1.000 50.20000 296 LEU A N 1
ATOM 2397 C CA . LEU A 1 317 ? 22.82200 14.95200 21.00000 1.000 48.44000 296 LEU A CA 1
ATOM 2398 C C . LEU A 1 317 ? 23.97400 15.88600 21.35000 1.000 53.69000 296 LEU A C 1
ATOM 2399 O O . LEU A 1 317 ? 25.14000 15.57900 21.07300 1.000 51.00000 296 LEU A O 1
ATOM 2404 N N . LYS A 1 318 ? 23.63800 17.07000 21.81900 1.000 57.12000 297 LYS A N 1
ATOM 2405 C CA . LYS A 1 318 ? 24.62700 18.08500 22.11100 1.000 58.18000 297 LYS A CA 1
ATOM 2406 C C . LYS A 1 318 ? 25.33500 17.93800 23.39500 1.000 63.88000 297 LYS A C 1
ATOM 2407 O O . LYS A 1 318 ? 26.52500 18.06600 23.45700 1.000 63.84000 297 LYS A O 1
ATOM 2413 N N . ASP A 1 319 ? 24.58500 17.81500 24.47100 1.000 60.57000 298 ASP A N 1
ATOM 2414 C CA . ASP A 1 319 ? 25.20600 17.62800 25.76000 1.000 60.46000 298 ASP A CA 1
ATOM 2415 C C . ASP A 1 319 ? 25.89000 16.28400 25.92700 1.000 64.12000 298 ASP A C 1
ATOM 2416 O O . ASP A 1 319 ? 26.96100 16.20800 26.50500 1.000 66.41000 298 ASP A O 1
ATOM 2421 N N . ILE A 1 320 ? 25.30700 15.17600 25.47600 1.000 53.63000 299 ILE A N 1
ATOM 2422 C CA . ILE A 1 320 ? 25.97000 13.87500 25.70000 1.000 52.35000 299 ILE A CA 1
ATOM 2423 C C . ILE A 1 320 ? 26.77000 13.22700 24.57000 1.000 59.22000 299 ILE A C 1
ATOM 2424 O O . ILE A 1 320 ? 27.92200 12.86000 24.73300 1.000 60.43000 299 ILE A O 1
ATOM 2429 N N . VAL A 1 321 ? 26.11000 13.00500 23.45300 1.000 54.07000 300 VAL A N 1
ATOM 2430 C CA . VAL A 1 321 ? 26.69800 12.36900 22.28500 1.000 54.13000 300 VAL A CA 1
ATOM 2431 C C . VAL A 1 321 ? 27.82300 13.07600 21.54700 1.000 62.70000 300 VAL A C 1
ATOM 2432 O O . VAL A 1 321 ? 28.75500 12.44100 21.09100 1.000 62.47000 300 VAL A O 1
ATOM 2436 N N . ARG A 1 322 ? 27.75400 14.39400 21.46900 1.000 62.13000 301 ARG A N 1
ATOM 2437 C CA . ARG A 1 322 ? 28.65400 15.15000 20.60500 1.000 63.44000 301 ARG A CA 1
ATOM 2438 C C . ARG A 1 322 ? 30.17200 15.09400 20.71000 1.000 69.48000 301 ARG A C 1
ATOM 2439 O O . ARG A 1 322 ? 30.81700 14.97100 19.67900 1.000 70.91000 301 ARG A O 1
ATOM 2447 N N . LYS A 1 323 ? 30.77200 15.16900 21.88500 1.000 66.50000 302 LYS A N 1
ATOM 2448 C CA . LYS A 1 323 ? 32.23300 15.12400 21.89800 1.000 66.47000 302 LYS A CA 1
ATOM 2449 C C . LYS A 1 323 ? 32.82400 13.91000 22.58100 1.000 68.10000 302 LYS A C 1
ATOM 2450 O O . LYS A 1 323 ? 34.00700 13.63700 22.46500 1.000 67.12000 302 LYS A O 1
ATOM 2456 N N . HIS A 1 324 ? 31.97200 13.15800 23.24700 1.000 60.18000 303 HIS A N 1
ATOM 2457 C CA . HIS A 1 324 ? 32.39200 12.01600 24.04100 1.000 59.62000 303 HIS A CA 1
ATOM 2458 C C . HIS A 1 324 ? 32.17800 10.69700 23.31300 1.000 61.83000 303 HIS A C 1
ATOM 2459 O O . HIS A 1 324 ? 32.81900 9.69700 23.65700 1.000 61.82000 303 HIS A O 1
ATOM 2466 N N . VAL A 1 325 ? 31.30500 10.68200 22.31000 1.000 58.90000 304 VAL A N 1
ATOM 2467 C CA . VAL A 1 325 ? 30.99700 9.49500 21.52300 1.000 56.48000 304 VAL A CA 1
ATOM 2468 C C . VAL A 1 325 ? 31.77400 9.54300 20.21800 1.000 58.56000 304 VAL A C 1
ATOM 2469 O O . VAL A 1 325 ? 32.03400 10.61600 19.65800 1.000 59.58000 304 VAL A O 1
ATOM 2473 N N . HIS A 1 326 ? 32.27500 8.39300 19.73500 1.000 55.45000 305 HIS A N 1
ATOM 2474 C CA . HIS A 1 326 ? 32.91200 8.30400 18.42800 1.000 54.92000 305 HIS A CA 1
ATOM 2475 C C . HIS A 1 326 ? 32.01400 7.77400 17.27700 1.000 57.11000 305 HIS A C 1
ATOM 2476 O O . HIS A 1 326 ? 32.35300 7.98200 16.12500 1.000 56.19000 305 HIS A O 1
ATOM 2483 N N . SER A 1 327 ? 30.87900 7.12800 17.55900 1.000 48.38000 306 SER A N 1
ATOM 2484 C CA . SER A 1 327 ? 30.09600 6.49200 16.50500 1.000 46.44000 306 SER A CA 1
ATOM 2485 C C . SER A 1 327 ? 28.60900 6.57800 16.82600 1.000 49.13000 306 SER A C 1
ATOM 2486 O O . SER A 1 327 ? 28.19500 6.30500 17.95700 1.000 46.84000 306 SER A O 1
ATOM 2489 N N . LEU A 1 328 ? 27.81800 6.92700 15.82300 1.000 46.20000 307 LEU A N 1
ATOM 2490 C CA . LEU A 1 328 ? 26.38800 7.05100 15.98900 1.000 45.82000 307 LEU A CA 1
ATOM 2491 C C . LEU A 1 328 ? 25.64100 6.29200 14.91200 1.000 52.97000 307 LEU A C 1
ATOM 2492 O O . LEU A 1 328 ? 26.00800 6.32700 13.75300 1.000 55.36000 307 LEU A O 1
ATOM 2497 N N . GLY A 1 329 ? 24.57100 5.61100 15.30200 1.000 47.97000 308 GLY A N 1
ATOM 2498 C CA . GLY A 1 329 ? 23.74500 4.87600 14.36500 1.000 47.32000 308 GLY A CA 1
ATOM 2499 C C . GLY A 1 329 ? 22.28900 5.30100 14.41800 1.000 50.91000 308 GLY A C 1
ATOM 2500 O O . GLY A 1 329 ? 21.70600 5.35900 15.48200 1.000 49.28000 308 GLY A O 1
ATOM 2501 N N . LEU A 1 330 ? 21.69500 5.59800 13.27100 1.000 45.31000 309 LEU A N 1
ATOM 2502 C CA . LEU A 1 330 ? 20.30300 6.01500 13.24000 1.000 44.98000 309 LEU A CA 1
ATOM 2503 C C . LEU A 1 330 ? 19.60600 5.74900 11.90900 1.000 45.07000 309 LEU A C 1
ATOM 2504 O O . LEU A 1 330 ? 20.24900 5.55700 10.89900 1.000 42.89000 309 LEU A O 1
ATOM 2509 N N . ASP A 1 331 ? 18.28100 5.69400 11.93200 1.000 43.29000 310 ASP A N 1
ATOM 2510 C CA . ASP A 1 331 ? 17.50400 5.50000 10.71500 1.000 43.73000 310 ASP A CA 1
ATOM 2511 C C . ASP A 1 331 ? 17.19700 6.82700 10.03300 1.000 49.58000 310 ASP A C 1
ATOM 2512 O O . ASP A 1 331 ? 17.48100 7.87700 10.57700 1.000 49.25000 310 ASP A O 1
ATOM 2517 N N . THR A 1 332 ? 16.65500 6.77200 8.82800 1.000 45.87000 311 THR A N 1
ATOM 2518 C CA . THR A 1 332 ? 16.34400 7.96700 8.06200 1.000 47.04000 311 THR A CA 1
ATOM 2519 C C . THR A 1 332 ? 15.57100 9.03700 8.81500 1.000 54.96000 311 THR A C 1
ATOM 2520 O O . THR A 1 332 ? 15.93200 10.20300 8.79000 1.000 54.84000 311 THR A O 1
ATOM 2524 N N . VAL A 1 333 ? 14.49600 8.64100 9.47500 1.000 55.60000 312 VAL A N 1
ATOM 2525 C CA . VAL A 1 333 ? 13.66200 9.58600 10.18400 1.000 55.60000 312 VAL A CA 1
ATOM 2526 C C . VAL A 1 333 ? 14.41500 10.27300 11.30200 1.000 57.93000 312 VAL A C 1
ATOM 2527 O O . VAL A 1 333 ? 14.26500 11.46200 11.52600 1.000 58.14000 312 VAL A O 1
ATOM 2531 N N . GLU A 1 334 ? 15.22800 9.49900 11.99900 1.000 51.60000 313 GLU A N 1
ATOM 2532 C CA . GLU A 1 334 ? 16.00300 9.97800 13.13400 1.000 49.70000 313 GLU A CA 1
ATOM 2533 C C . GLU A 1 334 ? 17.02700 11.02700 12.72200 1.000 52.54000 313 GLU A C 1
ATOM 2534 O O . GLU A 1 334 ? 17.33100 11.93000 13.50900 1.000 52.43000 313 GLU A O 1
ATOM 2540 N N . VAL A 1 335 ? 17.47800 10.97500 11.48200 1.000 48.21000 314 VAL A N 1
ATOM 2541 C CA . VAL A 1 335 ? 18.40000 11.97800 11.00200 1.000 49.54000 314 VAL A CA 1
ATOM 2542 C C . VAL A 1 335 ? 17.65500 13.30400 10.98600 1.000 55.33000 314 VAL A C 1
ATOM 2543 O O . VAL A 1 335 ? 18.18700 14.32600 11.39100 1.000 55.65000 314 VAL A O 1
ATOM 2547 N N . ALA A 1 336 ? 16.41100 13.28000 10.52200 1.000 51.55000 315 ALA A N 1
ATOM 2548 C CA . ALA A 1 336 ? 15.58100 14.47800 10.50400 1.000 51.32000 315 ALA A CA 1
ATOM 2549 C C . ALA A 1 336 ? 15.30500 14.98100 11.91300 1.000 54.24000 315 ALA A C 1
ATOM 2550 O O . ALA A 1 336 ? 15.35800 16.19000 12.16500 1.000 55.18000 315 ALA A O 1
ATOM 2552 N N . ASN A 1 337 ? 14.99800 14.07500 12.84400 1.000 52.04000 316 ASN A N 1
ATOM 2553 C CA . ASN A 1 337 ? 14.80400 14.49400 14.22800 1.000 52.16000 316 ASN A CA 1
ATOM 2554 C C . ASN A 1 337 ? 16.03100 15.23900 14.73700 1.000 55.20000 316 ASN A C 1
ATOM 2555 O O . ASN A 1 337 ? 15.91800 16.30400 15.35400 1.000 56.29000 316 ASN A O 1
ATOM 2560 N N . ALA A 1 338 ? 17.22000 14.69200 14.47700 1.000 50.37000 317 ALA A N 1
ATOM 2561 C CA . ALA A 1 338 ? 18.44900 15.32000 14.95000 1.000 49.67000 317 ALA A CA 1
ATOM 2562 C C . ALA A 1 338 ? 18.67300 16.66700 14.27500 1.000 54.38000 317 ALA A C 1
ATOM 2563 O O . ALA A 1 338 ? 18.89800 17.68000 14.94700 1.000 56.96000 317 ALA A O 1
ATOM 2565 N N . LEU A 1 339 ? 18.62300 16.69900 12.94100 1.000 45.53000 318 LEU A N 1
ATOM 2566 C CA . LEU A 1 339 ? 18.78900 17.95800 12.22200 1.000 45.94000 318 LEU A CA 1
ATOM 2567 C C . LEU A 1 339 ? 17.83400 19.01700 12.74400 1.000 51.22000 318 LEU A C 1
ATOM 2568 O O . LEU A 1 339 ? 18.19100 20.19500 12.85800 1.000 51.37000 318 LEU A O 1
ATOM 2573 N N . ASN A 1 340 ? 16.61500 18.60500 13.08200 1.000 48.93000 319 ASN A N 1
ATOM 2574 C CA . ASN A 1 340 ? 15.56500 19.55300 13.42700 1.000 49.78000 319 ASN A CA 1
ATOM 2575 C C . ASN A 1 340 ? 15.93100 20.31500 14.69800 1.000 55.10000 319 ASN A C 1
ATOM 2576 O O . ASN A 1 340 ? 15.79300 21.54200 14.76600 1.000 55.89000 319 ASN A O 1
ATOM 2581 N N . VAL A 1 341 ? 16.42400 19.60200 15.71800 1.000 54.36000 320 VAL A N 1
ATOM 2582 C CA . VAL A 1 341 ? 16.82300 20.24900 16.96800 1.000 55.25000 320 VAL A CA 1
ATOM 2583 C C . VAL A 1 341 ? 18.23900 20.80100 16.92400 1.000 59.62000 320 VAL A C 1
ATOM 2584 O O . VAL A 1 341 ? 18.65500 21.47800 17.87200 1.000 61.52000 320 VAL A O 1
ATOM 2588 N N . LEU A 1 342 ? 18.94300 20.54900 15.83000 1.000 54.67000 321 LEU A N 1
ATOM 2589 C CA . LEU A 1 342 ? 20.29600 21.04300 15.64800 1.000 53.17000 321 LEU A CA 1
ATOM 2590 C C . LEU A 1 342 ? 20.35000 22.30700 14.80000 1.000 60.22000 321 LEU A C 1
ATOM 2591 O O . LEU A 1 342 ? 21.42700 22.79400 14.48900 1.000 60.22000 321 LEU A O 1
ATOM 2596 N N . GLY A 1 343 ? 19.19700 22.86000 14.44900 1.000 54.49000 322 GLY A N 1
ATOM 2597 C CA . GLY A 1 343 ? 19.18500 24.05400 13.62800 1.000 55.45000 322 GLY A CA 1
ATOM 2598 C C . GLY A 1 343 ? 19.00600 23.95200 12.12300 1.000 59.77000 322 GLY A C 1
ATOM 2599 O O . GLY A 1 343 ? 19.25400 24.92300 11.42500 1.000 61.36000 322 GLY A O 1
ATOM 2600 N N . TYR A 1 344 ? 18.60400 22.79500 11.60700 1.000 50.98000 323 TYR A N 1
ATOM 2601 C CA . TYR A 1 344 ? 18.40900 22.64700 10.16900 1.000 49.65000 323 TYR A CA 1
ATOM 2602 C C . TYR A 1 344 ? 17.02200 22.11000 9.87200 1.000 55.38000 323 TYR A C 1
ATOM 2603 O O . TYR A 1 344 ? 16.88000 20.98100 9.44800 1.000 53.83000 323 TYR A O 1
ATOM 2612 N N . GLU A 1 345 ? 16.00600 22.94500 10.04800 1.000 57.02000 324 GLU A N 1
ATOM 2613 C CA . GLU A 1 345 ? 14.63700 22.54900 9.83900 1.000 57.68000 324 GLU A CA 1
ATOM 2614 C C . GLU A 1 345 ? 14.29900 22.20700 8.41200 1.000 59.80000 324 GLU A C 1
ATOM 2615 O O . GLU A 1 345 ? 13.44500 21.38600 8.16900 1.000 60.09000 324 GLU A O 1
ATOM 2621 N N . GLU A 1 346 ? 14.86900 22.94400 7.46600 1.000 51.46000 325 GLU A N 1
ATOM 2622 C CA . GLU A 1 346 ? 14.60800 22.69600 6.05300 1.000 50.32000 325 GLU A CA 1
ATOM 2623 C C . GLU A 1 346 ? 15.16100 21.37600 5.53900 1.000 51.22000 325 GLU A C 1
ATOM 2624 O O . GLU A 1 346 ? 14.47700 20.62200 4.86700 1.000 50.68000 325 GLU A O 1
ATOM 2630 N N . LEU A 1 347 ? 16.39900 21.08900 5.89900 1.000 51.76000 326 LEU A N 1
ATOM 2631 C CA . LEU A 1 347 ? 17.06100 19.85100 5.50800 1.000 50.76000 326 LEU A CA 1
ATOM 2632 C C . LEU A 1 347 ? 16.38400 18.64200 6.14700 1.000 55.03000 326 LEU A C 1
ATOM 2633 O O . LEU A 1 347 ? 16.28200 17.57700 5.52800 1.000 53.57000 326 LEU A O 1
ATOM 2638 N N . ALA A 1 348 ? 15.90200 18.79300 7.38200 1.000 53.06000 327 ALA A N 1
ATOM 2639 C CA . ALA A 1 348 ? 15.08600 17.74900 7.99500 1.000 53.29000 327 ALA A CA 1
ATOM 2640 C C . ALA A 1 348 ? 13.77700 17.56300 7.24100 1.000 58.40000 327 ALA A C 1
ATOM 2641 O O . ALA A 1 348 ? 13.28700 16.43900 7.09600 1.000 57.69000 327 ALA A O 1
ATOM 2643 N N . TYR A 1 349 ? 13.18700 18.65900 6.76900 1.000 59.58000 328 TYR A N 1
ATOM 2644 C CA . TYR A 1 349 ? 11.95700 18.55900 5.99200 1.000 60.56000 328 TYR A CA 1
ATOM 2645 C C . TYR A 1 349 ? 12.19900 17.83600 4.67400 1.000 62.87000 328 TYR A C 1
ATOM 2646 O O . TYR A 1 349 ? 11.33300 17.09500 4.19600 1.000 62.93000 328 TYR A O 1
ATOM 2655 N N . SER A 1 350 ? 13.38200 18.02100 4.08400 1.000 59.09000 329 SER A N 1
ATOM 2656 C CA . SER A 1 350 ? 13.66300 17.44200 2.77500 1.000 57.58000 329 SER A CA 1
ATOM 2657 C C . SER A 1 350 ? 13.89600 15.93800 2.86100 1.000 63.32000 329 SER A C 1
ATOM 2658 O O . SER A 1 350 ? 13.51800 15.19700 1.94700 1.000 63.10000 329 SER A O 1
ATOM 2661 N N . VAL A 1 351 ? 14.52500 15.46400 3.94000 1.000 59.98000 330 VAL A N 1
ATOM 2662 C CA . VAL A 1 351 ? 14.73700 14.02800 4.09200 1.000 59.00000 330 VAL A CA 1
ATOM 2663 C C . VAL A 1 351 ? 13.41100 13.32200 4.34700 1.000 68.78000 330 VAL A C 1
ATOM 2664 O O . VAL A 1 351 ? 13.17600 12.21200 3.85500 1.000 70.81000 330 VAL A O 1
ATOM 2668 N N . ILE A 1 352 ? 12.52500 13.95700 5.11700 1.000 66.02000 331 ILE A N 1
ATOM 2669 C CA . ILE A 1 352 ? 11.24600 13.34500 5.46400 1.000 67.19000 331 ILE A CA 1
ATOM 2670 C C . ILE A 1 352 ? 10.35600 13.19500 4.23500 1.000 74.42000 331 ILE A C 1
ATOM 2671 O O . ILE A 1 352 ? 9.62200 12.20800 4.10700 1.000 74.39000 331 ILE A O 1
ATOM 2676 N N . LYS A 1 353 ? 10.39600 14.15900 3.31600 1.000 70.31000 332 LYS A N 1
ATOM 2677 C CA . LYS A 1 353 ? 9.67800 13.99600 2.05800 1.000 71.65000 332 LYS A CA 1
ATOM 2678 C C . LYS A 1 353 ? 10.21500 12.77700 1.32300 1.000 78.39000 332 LYS A C 1
ATOM 2679 O O . LYS A 1 353 ? 11.42300 12.52800 1.29800 1.000 78.57000 332 LYS A O 1
ATOM 2685 N N . LYS A 1 354 ? 9.33500 11.97600 0.79400 1.000 76.34000 333 LYS A N 1
ATOM 2686 C CA . LYS A 1 354 ? 9.81600 10.85100 0.08200 1.000 75.84000 333 LYS A CA 1
ATOM 2687 C C . LYS A 1 354 ? 9.63200 11.20900 -1.37700 1.000 79.55000 333 LYS A C 1
ATOM 2688 O O . LYS A 1 354 ? 8.53200 11.13400 -1.88700 1.000 80.88000 333 LYS A O 1
ATOM 2694 N N . ASP A 1 355 ? 10.72100 11.59700 -2.03100 1.000 69.42000 334 ASP A N 1
ATOM 2695 C CA . ASP A 1 355 ? 10.78000 11.96300 -3.43100 1.000 68.70000 334 ASP A CA 1
ATOM 2696 C C . ASP A 1 355 ? 12.21400 11.73500 -3.89700 1.000 68.37000 334 ASP A C 1
ATOM 2697 O O . ASP A 1 355 ? 12.96200 11.06800 -3.24000 1.000 66.48000 334 ASP A O 1
ATOM 2702 N N . GLU A 1 356 ? 12.58800 12.14300 -5.08700 1.000 70.30000 335 GLU A N 1
ATOM 2703 C CA . GLU A 1 356 ? 13.94700 11.92100 -5.52800 1.000 69.49000 335 GLU A CA 1
ATOM 2704 C C . GLU A 1 356 ? 15.00000 12.63700 -4.70400 1.000 70.55000 335 GLU A C 1
ATOM 2705 O O . GLU A 1 356 ? 16.03900 12.09900 -4.47200 1.000 68.25000 335 GLU A O 1
ATOM 2711 N N . ASN A 1 357 ? 14.74500 13.86100 -4.28500 1.000 61.77000 336 ASN A N 1
ATOM 2712 C CA . ASN A 1 357 ? 15.73300 14.63600 -3.53900 1.000 60.30000 336 ASN A CA 1
ATOM 2713 C C . ASN A 1 357 ? 16.05300 14.02600 -2.17700 1.000 60.89000 336 ASN A C 1
ATOM 2714 O O . ASN A 1 357 ? 17.12100 14.30500 -1.62100 1.000 60.12000 336 ASN A O 1
ATOM 2719 N N . ALA A 1 358 ? 15.14600 13.22000 -1.62800 1.000 58.57000 337 ALA A N 1
ATOM 2720 C CA . ALA A 1 358 ? 15.26700 12.68000 -0.27900 1.000 55.22000 337 ALA A CA 1
ATOM 2721 C C . ALA A 1 358 ? 16.65500 12.12700 0.02200 1.000 57.65000 337 ALA A C 1
ATOM 2722 O O . ALA A 1 358 ? 17.18400 12.34200 1.11700 1.000 55.70000 337 ALA A O 1
ATOM 2724 N N . ILE A 1 359 ? 17.25200 11.41000 -0.92800 1.000 54.06000 338 ILE A N 1
ATOM 2725 C CA . ILE A 1 359 ? 18.55400 10.80500 -0.66900 1.000 52.25000 338 ILE A CA 1
ATOM 2726 C C . ILE A 1 359 ? 19.67900 11.83100 -0.76600 1.000 53.22000 338 ILE A C 1
ATOM 2727 O O . ILE A 1 359 ? 20.72400 11.66800 -0.12600 1.000 52.57000 338 ILE A O 1
ATOM 2732 N N . VAL A 1 360 ? 19.50500 12.88900 -1.56200 1.000 49.71000 339 VAL A N 1
ATOM 2733 C CA . VAL A 1 360 ? 20.46600 13.98900 -1.54900 1.000 49.13000 339 VAL A CA 1
ATOM 2734 C C . VAL A 1 360 ? 20.47600 14.65800 -0.18200 1.000 52.30000 339 VAL A C 1
ATOM 2735 O O . VAL A 1 360 ? 21.53900 14.97300 0.36800 1.000 50.49000 339 VAL A O 1
ATOM 2739 N N . ALA A 1 361 ? 19.29200 14.89200 0.38500 1.000 48.38000 340 ALA A N 1
ATOM 2740 C CA . ALA A 1 361 ? 19.21200 15.49200 1.70900 1.000 47.50000 340 ALA A CA 1
ATOM 2741 C C . ALA A 1 361 ? 19.69800 14.53500 2.79000 1.000 51.03000 340 ALA A C 1
ATOM 2742 O O . ALA A 1 361 ? 20.26200 14.97500 3.79800 1.000 53.52000 340 ALA A O 1
ATOM 2744 N N . LEU A 1 362 ? 19.51900 13.23800 2.58600 1.000 46.30000 341 LEU A N 1
ATOM 2745 C CA . LEU A 1 362 ? 19.98400 12.26200 3.55800 1.000 44.42000 341 LEU A CA 1
ATOM 2746 C C . LEU A 1 362 ? 21.49700 12.36500 3.63700 1.000 46.56000 341 LEU A C 1
ATOM 2747 O O . LEU A 1 362 ? 22.05800 12.50300 4.70700 1.000 44.77000 341 LEU A O 1
ATOM 2752 N N . TYR A 1 363 ? 22.15200 12.27700 2.49000 1.000 43.14000 342 TYR A N 1
ATOM 2753 C CA . TYR A 1 363 ? 23.60100 12.44100 2.39500 1.000 43.57000 342 TYR A CA 1
ATOM 2754 C C . TYR A 1 363 ? 24.07700 13.70000 3.11200 1.000 48.75000 342 TYR A C 1
ATOM 2755 O O . TYR A 1 363 ? 24.84500 13.63200 4.07600 1.000 47.51000 342 TYR A O 1
ATOM 2764 N N . GLU A 1 364 ? 23.66900 14.87000 2.61400 1.000 45.41000 343 GLU A N 1
ATOM 2765 C CA . GLU A 1 364 ? 24.15000 16.12300 3.18700 1.000 46.80000 343 GLU A CA 1
ATOM 2766 C C . GLU A 1 364 ? 23.86300 16.18100 4.68100 1.000 51.79000 343 GLU A C 1
ATOM 2767 O O . GLU A 1 364 ? 24.70900 16.61700 5.46800 1.000 51.74000 343 GLU A O 1
ATOM 2773 N N . GLY A 1 365 ? 22.67000 15.74200 5.08900 1.000 47.65000 344 GLY A N 1
ATOM 2774 C CA . GLY A 1 365 ? 22.34900 15.70100 6.50600 1.000 46.89000 344 GLY A CA 1
ATOM 2775 C C . GLY A 1 365 ? 23.32900 14.85900 7.29800 1.000 49.76000 344 GLY A C 1
ATOM 2776 O O . GLY A 1 365 ? 23.82500 15.27900 8.34700 1.000 48.83000 344 GLY A O 1
ATOM 2777 N N . ALA A 1 366 ? 23.65600 13.68900 6.77000 1.000 48.01000 345 ALA A N 1
ATOM 2778 C CA . ALA A 1 366 ? 24.61400 12.81000 7.41700 1.000 46.38000 345 ALA A CA 1
ATOM 2779 C C . ALA A 1 366 ? 25.93100 13.54000 7.56800 1.000 47.91000 345 ALA A C 1
ATOM 2780 O O . ALA A 1 366 ? 26.57700 13.45600 8.59800 1.000 45.84000 345 ALA A O 1
ATOM 2782 N N . VAL A 1 367 ? 26.33800 14.24400 6.52200 1.000 44.27000 346 VAL A N 1
ATOM 2783 C CA . VAL A 1 367 ? 27.56700 15.02600 6.57600 1.000 43.94000 346 VAL A CA 1
ATOM 2784 C C . VAL A 1 367 ? 27.45600 16.10100 7.64600 1.000 49.62000 346 VAL A C 1
ATOM 2785 O O . VAL A 1 367 ? 28.42100 16.37200 8.37100 1.000 50.75000 346 VAL A O 1
ATOM 2789 N N . ILE A 1 368 ? 26.28100 16.72600 7.77400 1.000 42.42000 347 ILE A N 1
ATOM 2790 C CA . ILE A 1 368 ? 26.09100 17.70500 8.84200 1.000 42.80000 347 ILE A CA 1
ATOM 2791 C C . ILE A 1 368 ? 26.35700 17.05800 10.19600 1.000 49.26000 347 ILE A C 1
ATOM 2792 O O . ILE A 1 368 ? 27.17600 17.55100 10.98300 1.000 51.44000 347 ILE A O 1
ATOM 2797 N N . LEU A 1 369 ? 25.63500 15.99400 10.49500 1.000 44.50000 348 LEU A N 1
ATOM 2798 C CA . LEU A 1 369 ? 25.77700 15.33100 11.77500 1.000 43.13000 348 LEU A CA 1
ATOM 2799 C C . LEU A 1 369 ? 27.20300 14.95600 12.11500 1.000 46.57000 348 LEU A C 1
ATOM 2800 O O . LEU A 1 369 ? 27.59600 15.03600 13.24300 1.000 44.96000 348 LEU A O 1
ATOM 2805 N N . LEU A 1 370 ? 28.00000 14.57700 11.13900 1.000 47.81000 349 LEU A N 1
ATOM 2806 C CA . LEU A 1 370 ? 29.36600 14.20300 11.45300 1.000 49.25000 349 LEU A CA 1
ATOM 2807 C C . LEU A 1 370 ? 30.18600 15.35200 12.00600 1.000 57.08000 349 LEU A C 1
ATOM 2808 O O . LEU A 1 370 ? 30.91400 15.19500 12.97600 1.000 57.15000 349 LEU A O 1
ATOM 2813 N N . HIS A 1 371 ? 30.06600 16.51200 11.37800 1.000 51.85000 350 HIS A N 1
ATOM 2814 C CA . HIS A 1 371 ? 30.83400 17.68400 11.77900 1.000 53.39000 350 HIS A CA 1
ATOM 2815 C C . HIS A 1 371 ? 30.20200 18.37400 12.98200 1.000 54.75000 350 HIS A C 1
ATOM 2816 O O . HIS A 1 371 ? 30.88700 18.66900 13.96800 1.000 52.16000 350 HIS A O 1
ATOM 2823 N N . GLU A 1 372 ? 28.89700 18.64600 12.91900 1.000 52.88000 351 GLU A N 1
ATOM 2824 C CA . GLU A 1 372 ? 28.24800 19.36600 14.00900 1.000 53.58000 351 GLU A CA 1
ATOM 2825 C C . GLU A 1 372 ? 28.40600 18.61900 15.32700 1.000 57.99000 351 GLU A C 1
ATOM 2826 O O . GLU A 1 372 ? 28.48700 19.24300 16.39200 1.000 59.10000 351 GLU A O 1
ATOM 2832 N N . LEU A 1 373 ? 28.47200 17.28800 15.27300 1.000 55.08000 352 LEU A N 1
ATOM 2833 C CA . LEU A 1 373 ? 28.60600 16.44800 16.45700 1.000 53.04000 352 LEU A CA 1
ATOM 2834 C C . LEU A 1 373 ? 29.99400 15.83300 16.59900 1.000 55.90000 352 LEU A C 1
ATOM 2835 O O . LEU A 1 373 ? 30.18100 14.96700 17.45200 1.000 56.34000 352 LEU A O 1
ATOM 2840 N N . LYS A 1 374 ? 30.95500 16.24600 15.77900 1.000 52.56000 353 LYS A N 1
ATOM 2841 C CA . LYS A 1 374 ? 32.34600 15.76600 15.84600 1.000 52.81000 353 LYS A CA 1
ATOM 2842 C C . LYS A 1 374 ? 32.52500 14.27500 16.07000 1.000 55.78000 353 LYS A C 1
ATOM 2843 O O . LYS A 1 374 ? 33.07500 13.86800 17.08000 1.000 56.67000 353 LYS A O 1
ATOM 2849 N N . LEU A 1 375 ? 32.06100 13.45900 15.14800 1.000 49.93000 354 LEU A N 1
ATOM 2850 C CA . LEU A 1 375 ? 32.18500 12.03700 15.34600 1.000 48.48000 354 LEU A CA 1
ATOM 2851 C C . LEU A 1 375 ? 33.12800 11.41400 14.36100 1.000 56.63000 354 LEU A C 1
ATOM 2852 O O . LEU A 1 375 ? 33.47900 12.01400 13.36400 1.000 57.83000 354 LEU A O 1
ATOM 2857 N N . GLU A 1 376 ? 33.57200 10.21200 14.68200 1.000 51.21000 355 GLU A N 1
ATOM 2858 C CA . GLU A 1 376 ? 34.38600 9.42600 13.77800 1.000 52.24000 355 GLU A CA 1
ATOM 2859 C C . GLU A 1 376 ? 33.54400 8.86400 12.63800 1.000 56.00000 355 GLU A C 1
ATOM 2860 O O . GLU A 1 376 ? 34.01000 8.76200 11.51600 1.000 55.60000 355 GLU A O 1
ATOM 2866 N N . ARG A 1 377 ? 32.31500 8.47400 12.93400 1.000 48.50000 356 ARG A N 1
ATOM 2867 C CA . ARG A 1 377 ? 31.46500 7.91900 11.90100 1.000 47.23000 356 ARG A CA 1
ATOM 2868 C C . ARG A 1 377 ? 30.00100 8.03300 12.22600 1.000 48.64000 356 ARG A C 1
ATOM 2869 O O . ARG A 1 377 ? 29.60100 7.89900 13.36400 1.000 46.38000 356 ARG A O 1
ATOM 2877 N N . VAL A 1 378 ? 29.20600 8.30900 11.20700 1.000 46.86000 357 VAL A N 1
ATOM 2878 C CA . VAL A 1 378 ? 27.77500 8.38400 11.36500 1.000 45.03000 357 VAL A CA 1
ATOM 2879 C C . VAL A 1 378 ? 27.24500 7.31000 10.46200 1.000 50.40000 357 VAL A C 1
ATOM 2880 O O . VAL A 1 378 ? 27.48400 7.34000 9.27200 1.000 50.66000 357 VAL A O 1
ATOM 2884 N N . HIS A 1 379 ? 26.50500 6.36600 11.01200 1.000 48.62000 358 HIS A N 1
ATOM 2885 C CA . HIS A 1 379 ? 25.98400 5.29700 10.19500 1.000 47.22000 358 HIS A CA 1
ATOM 2886 C C . HIS A 1 379 ? 24.49300 5.42800 10.08900 1.000 46.48000 358 HIS A C 1
ATOM 2887 O O . HIS A 1 379 ? 23.78700 5.33600 11.06700 1.000 44.78000 358 HIS A O 1
ATOM 2894 N N . VAL A 1 380 ? 24.01700 5.62000 8.87400 1.000 47.93000 359 VAL A N 1
ATOM 2895 C CA . VAL A 1 380 ? 22.60300 5.76500 8.63800 1.000 47.08000 359 VAL A CA 1
ATOM 2896 C C . VAL A 1 380 ? 22.15200 4.57000 7.85200 1.000 47.92000 359 VAL A C 1
ATOM 2897 O O . VAL A 1 380 ? 22.68400 4.29200 6.79500 1.000 42.84000 359 VAL A O 1
ATOM 2901 N N . HIS A 1 381 ? 21.18200 3.84600 8.37600 1.000 44.56000 360 HIS A N 1
ATOM 2902 C CA . HIS A 1 381 ? 20.69700 2.69800 7.65800 1.000 44.69000 360 HIS A CA 1
ATOM 2903 C C . HIS A 1 381 ? 19.29500 2.95400 7.19000 1.000 53.71000 360 HIS A C 1
ATOM 2904 O O . HIS A 1 381 ? 18.40400 3.18700 7.97900 1.000 56.67000 360 HIS A O 1
ATOM 2911 N N . SER A 1 382 ? 19.10500 2.89100 5.88600 1.000 53.36000 361 SER A N 1
ATOM 2912 C CA . SER A 1 382 ? 17.80200 3.10600 5.31100 1.000 53.85000 361 SER A CA 1
ATOM 2913 C C . SER A 1 382 ? 17.30300 1.81400 4.72100 1.000 58.54000 361 SER A C 1
ATOM 2914 O O . SER A 1 382 ? 17.95500 0.78200 4.81100 1.000 55.97000 361 SER A O 1
ATOM 2917 N N . LEU A 1 383 ? 16.14400 1.86200 4.07500 1.000 59.81000 362 LEU A N 1
ATOM 2918 C CA . LEU A 1 383 ? 15.53900 0.65300 3.50400 1.000 61.21000 362 LEU A CA 1
ATOM 2919 C C . LEU A 1 383 ? 16.26500 -0.08700 2.38600 1.000 66.76000 362 LEU A C 1
ATOM 2920 O O . LEU A 1 383 ? 16.30100 -1.30100 2.38600 1.000 70.38000 362 LEU A O 1
ATOM 2925 N N . GLY A 1 384 ? 16.82700 0.61600 1.42300 1.000 52.40000 363 GLY A N 1
ATOM 2926 C CA . GLY A 1 384 ? 17.53100 -0.07000 0.35900 1.000 51.06000 363 GLY A CA 1
ATOM 2927 C C . GLY A 1 384 ? 19.01700 0.18100 0.26700 1.000 50.74000 363 GLY A C 1
ATOM 2928 O O . GLY A 1 384 ? 19.67500 -0.32000 -0.62600 1.000 49.28000 363 GLY A O 1
ATOM 2929 N N . TYR A 1 385 ? 19.54800 0.93700 1.21100 1.000 47.74000 364 TYR A N 1
ATOM 2930 C CA . TYR A 1 385 ? 20.94200 1.31000 1.18600 1.000 46.99000 364 TYR A CA 1
ATOM 2931 C C . TYR A 1 385 ? 21.45900 1.80800 2.49900 1.000 52.34000 364 TYR A C 1
ATOM 2932 O O . TYR A 1 385 ? 20.70400 2.13200 3.36400 1.000 51.96000 364 TYR A O 1
ATOM 2941 N N . TYR A 1 386 ? 22.77300 1.84100 2.65500 1.000 45.47000 365 TYR A N 1
ATOM 2942 C CA . TYR A 1 386 ? 23.36900 2.36000 3.87200 1.000 44.95000 365 TYR A CA 1
ATOM 2943 C C . TYR A 1 386 ? 24.24600 3.51900 3.48100 1.000 52.51000 365 TYR A C 1
ATOM 2944 O O . TYR A 1 386 ? 24.76500 3.55900 2.38600 1.000 54.25000 365 TYR A O 1
ATOM 2953 N N . ILE A 1 387 ? 24.41000 4.47500 4.37600 1.000 48.81000 366 ILE A N 1
ATOM 2954 C CA . ILE A 1 387 ? 25.26300 5.61200 4.11000 1.000 47.58000 366 ILE A CA 1
ATOM 2955 C C . ILE A 1 387 ? 26.07600 5.87000 5.35200 1.000 54.45000 366 ILE A C 1
ATOM 2956 O O . ILE A 1 387 ? 25.52800 6.10900 6.40700 1.000 53.20000 366 ILE A O 1
ATOM 2961 N N . CYS A 1 388 ? 27.38800 5.77500 5.24500 1.000 52.90000 367 CYS A N 1
ATOM 2962 C CA . CYS A 1 388 ? 28.22200 6.03600 6.39700 1.000 53.38000 367 CYS A CA 1
ATOM 2963 C C . CYS A 1 388 ? 29.23500 7.11600 6.08000 1.000 56.55000 367 CYS A C 1
ATOM 2964 O O . CYS A 1 388 ? 30.03400 6.96200 5.17300 1.000 57.29000 367 CYS A O 1
ATOM 2967 N N . VAL A 1 389 ? 29.21800 8.20000 6.84100 1.000 52.14000 368 VAL A N 1
ATOM 2968 C CA . VAL A 1 389 ? 30.18100 9.26400 6.63600 1.000 52.33000 368 VAL A CA 1
ATOM 2969 C C . VAL A 1 389 ? 31.18400 9.09000 7.74700 1.000 55.93000 368 VAL A C 1
ATOM 2970 O O . VAL A 1 389 ? 30.82400 8.85100 8.88700 1.000 52.46000 368 VAL A O 1
ATOM 2974 N N . VAL A 1 390 ? 32.45200 9.19100 7.39900 1.000 55.88000 369 VAL A N 1
ATOM 2975 C CA . VAL A 1 390 ? 33.52400 8.96100 8.34200 1.000 55.50000 369 VAL A CA 1
ATOM 2976 C C . VAL A 1 390 ? 34.54400 10.08800 8.35400 1.000 60.02000 369 VAL A C 1
ATOM 2977 O O . VAL A 1 390 ? 34.92200 10.58700 7.31000 1.000 60.96000 369 VAL A O 1
ATOM 2981 N N . SER A 1 391 ? 34.99700 10.49000 9.53700 1.000 58.82000 370 SER A N 1
ATOM 2982 C CA . SER A 1 391 ? 36.00000 11.53700 9.65100 1.000 59.29000 370 SER A CA 1
ATOM 2983 C C . SER A 1 391 ? 37.34900 11.09100 9.10100 1.000 62.53000 370 SER A C 1
ATOM 2984 O O . SER A 1 391 ? 37.66800 9.91000 9.06300 1.000 57.50000 370 SER A O 1
ATOM 2987 N N . LYS A 1 392 ? 38.18200 12.05600 8.74300 1.000 64.91000 371 LYS A N 1
ATOM 2988 C CA . LYS A 1 392 ? 39.47400 11.75100 8.13800 1.000 67.10000 371 LYS A CA 1
ATOM 2989 C C . LYS A 1 392 ? 40.47000 11.18200 9.14100 1.000 76.42000 371 LYS A C 1
ATOM 2990 O O . LYS A 1 392 ? 41.38200 10.44700 8.74700 1.000 76.83000 371 LYS A O 1
ATOM 2996 N N . ASP A 1 393 ? 40.28400 11.46500 10.42300 1.000 76.16000 372 ASP A N 1
ATOM 2997 C CA . ASP A 1 393 ? 41.17600 10.93600 11.44000 1.000 77.97000 372 ASP A CA 1
ATOM 2998 C C . ASP A 1 393 ? 40.66500 9.63100 12.02800 1.000 77.36000 372 ASP A C 1
ATOM 2999 O O . ASP A 1 393 ? 40.98400 9.30200 13.15700 1.000 78.17000 372 ASP A O 1
ATOM 3004 N N . SER A 1 394 ? 39.86300 8.89600 11.26500 1.000 71.88000 373 SER A N 1
ATOM 3005 C CA . SER A 1 394 ? 39.34800 7.61500 11.71200 1.000 69.74000 373 SER A CA 1
ATOM 3006 C C . SER A 1 394 ? 40.48200 6.59700 11.82500 1.000 74.33000 373 SER A C 1
ATOM 3007 O O . SER A 1 394 ? 41.46200 6.66200 11.07700 1.000 75.50000 373 SER A O 1
ATOM 3010 N N . PRO A 1 395 ? 40.39400 5.64300 12.75800 1.000 74.10000 374 PRO A N 1
ATOM 3011 C CA . PRO A 1 395 ? 41.44700 4.63800 12.88100 1.000 74.99000 374 PRO A CA 1
ATOM 3012 C C . PRO A 1 395 ? 41.38500 3.50900 11.84800 1.000 77.58000 374 PRO A C 1
ATOM 3013 O O . PRO A 1 395 ? 42.30900 2.70800 11.81000 1.000 80.22000 374 PRO A O 1
ATOM 3017 N N . VAL A 1 396 ? 40.34300 3.43400 11.03000 1.000 63.16000 375 VAL A N 1
ATOM 3018 C CA . VAL A 1 396 ? 40.24500 2.35800 10.05600 1.000 61.29000 375 VAL A CA 1
ATOM 3019 C C . VAL A 1 396 ? 39.92400 2.94900 8.68700 1.000 61.96000 375 VAL A C 1
ATOM 3020 O O . VAL A 1 396 ? 39.38600 4.05300 8.56300 1.000 59.41000 375 VAL A O 1
ATOM 3024 N N . SER A 1 397 ? 40.26300 2.18700 7.65100 1.000 59.31000 376 SER A N 1
ATOM 3025 C CA . SER A 1 397 ? 40.22800 2.67000 6.28200 1.000 58.58000 376 SER A CA 1
ATOM 3026 C C . SER A 1 397 ? 38.81800 2.60500 5.70100 1.000 61.59000 376 SER A C 1
ATOM 3027 O O . SER A 1 397 ? 37.97800 1.82900 6.16300 1.000 60.62000 376 SER A O 1
ATOM 3030 N N . PRO A 1 398 ? 38.57900 3.38600 4.65200 1.000 58.39000 377 PRO A N 1
ATOM 3031 C CA . PRO A 1 398 ? 37.29300 3.42000 3.97300 1.000 56.57000 377 PRO A CA 1
ATOM 3032 C C . PRO A 1 398 ? 37.01200 2.04000 3.43600 1.000 60.17000 377 PRO A C 1
ATOM 3033 O O . PRO A 1 398 ? 35.88200 1.59000 3.47200 1.000 59.52000 377 PRO A O 1
ATOM 3037 N N . GLU A 1 399 ? 38.03900 1.35800 2.95600 1.000 57.26000 378 GLU A N 1
ATOM 3038 C CA . GLU A 1 399 ? 37.85200 0.01800 2.42800 1.000 57.44000 378 GLU A CA 1
ATOM 3039 C C . GLU A 1 399 ? 37.33200 -0.89700 3.52300 1.000 60.58000 378 GLU A C 1
ATOM 3040 O O . GLU A 1 399 ? 36.41000 -1.66500 3.30200 1.000 60.03000 378 GLU A O 1
ATOM 3046 N N . ASP A 1 400 ? 37.91000 -0.79900 4.71200 1.000 54.35000 379 ASP A N 1
ATOM 3047 C CA . ASP A 1 400 ? 37.46300 -1.60000 5.83400 1.000 53.90000 379 ASP A CA 1
ATOM 3048 C C . ASP A 1 400 ? 36.04300 -1.24200 6.22900 1.000 55.49000 379 ASP A C 1
ATOM 3049 O O . ASP A 1 400 ? 35.25500 -2.10800 6.55700 1.000 53.99000 379 ASP A O 1
ATOM 3054 N N . HIS A 1 401 ? 35.72100 0.04200 6.21000 1.000 50.81000 380 HIS A N 1
ATOM 3055 C CA . HIS A 1 401 ? 34.38500 0.47800 6.56300 1.000 49.74000 380 HIS A CA 1
ATOM 3056 C C . HIS A 1 401 ? 33.39000 -0.14500 5.60900 1.000 53.07000 380 HIS A C 1
ATOM 3057 O O . HIS A 1 401 ? 32.32700 -0.59000 6.01300 1.000 53.15000 380 HIS A O 1
ATOM 3064 N N . ARG A 1 402 ? 33.74100 -0.17900 4.33300 1.000 50.92000 381 ARG A N 1
ATOM 3065 C CA . ARG A 1 402 ? 32.85600 -0.75900 3.33600 1.000 50.53000 381 ARG A CA 1
ATOM 3066 C C . ARG A 1 402 ? 32.64300 -2.21900 3.65200 1.000 55.45000 381 ARG A C 1
ATOM 3067 O O . ARG A 1 402 ? 31.53800 -2.71900 3.53800 1.000 54.25000 381 ARG A O 1
ATOM 3075 N N . LYS A 1 403 ? 33.70800 -2.91400 4.02200 1.000 50.75000 382 LYS A N 1
ATOM 3076 C CA . LYS A 1 403 ? 33.56900 -4.29800 4.46200 1.000 49.98000 382 LYS A CA 1
ATOM 3077 C C . LYS A 1 403 ? 32.58500 -4.41100 5.61600 1.000 53.64000 382 LYS A C 1
ATOM 3078 O O . LYS A 1 403 ? 31.85700 -5.40400 5.71400 1.000 55.92000 382 LYS A O 1
ATOM 3084 N N . SER A 1 404 ? 32.53900 -3.40000 6.48600 1.000 46.14000 383 SER A N 1
ATOM 3085 C CA . SER A 1 404 ? 31.69200 -3.46000 7.67100 1.000 44.32000 383 SER A CA 1
ATOM 3086 C C . SER A 1 404 ? 30.22200 -3.25300 7.32800 1.000 45.20000 383 SER A C 1
ATOM 3087 O O . SER A 1 404 ? 29.34900 -3.88200 7.93700 1.000 42.54000 383 SER A O 1
ATOM 3090 N N . LEU A 1 405 ? 29.92400 -2.38300 6.36300 1.000 41.17000 384 LEU A N 1
ATOM 3091 C CA . LEU A 1 405 ? 28.52900 -2.17100 5.99800 1.000 40.61000 384 LEU A CA 1
ATOM 3092 C C . LEU A 1 405 ? 27.98600 -3.36900 5.24000 1.000 46.84000 384 LEU A C 1
ATOM 3093 O O . LEU A 1 405 ? 26.83600 -3.77400 5.44200 1.000 46.56000 384 LEU A O 1
ATOM 3098 N N . LEU A 1 406 ? 28.83200 -3.96900 4.40200 1.000 46.13000 385 LEU A N 1
ATOM 3099 C CA . LEU A 1 406 ? 28.44300 -5.15600 3.64600 1.000 46.48000 385 LEU A CA 1
ATOM 3100 C C . LEU A 1 406 ? 28.13700 -6.29800 4.61400 1.000 49.26000 385 LEU A C 1
ATOM 3101 O O . LEU A 1 406 ? 27.14600 -7.00900 4.45000 1.000 49.95000 385 LEU A O 1
ATOM 3106 N N . PHE A 1 407 ? 28.99000 -6.47000 5.62300 1.000 42.26000 386 PHE A N 1
ATOM 3107 C CA . PHE A 1 407 ? 28.75400 -7.48000 6.64600 1.000 43.51000 386 PHE A CA 1
ATOM 3108 C C . PHE A 1 407 ? 27.46100 -7.18800 7.39500 1.000 48.61000 386 PHE A C 1
ATOM 3109 O O . PHE A 1 407 ? 26.60300 -8.06400 7.54500 1.000 48.38000 386 PHE A O 1
ATOM 3117 N N . ALA A 1 408 ? 27.30500 -5.95000 7.87100 1.000 44.78000 387 ALA A N 1
ATOM 3118 C CA . ALA A 1 408 ? 26.07600 -5.56500 8.55300 1.000 43.05000 387 ALA A CA 1
ATOM 3119 C C . ALA A 1 408 ? 24.86100 -5.76900 7.65500 1.000 46.80000 387 ALA A C 1
ATOM 3120 O O . ALA A 1 408 ? 23.79600 -6.18700 8.12500 1.000 45.28000 387 ALA A O 1
ATOM 3122 N N . SER A 1 409 ? 24.99800 -5.47300 6.35900 1.000 42.55000 388 SER A N 1
ATOM 3123 C CA . SER A 1 409 ? 23.89300 -5.70100 5.43400 1.000 42.94000 388 SER A CA 1
ATOM 3124 C C . SER A 1 409 ? 23.56200 -7.18300 5.34000 1.000 49.96000 388 SER A C 1
ATOM 3125 O O . SER A 1 409 ? 22.38800 -7.56200 5.24700 1.000 51.09000 388 SER A O 1
ATOM 3128 N N . THR A 1 410 ? 24.58800 -8.03800 5.36100 1.000 46.94000 389 THR A N 1
ATOM 3129 C CA . THR A 1 410 ? 24.36300 -9.47800 5.29900 1.000 45.93000 389 THR A CA 1
ATOM 3130 C C . THR A 1 410 ? 23.69500 -9.98200 6.57100 1.000 48.32000 389 THR A C 1
ATOM 3131 O O . THR A 1 410 ? 22.78600 -10.81700 6.51100 1.000 50.47000 389 THR A O 1
ATOM 3135 N N . VAL A 1 411 ? 24.14700 -9.49500 7.73100 1.000 41.12000 390 VAL A N 1
ATOM 3136 C CA . VAL A 1 411 ? 23.55900 -9.89900 9.00600 1.000 40.07000 390 VAL A CA 1
ATOM 3137 C C . VAL A 1 411 ? 22.08300 -9.52600 9.04700 1.000 48.39000 390 VAL A C 1
ATOM 3138 O O . VAL A 1 411 ? 21.25500 -10.25900 9.60200 1.000 49.29000 390 VAL A O 1
ATOM 3142 N N . ALA A 1 412 ? 21.73000 -8.38100 8.46600 1.000 46.45000 391 ALA A N 1
ATOM 3143 C CA . ALA A 1 412 ? 20.33800 -7.95200 8.47200 1.000 44.92000 391 ALA A CA 1
ATOM 3144 C C . ALA A 1 412 ? 19.48800 -8.83200 7.56600 1.000 48.41000 391 ALA A C 1
ATOM 3145 O O . ALA A 1 412 ? 18.32800 -9.12200 7.88200 1.000 47.82000 391 ALA A O 1
ATOM 3147 N N . ALA A 1 413 ? 20.04300 -9.26600 6.43400 1.000 44.84000 392 ALA A N 1
ATOM 3148 C CA . ALA A 1 413 ? 19.31200 -10.17000 5.55300 1.000 44.21000 392 ALA A CA 1
ATOM 3149 C C . ALA A 1 413 ? 18.99300 -11.47800 6.26400 1.000 49.49000 392 ALA A C 1
ATOM 3150 O O . ALA A 1 413 ? 17.85200 -11.95300 6.23600 1.000 51.26000 392 ALA A O 1
ATOM 3152 N N . ALA A 1 414 ? 19.99800 -12.06900 6.91300 1.000 42.97000 393 ALA A N 1
ATOM 3153 C CA . ALA A 1 414 ? 19.79900 -13.33200 7.61400 1.000 42.47000 393 ALA A CA 1
ATOM 3154 C C . ALA A 1 414 ? 18.73600 -13.19500 8.69200 1.000 46.80000 393 ALA A C 1
ATOM 3155 O O . ALA A 1 414 ? 17.84600 -14.04500 8.81800 1.000 47.20000 393 ALA A O 1
ATOM 3157 N N . ARG A 1 415 ? 18.81400 -12.12400 9.48500 1.000 43.50000 394 ARG A N 1
ATOM 3158 C CA . ARG A 1 415 ? 17.88700 -11.96000 10.59900 1.000 42.74000 394 ARG A CA 1
ATOM 3159 C C . ARG A 1 415 ? 16.46400 -11.75200 10.10000 1.000 46.25000 394 ARG A C 1
ATOM 3160 O O . ARG A 1 415 ? 15.50600 -12.20600 10.73300 1.000 47.47000 394 ARG A O 1
ATOM 3168 N N . ALA A 1 416 ? 16.30600 -11.05500 8.97500 1.000 43.68000 395 ALA A N 1
ATOM 3169 C CA . ALA A 1 416 ? 14.98700 -10.91500 8.36800 1.000 45.42000 395 ALA A CA 1
ATOM 3170 C C . ALA A 1 416 ? 14.49700 -12.24600 7.81200 1.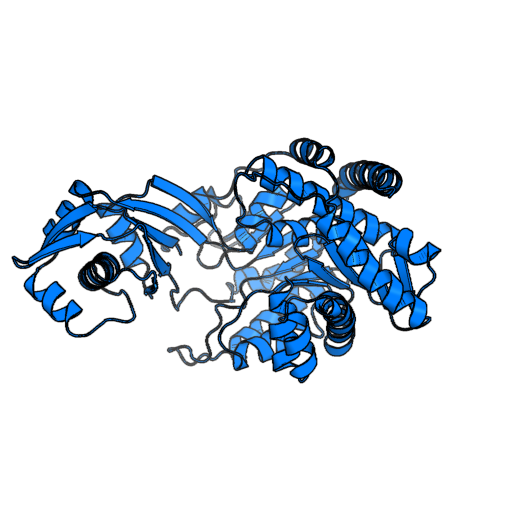000 54.38000 395 ALA A C 1
ATOM 3171 O O . ALA A 1 416 ? 13.32500 -12.59800 7.98100 1.000 55.65000 395 ALA A O 1
ATOM 3173 N N . LEU A 1 417 ? 15.37700 -12.99300 7.13800 1.000 50.66000 396 LEU A N 1
ATOM 3174 C CA . LEU A 1 417 ? 15.03300 -14.33600 6.67800 1.000 52.26000 396 LEU A CA 1
ATOM 3175 C C . LEU A 1 417 ? 14.52500 -15.20800 7.81300 1.000 60.63000 396 LEU A C 1
ATOM 3176 O O . LEU A 1 417 ? 13.41800 -15.75300 7.75900 1.000 62.96000 396 LEU A O 1
ATOM 3181 N N . LEU A 1 418 ? 15.34300 -15.35800 8.84800 1.000 55.78000 397 LEU A N 1
ATOM 3182 C CA . LEU A 1 418 ? 15.22500 -16.45800 9.78900 1.000 56.48000 397 LEU A CA 1
ATOM 3183 C C . LEU A 1 418 ? 14.54800 -16.05300 11.08500 1.000 60.27000 397 LEU A C 1
ATOM 3184 O O . LEU A 1 418 ? 14.25500 -16.92200 11.91400 1.000 60.52000 397 LEU A O 1
ATOM 3189 N N . GLY A 1 419 ? 14.28800 -14.76100 11.26800 1.000 57.08000 398 GLY A N 1
ATOM 3190 C CA . GLY A 1 419 ? 13.75100 -14.24100 12.49300 1.000 56.27000 398 GLY A CA 1
ATOM 3191 C C . GLY A 1 419 ? 14.79900 -13.91200 13.53500 1.000 60.97000 398 GLY A C 1
ATOM 3192 O O . GLY A 1 419 ? 14.57500 -13.01800 14.35600 1.000 60.27000 398 GLY A O 1
ATOM 3193 N N . ASN A 1 420 ? 15.94200 -14.59800 13.52400 1.000 58.46000 399 ASN A N 1
ATOM 3194 C CA . ASN A 1 420 ? 16.92900 -14.34800 14.56300 1.000 58.89000 399 ASN A CA 1
ATOM 3195 C C . ASN A 1 420 ? 18.23200 -15.05200 14.19600 1.000 63.52000 399 ASN A C 1
ATOM 3196 O O . ASN A 1 420 ? 18.23900 -16.02900 13.44400 1.000 65.13000 399 ASN A O 1
ATOM 3201 N N . ILE A 1 421 ? 19.33400 -14.52900 14.73100 1.000 58.16000 400 ILE A N 1
ATOM 3202 C CA . ILE A 1 421 ? 20.67400 -15.07500 14.51800 1.000 58.44000 400 ILE A CA 1
ATOM 3203 C C . ILE A 1 421 ? 20.98400 -16.02400 15.66900 1.000 63.07000 400 ILE A C 1
ATOM 3204 O O . ILE A 1 421 ? 21.04600 -15.59900 16.82800 1.000 61.04000 400 ILE A O 1
ATOM 3209 N N . ASN A 1 422 ? 21.19200 -17.30900 15.36500 1.000 61.26000 401 ASN A N 1
ATOM 3210 C CA . ASN A 1 422 ? 21.57800 -18.25800 16.40400 1.000 63.23000 401 ASN A CA 1
ATOM 3211 C C . ASN A 1 422 ? 23.05700 -18.62300 16.38200 1.000 71.19000 401 ASN A C 1
ATOM 3212 O O . ASN A 1 422 ? 23.55000 -19.18500 17.36700 1.000 72.07000 401 ASN A O 1
ATOM 3217 N N . SER A 1 423 ? 23.77100 -18.32200 15.30100 1.000 67.17000 402 SER A N 1
ATOM 3218 C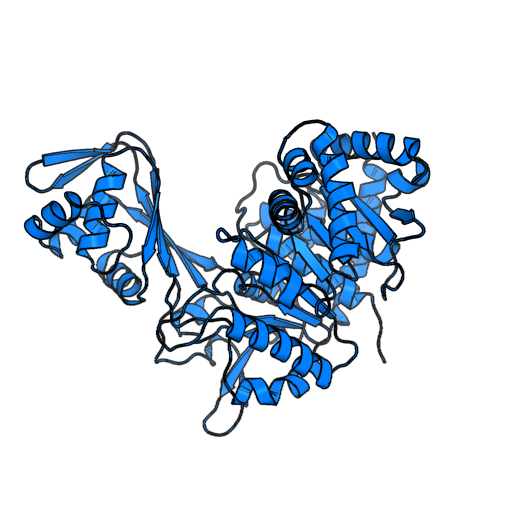 CA . SER A 1 423 ? 25.18000 -18.67800 15.18900 1.000 67.53000 402 SER A CA 1
ATOM 3219 C C . SER A 1 423 ? 25.83900 -17.75400 14.17500 1.000 70.38000 402 SER A C 1
ATOM 3220 O O . SER A 1 423 ? 25.17000 -17.01600 13.44800 1.000 68.11000 402 SER A O 1
ATOM 3223 N N . LEU A 1 424 ? 27.17200 -17.80400 14.13600 1.000 69.13000 403 LEU A N 1
ATOM 3224 C CA . LEU A 1 424 ? 27.90500 -17.05700 13.12300 1.000 68.34000 403 LEU A CA 1
ATOM 3225 C C . LEU A 1 424 ? 27.69100 -17.64600 11.73600 1.000 72.04000 403 LEU A C 1
ATOM 3226 O O . LEU A 1 424 ? 27.90400 -16.95000 10.73700 1.000 72.03000 403 LEU A O 1
ATOM 3231 N N . ASP A 1 425 ? 27.27500 -18.91100 11.65600 1.000 68.74000 404 ASP A N 1
ATOM 3232 C CA . ASP A 1 425 ? 27.02900 -19.55100 10.36900 1.000 69.54000 404 ASP A CA 1
ATOM 3233 C C . ASP A 1 425 ? 25.69500 -19.13100 9.76700 1.000 69.29000 404 ASP A C 1
ATOM 3234 O O . ASP A 1 425 ? 25.56700 -19.08300 8.54000 1.000 69.26000 404 ASP A O 1
ATOM 3239 N N . ASP A 1 426 ? 24.69100 -18.83600 10.60000 1.000 60.92000 405 ASP A N 1
ATOM 3240 C CA . ASP A 1 426 ? 23.40800 -18.38700 10.06800 1.000 58.72000 405 ASP A CA 1
ATOM 3241 C C . ASP A 1 426 ? 23.57600 -17.18900 9.15200 1.000 60.71000 405 ASP A C 1
ATOM 3242 O O . ASP A 1 426 ? 22.79800 -17.00900 8.20800 1.000 61.03000 405 ASP A O 1
ATOM 3247 N N . ILE A 1 427 ? 24.58400 -16.35900 9.41700 1.000 54.41000 406 ILE A N 1
ATOM 3248 C CA . ILE A 1 427 ? 24.75000 -15.11600 8.67900 1.000 52.98000 406 ILE A CA 1
ATOM 3249 C C . ILE A 1 427 ? 24.96600 -15.39100 7.20200 1.000 55.67000 406 ILE A C 1
ATOM 3250 O O . ILE A 1 427 ? 24.61800 -14.56400 6.35000 1.000 54.69000 406 ILE A O 1
ATOM 3255 N N . GLU A 1 428 ? 25.51100 -16.56200 6.87000 1.000 53.36000 407 GLU A N 1
ATOM 3256 C CA . GLU A 1 428 ? 25.83600 -16.86400 5.48200 1.000 54.21000 407 GLU A CA 1
ATOM 3257 C C . GLU A 1 428 ? 24.59000 -17.00600 4.61700 1.000 57.58000 407 GLU A C 1
ATOM 3258 O O . GLU A 1 428 ? 24.68300 -16.86900 3.39300 1.000 58.76000 407 GLU A O 1
ATOM 3264 N N . ALA A 1 429 ? 23.43000 -17.28600 5.21800 1.000 52.48000 408 ALA A N 1
ATOM 3265 C CA . ALA A 1 429 ? 22.20000 -17.37700 4.43800 1.000 52.00000 408 ALA A CA 1
ATOM 3266 C C . ALA A 1 429 ? 21.82100 -16.03100 3.83700 1.000 55.22000 408 ALA A C 1
ATOM 3267 O O . ALA A 1 429 ? 21.20400 -15.98500 2.76700 1.000 56.63000 408 ALA A O 1
ATOM 3269 N N . GLY A 1 430 ? 22.17900 -14.93300 4.50600 1.000 50.65000 409 GLY A N 1
ATOM 3270 C CA . GLY A 1 430 ? 21.89400 -13.60900 3.98600 1.000 49.16000 409 GLY A CA 1
ATOM 3271 C C . GLY A 1 430 ? 22.67800 -13.24700 2.74100 1.000 53.46000 409 GLY A C 1
ATOM 3272 O O . GLY A 1 430 ? 22.22600 -12.39900 1.96700 1.000 54.13000 409 GLY A O 1
ATOM 3273 N N . LEU A 1 431 ? 23.84600 -13.86100 2.53200 1.000 50.05000 410 LEU A N 1
ATOM 3274 C CA . LEU A 1 431 ? 24.56600 -13.66000 1.28000 1.000 49.64000 410 LEU A CA 1
ATOM 3275 C C . LEU A 1 431 ? 23.74400 -14.05400 0.06400 1.000 55.25000 410 LEU A C 1
ATOM 3276 O O . LEU A 1 431 ? 24.02100 -13.56800 -1.03800 1.000 55.35000 410 LEU A O 1
ATOM 3281 N N . ASP A 1 432 ? 22.74700 -14.91800 0.23200 1.000 50.22000 411 ASP A N 1
ATOM 3282 C CA . ASP A 1 432 ? 21.95200 -15.41100 -0.88300 1.000 51.35000 411 ASP A CA 1
ATOM 3283 C C . ASP A 1 432 ? 20.67200 -14.61200 -1.08000 1.000 51.88000 411 ASP A C 1
ATOM 3284 O O . ASP A 1 432 ? 19.80900 -15.01600 -1.86600 1.000 51.61000 411 ASP A O 1
ATOM 3289 N N . VAL A 1 433 ? 20.53300 -13.48600 -0.38900 1.000 49.97000 412 VAL A N 1
ATOM 3290 C CA . VAL A 1 433 ? 19.42400 -12.56500 -0.62200 1.000 48.86000 412 VAL A CA 1
ATOM 3291 C C . VAL A 1 433 ? 19.89500 -11.52500 -1.63100 1.000 55.73000 412 VAL A C 1
ATOM 3292 O O . VAL A 1 433 ? 20.96700 -10.93300 -1.44800 1.000 54.09000 412 VAL A O 1
ATOM 3296 N N . PRO A 1 434 ? 19.14100 -11.26800 -2.69900 1.000 51.95000 413 PRO A N 1
ATOM 3297 C CA . PRO A 1 434 ? 19.63600 -10.37400 -3.75300 1.000 51.85000 413 PRO A CA 1
ATOM 3298 C C . PRO A 1 434 ? 19.80700 -8.93500 -3.28300 1.000 57.32000 413 PRO A C 1
ATOM 3299 O O . PRO A 1 434 ? 19.04600 -8.42700 -2.45500 1.000 56.10000 413 PRO A O 1
ATOM 3303 N N . VAL A 1 435 ? 20.82700 -8.27300 -3.84000 1.000 55.67000 414 VAL A N 1
ATOM 3304 C CA . VAL A 1 435 ? 20.93900 -6.82400 -3.71400 1.000 55.53000 414 VAL A CA 1
ATOM 3305 C C . VAL A 1 435 ? 19.67300 -6.18200 -4.25800 1.000 63.71000 414 VAL A C 1
ATOM 3306 O O . VAL A 1 435 ? 19.21100 -6.51400 -5.35600 1.000 66.34000 414 VAL A O 1
ATOM 3310 N N . SER A 1 436 ? 19.10500 -5.25600 -3.49100 1.000 60.84000 415 SER A N 1
ATOM 3311 C CA . SER A 1 436 ? 17.82200 -4.67300 -3.85900 1.000 62.22000 415 SER A CA 1
ATOM 3312 C C . SER A 1 436 ? 17.98500 -3.72700 -5.04200 1.000 68.47000 415 SER A C 1
ATOM 3313 O O . SER A 1 436 ? 18.87500 -2.87200 -5.05300 1.000 67.91000 415 SER A O 1
ATOM 3316 N N . GLU A 1 437 ? 17.12000 -3.89600 -6.04500 1.000 71.47000 416 GLU A N 1
ATOM 3317 C CA . GLU A 1 437 ? 17.09500 -2.98700 -7.18700 1.000 72.67000 416 GLU A CA 1
ATOM 3318 C C . GLU A 1 437 ? 16.55200 -1.61700 -6.79800 1.000 73.75000 416 GLU A C 1
ATOM 3319 O O . GLU A 1 437 ? 17.09900 -0.59200 -7.21800 1.000 73.45000 416 GLU A O 1
ATOM 3325 N N . GLN A 1 438 ? 15.48100 -1.57300 -6.00100 1.000 67.03000 417 GLN A N 1
ATOM 3326 C CA . GLN A 1 438 ? 15.04100 -0.30300 -5.42600 1.000 66.50000 417 GLN A CA 1
ATOM 3327 C C . GLN A 1 438 ? 16.20400 0.47300 -4.81600 1.000 71.72000 417 GLN A C 1
ATOM 3328 O O . GLN A 1 438 ? 16.37300 1.67000 -5.07800 1.000 71.79000 417 GLN A O 1
ATOM 3334 N N . GLY A 1 439 ? 17.01100 -0.18800 -3.98300 1.000 65.96000 418 GLY A N 1
ATOM 3335 C CA . GLY A 1 439 ? 18.11300 0.50400 -3.33700 1.000 64.60000 418 GLY A CA 1
ATOM 3336 C C . GLY A 1 439 ? 19.18600 0.92900 -4.32000 1.000 70.45000 418 GLY A C 1
ATOM 3337 O O . GLY A 1 439 ? 19.68800 2.05500 -4.25900 1.000 70.36000 418 GLY A O 1
ATOM 3338 N N . TYR A 1 440 ? 19.54400 0.03800 -5.24500 1.000 72.13000 419 TYR A N 1
ATOM 3339 C CA . TYR A 1 440 ? 20.57000 0.35900 -6.23200 1.000 72.68000 419 TYR A CA 1
ATOM 3340 C C . TYR A 1 440 ? 20.16500 1.56700 -7.07100 1.000 74.43000 419 TYR A C 1
ATOM 3341 O O . TYR A 1 440 ? 20.97300 2.47600 -7.29500 1.000 72.72000 419 TYR A O 1
ATOM 3350 N N . ASN A 1 441 ? 18.91000 1.60600 -7.54100 1.000 67.39000 420 ASN A N 1
ATOM 3351 C CA . ASN A 1 441 ? 18.49700 2.73400 -8.37100 1.000 67.64000 420 ASN A CA 1
ATOM 3352 C C . ASN A 1 441 ? 18.39600 4.02500 -7.56900 1.000 69.77000 420 ASN A C 1
ATOM 3353 O O . ASN A 1 441 ? 18.63000 5.10900 -8.11600 1.000 69.09000 420 ASN A O 1
ATOM 3358 N N . GLN A 1 442 ? 18.04400 3.94600 -6.28400 1.000 65.03000 421 GLN A N 1
ATOM 3359 C CA . GLN A 1 442 ? 18.07500 5.14200 -5.44500 1.000 63.29000 421 GLN A CA 1
ATOM 3360 C C . GLN A 1 442 ? 19.46700 5.75800 -5.39500 1.000 64.66000 421 GLN A C 1
ATOM 3361 O O . GLN A 1 442 ? 19.60500 6.98600 -5.41200 1.000 65.06000 421 GLN A O 1
ATOM 3367 N N . LEU A 1 443 ? 20.51400 4.93100 -5.33300 1.000 59.74000 422 LEU A N 1
ATOM 3368 C CA . LEU A 1 443 ? 21.86300 5.48600 -5.32600 1.000 58.70000 422 LEU A CA 1
ATOM 3369 C C . LEU A 1 443 ? 22.16000 6.20900 -6.62900 1.000 65.03000 422 LEU A C 1
ATOM 3370 O O . LEU A 1 443 ? 22.93000 7.17500 -6.64300 1.000 65.06000 422 LEU A O 1
ATOM 3375 N N . GLU A 1 444 ? 21.55900 5.75400 -7.73100 1.000 63.80000 423 GLU A N 1
ATOM 3376 C CA . GLU A 1 444 ? 21.80900 6.36400 -9.03200 1.000 64.55000 423 GLU A CA 1
ATOM 3377 C C . GLU A 1 444 ? 21.54300 7.86300 -8.98400 1.000 64.58000 423 GLU A C 1
ATOM 3378 O O . GLU A 1 444 ? 22.30300 8.65400 -9.55200 1.000 64.90000 423 GLU A O 1
ATOM 3384 N N . LYS A 1 445 ? 20.47300 8.27000 -8.29800 1.000 61.14000 424 LYS A N 1
ATOM 3385 C CA . LYS A 1 445 ? 20.19900 9.69000 -8.10300 1.000 60.10000 424 LYS A CA 1
ATOM 3386 C C . LYS A 1 445 ? 21.35100 10.36400 -7.36700 1.000 60.18000 424 LYS A C 1
ATOM 3387 O O . LYS A 1 445 ? 21.85500 11.40800 -7.79700 1.000 60.50000 424 LYS A O 1
ATOM 3393 N N . LEU A 1 446 ? 21.77500 9.78200 -6.24300 1.000 54.59000 425 LEU A N 1
ATOM 3394 C CA . LEU A 1 446 ? 22.89900 10.34000 -5.49800 1.000 52.41000 425 LEU A CA 1
ATOM 3395 C C . LEU A 1 446 ? 24.15800 10.38400 -6.35400 1.000 56.53000 425 LEU A C 1
ATOM 3396 O O . LEU A 1 446 ? 24.91500 11.36000 -6.30700 1.000 57.39000 425 LEU A O 1
ATOM 3401 N N . GLU A 1 447 ? 24.40000 9.33200 -7.13900 1.000 54.35000 426 GLU A N 1
ATOM 3402 C CA . GLU A 1 447 ? 25.55800 9.29900 -8.03100 1.000 54.97000 426 GLU A CA 1
ATOM 3403 C C . GLU A 1 447 ? 25.60700 10.51800 -8.94300 1.000 58.48000 426 GLU A C 1
ATOM 3404 O O . GLU A 1 447 ? 26.66000 11.14600 -9.10000 1.000 57.24000 426 GLU A O 1
ATOM 3410 N N . LYS A 1 448 ? 24.47800 10.87400 -9.55400 1.000 51.18000 427 LYS A N 1
ATOM 3411 C CA . LYS A 1 448 ? 24.47500 12.01700 -10.45900 1.000 51.78000 427 LYS A CA 1
ATOM 3412 C C . LYS A 1 448 ? 24.78000 13.30400 -9.70300 1.000 56.23000 427 LYS A C 1
ATOM 3413 O O . LYS A 1 448 ? 25.64300 14.09000 -10.11000 1.000 56.16000 427 LYS A O 1
ATOM 3419 N N . TYR A 1 449 ? 24.08200 13.52500 -8.58600 1.000 51.66000 428 TYR A N 1
ATOM 3420 C CA . TYR A 1 449 ? 24.30600 14.71100 -7.76500 1.000 51.39000 428 TYR A CA 1
ATOM 3421 C C . TYR A 1 449 ? 25.77400 14.86100 -7.38400 1.000 56.71000 428 TYR A C 1
ATOM 3422 O O . TYR A 1 449 ? 26.38500 15.90800 -7.61800 1.000 56.71000 428 TYR A O 1
ATOM 3431 N N . LEU A 1 450 ? 26.35700 13.81800 -6.78800 1.000 56.18000 429 LEU A N 1
ATOM 3432 C CA . LEU A 1 450 ? 27.72100 13.92600 -6.27700 1.000 56.70000 429 LEU A CA 1
ATOM 3433 C C . LEU A 1 450 ? 28.74200 14.07800 -7.39900 1.000 63.92000 429 LEU A C 1
ATOM 3434 O O . LEU A 1 450 ? 29.77100 14.73900 -7.21400 1.000 65.06000 429 LEU A O 1
ATOM 3439 N N . VAL A 1 451 ? 28.49000 13.47000 -8.55800 1.000 56.13000 430 VAL A N 1
ATOM 3440 C CA . VAL A 1 451 ? 29.36500 13.68000 -9.70800 1.000 58.27000 430 VAL A CA 1
ATOM 3441 C C . VAL A 1 451 ? 29.30500 15.13500 -10.15700 1.000 66.73000 430 VAL A C 1
ATOM 3442 O O . VAL A 1 451 ? 30.33500 15.80100 -10.31500 1.000 66.71000 430 VAL A O 1
ATOM 3446 N N . ARG A 1 452 ? 28.09200 15.64800 -10.36300 1.000 59.29000 431 ARG A N 1
ATOM 3447 C CA . ARG A 1 452 ? 27.93200 17.03200 -10.79000 1.000 59.56000 431 ARG A CA 1
ATOM 3448 C C . ARG A 1 452 ? 28.48800 18.00300 -9.75800 1.000 65.72000 431 ARG A C 1
ATOM 3449 O O . ARG A 1 452 ? 28.94500 19.09300 -10.11600 1.000 67.94000 431 ARG A O 1
ATOM 3457 N N . ARG A 1 453 ? 28.51900 17.60700 -8.50900 1.000 62.43000 432 ARG A N 1
ATOM 3458 C CA . ARG A 1 453 ? 29.07000 18.44900 -7.47900 1.000 62.73000 432 ARG A CA 1
ATOM 3459 C C . ARG A 1 453 ? 30.58300 18.52400 -7.53000 1.000 68.87000 432 ARG A C 1
ATOM 3460 O O . ARG A 1 453 ? 31.16700 19.36900 -6.89200 1.000 68.24000 432 ARG A O 1
ATOM 3468 N N . GLY A 1 454 ? 31.22300 17.64000 -8.27700 1.000 64.67000 433 GLY A N 1
ATOM 3469 C CA . GLY A 1 454 ? 32.66700 17.55700 -8.26500 1.000 66.37000 433 GLY A CA 1
ATOM 3470 C C . GLY A 1 454 ? 33.23200 16.81300 -7.07900 1.000 70.85000 433 GLY A C 1
ATOM 3471 O O . GLY A 1 454 ? 34.43500 16.52600 -7.05700 1.000 70.87000 433 GLY A O 1
ATOM 3472 N N . ILE A 1 455 ? 32.39700 16.50300 -6.08800 1.000 67.60000 434 ILE A N 1
ATOM 3473 C CA . ILE A 1 455 ? 32.80700 15.70100 -4.94400 1.000 66.66000 434 ILE A CA 1
ATOM 3474 C C . ILE A 1 455 ? 33.29500 14.33100 -5.38200 1.000 74.31000 434 ILE A C 1
ATOM 3475 O O . ILE A 1 455 ? 34.11800 13.70900 -4.70100 1.000 74.22000 434 ILE A O 1
ATOM 3480 N N . CYS A 1 456 ? 32.81300 13.84200 -6.52000 1.000 72.88000 435 CYS A N 1
ATOM 3481 C CA . CYS A 1 456 ? 32.86200 12.41900 -6.79400 1.000 72.41000 435 CYS A CA 1
ATOM 3482 C C . CYS A 1 456 ? 33.13500 12.17800 -8.27100 1.000 78.85000 435 CYS A C 1
ATOM 3483 O O . CYS A 1 456 ? 32.86000 13.02800 -9.12400 1.000 78.89000 435 CYS A O 1
ATOM 3486 N N . THR A 1 457 ? 33.68100 10.99900 -8.56200 1.000 77.52000 436 THR A N 1
ATOM 3487 C CA . THR A 1 457 ? 33.86900 10.52800 -9.92500 1.000 78.91000 436 THR A CA 1
ATOM 3488 C C . THR A 1 457 ? 33.05900 9.25200 -10.10200 1.000 83.80000 436 THR A C 1
ATOM 3489 O O . THR A 1 457 ? 32.95700 8.43900 -9.17800 1.000 82.91000 436 THR A O 1
ATOM 3493 N N . LEU A 1 458 ? 32.47900 9.08100 -11.29100 1.000 85.93000 437 LEU A N 1
ATOM 3494 C CA . LEU A 1 458 ? 31.63400 7.91700 -11.54700 1.000 85.98000 437 LEU A CA 1
ATOM 3495 C C . LEU A 1 458 ? 32.30000 6.62500 -11.09800 1.000 88.74000 437 LEU A C 1
ATOM 3496 O O . LEU A 1 458 ? 31.62800 5.71000 -10.60900 1.000 85.71000 437 LEU A O 1
ATOM 3501 N N . GLU A 1 459 ? 33.62200 6.53300 -11.24500 1.000 83.59000 438 GLU A N 1
ATOM 3502 C CA . GLU A 1 459 ? 34.31300 5.31200 -10.84600 1.000 84.05000 438 GLU A CA 1
ATOM 3503 C C . GLU A 1 459 ? 34.32400 5.17200 -9.33100 1.000 86.94000 438 GLU A C 1
ATOM 3504 O O . GLU A 1 459 ? 34.14500 4.07100 -8.79900 1.000 87.17000 438 GLU A O 1
ATOM 3510 N N . ASP A 1 460 ? 34.53300 6.28200 -8.62100 1.000 79.23000 439 ASP A N 1
ATOM 3511 C CA . ASP A 1 460 ? 34.62500 6.22900 -7.16800 1.000 77.13000 439 ASP A CA 1
ATOM 3512 C C . ASP A 1 460 ? 33.29000 5.87900 -6.52100 1.000 78.68000 439 ASP A C 1
ATOM 3513 O O . ASP A 1 460 ? 33.26900 5.20400 -5.48600 1.000 76.43000 439 ASP A O 1
ATOM 3518 N N . PHE A 1 461 ? 32.19200 6.37000 -7.05600 1.000 79.67000 440 PHE A N 1
ATOM 3519 C CA . PHE A 1 461 ? 30.91200 6.01500 -6.49600 1.000 78.56000 440 PHE A CA 1
ATOM 3520 C C . PHE A 1 461 ? 30.53900 4.58700 -6.78000 1.000 82.15000 440 PHE A C 1
ATOM 3521 O O . PHE A 1 461 ? 30.38300 3.82300 -5.85800 1.000 80.23000 440 PHE A O 1
ATOM 3529 N N . GLU A 1 462 ? 30.54200 4.16300 -8.04000 1.000 82.81000 441 GLU A N 1
ATOM 3530 C CA . GLU A 1 462 ? 30.26600 2.75300 -8.27800 1.000 82.76000 441 GLU A CA 1
ATOM 3531 C C . GLU A 1 462 ? 31.20200 1.85700 -7.47100 1.000 85.29000 441 GLU A C 1
ATOM 3532 O O . GLU A 1 462 ? 30.85800 0.70200 -7.20100 1.000 83.98000 441 GLU A O 1
ATOM 3538 N N . ASN A 1 463 ? 32.35900 2.37600 -7.04300 1.000 81.57000 442 ASN A N 1
ATOM 3539 C CA . ASN A 1 463 ? 33.18100 1.65300 -6.07600 1.000 80.04000 442 ASN A CA 1
ATOM 3540 C C . ASN A 1 463 ? 32.52400 1.61800 -4.70000 1.000 79.16000 442 ASN A C 1
ATOM 3541 O O . ASN A 1 463 ? 32.74200 0.67300 -3.93300 1.000 78.13000 442 ASN A O 1
ATOM 3546 N N . GLY A 1 464 ? 31.74500 2.64500 -4.35900 1.000 74.65000 443 GLY A N 1
ATOM 3547 C CA . GLY A 1 464 ? 31.15500 2.76400 -3.04200 1.000 72.62000 443 GLY A CA 1
ATOM 3548 C C . GLY A 1 464 ? 32.00900 3.48100 -2.01700 1.000 74.68000 443 GLY A C 1
ATOM 3549 O O . GLY A 1 464 ? 31.59700 3.57800 -0.85300 1.000 72.82000 443 GLY A O 1
ATOM 3550 N N . CYS A 1 465 ? 33.18200 3.98000 -2.40500 1.000 71.07000 444 CYS A N 1
ATOM 3551 C CA . CYS A 1 465 ? 34.05800 4.73800 -1.52000 1.000 69.39000 444 CYS A CA 1
ATOM 3552 C C . CYS A 1 465 ? 34.26400 6.12100 -2.11800 1.000 71.64000 444 CYS A C 1
ATOM 3553 O O . CYS A 1 465 ? 34.74300 6.25000 -3.25000 1.000 72.57000 444 CYS A O 1
ATOM 3556 N N . ILE A 1 466 ? 33.90400 7.14600 -1.35600 1.000 63.97000 445 ILE A N 1
ATOM 3557 C CA . ILE A 1 466 ? 33.93200 8.53100 -1.80600 1.000 64.06000 445 ILE A CA 1
ATOM 3558 C C . ILE A 1 466 ? 34.75000 9.32300 -0.79900 1.000 66.67000 445 ILE A C 1
ATOM 3559 O O . ILE A 1 466 ? 34.39600 9.38500 0.38500 1.000 63.31000 445 ILE A O 1
ATOM 3564 N N . CYS A 1 467 ? 35.83500 9.92900 -1.26600 1.000 66.94000 446 CYS A N 1
ATOM 3565 C CA . CYS A 1 467 ? 36.73800 10.68300 -0.41100 1.000 67.96000 446 CYS A CA 1
ATOM 3566 C C . CYS A 1 467 ? 36.63400 12.16800 -0.73100 1.000 74.88000 446 CYS A C 1
ATOM 3567 O O . CYS A 1 467 ? 36.46200 12.55600 -1.89200 1.000 75.77000 446 CYS A O 1
ATOM 3570 N N . THR A 1 468 ? 36.75200 12.99200 0.31300 1.000 70.86000 447 THR A N 1
ATOM 3571 C CA . THR A 1 468 ? 36.50000 14.42400 0.27900 1.000 71.57000 447 THR A CA 1
ATOM 3572 C C . THR A 1 468 ? 37.34800 15.09000 1.35000 1.000 77.70000 447 THR A C 1
ATOM 3573 O O . THR A 1 468 ? 37.47700 14.53800 2.45100 1.000 76.92000 447 THR A O 1
ATOM 3577 N N . PRO A 1 469 ? 37.93200 16.26800 1.06600 1.000 80.68000 448 PRO A N 1
ATOM 3578 C CA . PRO A 1 469 ? 38.80700 16.92800 2.05000 1.000 81.14000 448 PRO A CA 1
ATOM 3579 C C . PRO A 1 469 ? 38.34400 16.84600 3.49700 1.000 81.26000 448 PRO A C 1
ATOM 3580 O O . PRO A 1 469 ? 39.16300 16.61700 4.39200 1.000 79.37000 448 PRO A O 1
ATOM 3584 N N . ASN A 1 470 ? 37.04800 17.01800 3.74400 1.000 77.44000 449 ASN A N 1
ATOM 3585 C CA . ASN A 1 470 ? 36.55000 17.11800 5.11100 1.000 76.97000 449 ASN A CA 1
ATOM 3586 C C . ASN A 1 470 ? 36.23500 15.75800 5.71800 1.000 79.77000 449 ASN A C 1
ATOM 3587 O O . ASN A 1 470 ? 36.24400 15.61800 6.94700 1.000 80.28000 449 ASN A O 1
ATOM 3592 N N . HIS A 1 471 ? 35.96300 14.75700 4.88300 1.000 69.93000 450 HIS A N 1
ATOM 3593 C CA . HIS A 1 471 ? 35.42300 13.48400 5.33500 1.000 66.22000 450 HIS A CA 1
ATOM 3594 C C . HIS A 1 471 ? 35.40800 12.50600 4.17200 1.000 68.01000 450 HIS A C 1
ATOM 3595 O O . HIS A 1 471 ? 35.37100 12.89900 3.00300 1.000 68.83000 450 HIS A O 1
ATOM 3602 N N . ASP A 1 472 ? 35.43400 11.22500 4.51300 1.000 60.44000 451 ASP A N 1
ATOM 3603 C CA . ASP A 1 472 ? 35.13400 10.15300 3.58100 1.000 58.34000 451 ASP A CA 1
ATOM 3604 C C . ASP A 1 472 ? 33.67900 9.74400 3.77500 1.000 59.01000 451 ASP A C 1
ATOM 3605 O O . ASP A 1 472 ? 33.08600 9.97300 4.83100 1.000 58.12000 451 ASP A O 1
ATOM 3610 N N . VAL A 1 473 ? 33.09500 9.14600 2.74300 1.000 56.50000 452 VAL A N 1
ATOM 3611 C CA . VAL A 1 473 ? 31.71000 8.68900 2.83700 1.000 55.63000 452 VAL A CA 1
ATOM 3612 C C . VAL A 1 473 ? 31.53600 7.42400 2.00500 1.000 55.63000 452 VAL A C 1
ATOM 3613 O O . VAL A 1 473 ? 31.88500 7.38400 0.82200 1.000 54.09000 452 VAL A O 1
ATOM 3617 N N . ILE A 1 474 ? 30.98000 6.39600 2.64300 1.000 53.61000 453 ILE A N 1
ATOM 3618 C CA . ILE A 1 474 ? 30.84600 5.05800 2.08400 1.000 52.41000 453 ILE A CA 1
ATOM 3619 C C . ILE A 1 474 ? 29.36300 4.76400 1.91000 1.000 54.21000 453 ILE A C 1
ATOM 3620 O O . ILE A 1 474 ? 28.58900 4.86500 2.86900 1.000 51.16000 453 ILE A O 1
ATOM 3625 N N . ILE A 1 475 ? 28.96600 4.40400 0.68800 1.000 51.02000 454 ILE A N 1
ATOM 3626 C CA . ILE A 1 475 ? 27.58400 4.05500 0.37400 1.000 50.61000 454 ILE A CA 1
ATOM 3627 C C . ILE A 1 475 ? 27.56700 2.67500 -0.27800 1.000 51.68000 454 ILE A C 1
ATOM 3628 O O . ILE A 1 475 ? 28.37000 2.40000 -1.17600 1.000 53.15000 454 ILE A O 1
ATOM 3633 N N . ILE A 1 476 ? 26.66300 1.81000 0.18000 1.000 45.76000 455 ILE A N 1
ATOM 3634 C CA . ILE A 1 476 ? 26.46700 0.48800 -0.41600 1.000 44.93000 455 ILE A CA 1
ATOM 3635 C C . ILE A 1 476 ? 24.98600 0.24800 -0.68500 1.000 50.42000 455 ILE A C 1
ATOM 3636 O O . ILE A 1 476 ? 24.13000 0.82000 0.00800 1.000 48.80000 455 ILE A O 1
ATOM 3641 N N . PRO A 1 477 ? 24.63700 -0.60100 -1.65000 1.000 47.36000 456 PRO A N 1
ATOM 3642 C CA . PRO A 1 477 ? 23.27100 -1.12100 -1.72800 1.000 47.59000 456 PRO A CA 1
ATOM 3643 C C . PRO A 1 477 ? 23.15600 -2.40500 -0.92300 1.000 52.80000 456 PRO A C 1
ATOM 3644 O O . PRO A 1 477 ? 24.10600 -3.17900 -0.78600 1.000 53.65000 456 PRO A O 1
ATOM 3648 N N . THR A 1 478 ? 21.96700 -2.63200 -0.38500 1.000 48.44000 457 THR A N 1
ATOM 3649 C CA . THR A 1 478 ? 21.78300 -3.67500 0.61000 1.000 47.54000 457 THR A CA 1
ATOM 3650 C C . THR A 1 478 ? 20.90700 -4.80400 0.08600 1.000 53.87000 457 THR A C 1
ATOM 3651 O O . THR A 1 478 ? 20.25500 -4.70900 -0.95700 1.000 52.92000 457 THR A O 1
ATOM 3655 N N . LYS A 1 479 ? 20.90600 -5.88200 0.85800 1.000 52.36000 458 LYS A N 1
ATOM 3656 C CA . LYS A 1 479 ? 20.15500 -7.09200 0.55400 1.000 52.21000 458 LYS A CA 1
ATOM 3657 C C . LYS A 1 479 ? 18.84800 -7.04100 1.33800 1.000 55.16000 458 LYS A C 1
ATOM 3658 O O . LYS A 1 479 ? 18.85500 -7.09100 2.57200 1.000 54.10000 458 LYS A O 1
ATOM 3664 N N . VAL A 1 480 ? 17.73000 -6.95200 0.62100 1.000 54.03000 459 VAL A N 1
ATOM 3665 C CA . VAL A 1 480 ? 16.42300 -6.69700 1.20900 1.000 52.41000 459 VAL A CA 1
ATOM 3666 C C . VAL A 1 480 ? 15.53800 -7.91600 0.97400 1.000 56.93000 459 VAL A C 1
ATOM 3667 O O . VAL A 1 480 ? 15.44800 -8.42000 -0.15300 1.000 55.12000 459 VAL A O 1
ATOM 3671 N N . VAL A 1 481 ? 14.87700 -8.37600 2.03800 1.000 52.18000 460 VAL A N 1
ATOM 3672 C CA . VAL A 1 481 ? 14.06100 -9.58700 2.02300 1.000 52.84000 460 VAL A CA 1
ATOM 3673 C C . VAL A 1 481 ? 12.61400 -9.18900 1.76300 1.000 60.63000 460 VAL A C 1
ATOM 3674 O O . VAL A 1 481 ? 12.09900 -8.25700 2.38900 1.000 59.54000 460 VAL A O 1
ATOM 3678 N N . GLU A 1 482 ? 11.95400 -9.88200 0.83600 1.000 65.65000 461 GLU A N 1
ATOM 3679 C CA . GLU A 1 482 ? 10.59000 -9.50500 0.48200 1.000 68.55000 461 GLU A CA 1
ATOM 3680 C C . GLU A 1 482 ? 9.52300 -10.13900 1.36800 1.000 77.13000 461 GLU A C 1
ATOM 3681 O O . GLU A 1 482 ? 8.49500 -9.50200 1.62600 1.000 77.75000 461 GLU A O 1
ATOM 3687 N N . LYS A 1 483 ? 9.72100 -11.36900 1.84400 1.000 67.97000 462 LYS A N 1
ATOM 3688 C CA . LYS A 1 483 ? 8.82700 -11.98100 2.82700 1.000 68.99000 462 LYS A CA 1
ATOM 3689 C C . LYS A 1 483 ? 9.64500 -12.33400 4.06300 1.000 74.33000 462 LYS A C 1
ATOM 3690 O O . LYS A 1 483 ? 10.03800 -13.49500 4.25500 1.000 74.36000 462 LYS A O 1
ATOM 3696 N N . PRO A 1 484 ? 9.95300 -11.32100 4.86500 1.000 69.41000 463 PRO A N 1
ATOM 3697 C CA . PRO A 1 484 ? 10.72600 -11.46100 6.08600 1.000 67.94000 463 PRO A CA 1
ATOM 3698 C C . PRO A 1 484 ? 9.90700 -11.99900 7.22900 1.000 73.37000 463 PRO A C 1
ATOM 3699 O O . PRO A 1 484 ? 8.72600 -11.71100 7.33700 1.000 71.48000 463 PRO A O 1
ATOM 3703 N N . VAL A 1 485 ? 10.55300 -12.79200 8.06800 1.000 71.17000 464 VAL A N 1
ATOM 3704 C CA . VAL A 1 485 ? 9.94000 -13.32600 9.28800 1.000 72.31000 464 VAL A CA 1
ATOM 3705 C C . VAL A 1 485 ? 9.66600 -12.34600 10.45300 1.000 81.25000 464 VAL A C 1
ATOM 3706 O O . VAL A 1 485 ? 8.57800 -12.34800 11.01300 1.000 81.25000 464 VAL A O 1
ATOM 3710 N N . ALA A 1 486 ? 10.63400 -11.49700 10.80500 1.000 86.21000 465 ALA A N 1
ATOM 3711 C CA . ALA A 1 486 ? 10.44300 -10.54000 11.88400 1.000 86.52000 465 ALA A CA 1
ATOM 3712 C C . ALA A 1 486 ? 11.31200 -9.34200 11.65900 1.000 90.63000 465 ALA A C 1
ATOM 3713 O O . ALA A 1 486 ? 12.50300 -9.48700 11.50700 1.000 91.00000 465 ALA A O 1
ATOM 3715 N N . THR A 1 487 ? 10.71900 -8.16600 11.72600 1.000 82.59000 466 THR A N 1
ATOM 3716 C CA . THR A 1 487 ? 11.41200 -6.91000 11.47400 1.000 80.60000 466 THR A CA 1
ATOM 3717 C C . THR A 1 487 ? 11.75800 -6.16100 12.75800 1.000 80.11000 466 THR A C 1
ATOM 3718 O O . THR A 1 487 ? 11.95600 -4.94000 12.72300 1.000 78.27000 466 THR A O 1
ATOM 3722 N N . VAL A 1 488 ? 11.84600 -6.86300 13.88300 1.000 80.82000 467 VAL A N 1
ATOM 3723 C CA . VAL A 1 488 ? 12.08800 -6.24300 15.18100 1.000 77.64000 467 VAL A CA 1
ATOM 3724 C C . VAL A 1 488 ? 13.57700 -6.31900 15.49200 1.000 71.03000 467 VAL A C 1
ATOM 3725 O O . VAL A 1 488 ? 14.15600 -7.41000 15.55500 1.000 69.92000 467 VAL A O 1
ATOM 3729 N N . GLY A 1 489 ? 14.19400 -5.15500 15.68000 1.000 59.57000 468 GLY A N 1
ATOM 3730 C CA . GLY A 1 489 ? 15.59300 -5.08000 16.03300 1.000 57.30000 468 GLY A CA 1
ATOM 3731 C C . GLY A 1 489 ? 16.56100 -5.19600 14.87900 1.000 59.13000 468 GLY A C 1
ATOM 3732 O O . GLY A 1 489 ? 17.76000 -5.36900 15.12200 1.000 58.34000 468 GLY A O 1
ATOM 3733 N N . ILE A 1 490 ? 16.09400 -5.10800 13.63100 1.000 54.78000 469 ILE A N 1
ATOM 3734 C CA . ILE A 1 490 ? 17.01700 -5.18100 12.50300 1.000 52.53000 469 ILE A CA 1
ATOM 3735 C C . ILE A 1 490 ? 17.93800 -3.96900 12.50200 1.000 54.83000 469 ILE A C 1
ATOM 3736 O O . ILE A 1 490 ? 19.15900 -4.09800 12.36500 1.000 53.28000 469 ILE A O 1
ATOM 3741 N N . GLY A 1 491 ? 17.37000 -2.77300 12.66600 1.000 50.59000 470 GLY A N 1
ATOM 3742 C CA . GLY A 1 491 ? 18.19200 -1.57200 12.67600 1.000 49.84000 470 GLY A CA 1
ATOM 3743 C C . GLY A 1 491 ? 19.23900 -1.59700 13.77100 1.000 54.45000 470 GLY A C 1
ATOM 3744 O O . GLY A 1 491 ? 20.40600 -1.26700 13.54400 1.000 53.04000 470 GLY A O 1
ATOM 3745 N N . ASP A 1 492 ? 18.83200 -1.98300 14.98200 1.000 49.51000 471 ASP A N 1
ATOM 3746 C CA . ASP A 1 492 ? 19.79300 -2.16800 16.06400 1.000 48.85000 471 ASP A CA 1
ATOM 3747 C C . ASP A 1 492 ? 20.87500 -3.15000 15.65000 1.000 50.23000 471 ASP A C 1
ATOM 3748 O O . ASP A 1 492 ? 22.07200 -2.89700 15.82900 1.000 48.51000 471 ASP A O 1
ATOM 3753 N N . THR A 1 493 ? 20.45800 -4.28300 15.09000 1.000 48.86000 472 THR A N 1
ATOM 3754 C CA . THR A 1 493 ? 21.38800 -5.28300 14.57900 1.000 49.19000 472 THR A CA 1
ATOM 3755 C C . THR A 1 493 ? 22.35300 -4.68100 13.56000 1.000 52.58000 472 THR A C 1
ATOM 3756 O O . THR A 1 493 ? 23.56300 -4.92800 13.61100 1.000 51.25000 472 THR A O 1
ATOM 3760 N N . ILE A 1 494 ? 21.83000 -3.88500 12.62200 1.000 46.58000 473 ILE A N 1
ATOM 3761 C CA . ILE A 1 494 ? 22.66900 -3.32500 11.56300 1.000 45.44000 473 ILE A CA 1
ATOM 3762 C C . ILE A 1 494 ? 23.80300 -2.50200 12.15900 1.000 46.69000 473 ILE A C 1
ATOM 3763 O O . ILE A 1 494 ? 24.97300 -2.65700 11.78600 1.000 45.76000 473 ILE A O 1
ATOM 3768 N N . SER A 1 495 ? 23.47200 -1.60500 13.09100 1.000 40.73000 474 SER A N 1
ATOM 3769 C CA . SER A 1 495 ? 24.48300 -0.72400 13.66400 1.000 41.40000 474 SER A CA 1
ATOM 3770 C C . SER A 1 495 ? 25.49000 -1.49800 14.50000 1.000 45.24000 474 SER A C 1
ATOM 3771 O O . SER A 1 495 ? 26.69200 -1.20400 14.46800 1.000 44.99000 474 SER A O 1
ATOM 3774 N N . ALA A 1 496 ? 25.01800 -2.47800 15.27000 1.000 40.56000 475 ALA A N 1
ATOM 3775 C CA . ALA A 1 496 ? 25.91900 -3.26900 16.10100 1.000 41.15000 475 ALA A CA 1
ATOM 3776 C C . ALA A 1 496 ? 26.90200 -4.05000 15.24200 1.000 45.54000 475 ALA A C 1
ATOM 3777 O O . ALA A 1 496 ? 28.12100 -3.96600 15.43600 1.000 45.38000 475 ALA A O 1
ATOM 3779 N N . ALA A 1 497 ? 26.38300 -4.81500 14.27700 1.000 41.28000 476 ALA A N 1
ATOM 3780 C CA . ALA A 1 497 ? 27.23600 -5.63400 13.42000 1.000 39.96000 476 ALA A CA 1
ATOM 3781 C C . ALA A 1 497 ? 28.30500 -4.79900 12.72400 1.000 43.31000 476 ALA A C 1
ATOM 3782 O O . ALA A 1 497 ? 29.43900 -5.25400 12.54000 1.000 43.10000 476 ALA A O 1
ATOM 3784 N N . ALA A 1 498 ? 27.96400 -3.57400 12.32300 1.000 41.25000 477 ALA A N 1
ATOM 3785 C CA . ALA A 1 498 ? 28.94200 -2.72600 11.65100 1.000 41.45000 477 ALA A CA 1
ATOM 3786 C C . ALA A 1 498 ? 29.99700 -2.23400 12.63100 1.000 46.88000 477 ALA A C 1
ATOM 3787 O O . ALA A 1 498 ? 31.19800 -2.25600 12.33500 1.000 47.92000 477 ALA A O 1
ATOM 3789 N N . PHE A 1 499 ? 29.56500 -1.79100 13.81300 1.000 43.98000 478 PHE A N 1
ATOM 3790 C CA . PHE A 1 499 ? 30.49800 -1.22300 14.77700 1.000 44.14000 478 PHE A CA 1
ATOM 3791 C C . PHE A 1 499 ? 31.53100 -2.25300 15.22200 1.000 49.62000 478 PHE A C 1
ATOM 3792 O O . PHE A 1 499 ? 32.72500 -1.94500 15.31100 1.000 49.19000 478 PHE A O 1
ATOM 3800 N N . VAL A 1 500 ? 31.09700 -3.48400 15.50200 1.000 45.34000 479 VAL A N 1
ATOM 3801 C CA . VAL A 1 500 ? 32.04600 -4.51300 15.91600 1.000 46.22000 479 VAL A CA 1
ATOM 3802 C C . VAL A 1 500 ? 32.96400 -4.87700 14.75700 1.000 50.39000 479 VAL A C 1
ATOM 3803 O O . VAL A 1 500 ? 34.16600 -5.09900 14.94300 1.000 50.88000 479 VAL A O 1
ATOM 3807 N N . SER A 1 501 ? 32.41200 -4.95600 13.54300 1.000 43.78000 480 SER A N 1
ATOM 3808 C CA . SER A 1 501 ? 33.24600 -5.18800 12.36800 1.000 43.81000 480 SER A CA 1
ATOM 3809 C C . SER A 1 501 ? 34.34400 -4.13500 12.26700 1.000 50.76000 480 SER A C 1
ATOM 3810 O O . SER A 1 501 ? 35.49600 -4.45500 11.94900 1.000 52.05000 480 SER A O 1
ATOM 3813 N N . VAL A 1 502 ? 34.00400 -2.87300 12.54000 1.000 48.67000 481 VAL A N 1
ATOM 3814 C CA . VAL A 1 502 ? 35.00900 -1.81600 12.56900 1.000 48.43000 481 VAL A CA 1
ATOM 3815 C C . VAL A 1 502 ? 35.98000 -2.02800 13.72500 1.000 55.22000 481 VAL A C 1
ATOM 3816 O O . VAL A 1 502 ? 37.17800 -1.74800 13.60000 1.000 55.93000 481 VAL A O 1
ATOM 3820 N N . LEU A 1 503 ? 35.48900 -2.51900 14.86800 1.000 52.96000 482 LEU A N 1
ATOM 3821 C CA . LEU A 1 503 ? 36.38900 -2.80700 15.98300 1.000 53.81000 482 LEU A CA 1
ATOM 3822 C C . LEU A 1 503 ? 37.33800 -3.94800 15.64900 1.000 60.07000 482 LEU A C 1
ATOM 3823 O O . LEU A 1 503 ? 38.49400 -3.94100 16.08700 1.000 60.86000 482 LEU A O 1
ATOM 3828 N N . ALA A 1 504 ? 36.87200 -4.93400 14.88200 1.000 56.91000 483 ALA A N 1
ATOM 3829 C CA . ALA A 1 504 ? 37.73400 -6.05100 14.51900 1.000 58.14000 483 ALA A CA 1
ATOM 3830 C C . ALA A 1 504 ? 38.88400 -5.59800 13.62700 1.000 64.81000 483 ALA A C 1
ATOM 3831 O O . ALA A 1 504 ? 40.00100 -6.11800 13.73600 1.000 65.78000 483 ALA A O 1
ATOM 3833 N N . LYS A 1 505 ? 38.57000 -4.70300 12.71000 1.000 62.34000 484 LYS A N 1
ATOM 3834 C CA . LYS A 1 505 ? 39.53300 -4.19100 11.76100 1.000 63.53000 484 LYS A CA 1
ATOM 3835 C C . LYS A 1 505 ? 40.67500 -3.39100 12.34300 1.000 76.01000 484 LYS A C 1
ATOM 3836 O O . LYS A 1 505 ? 41.79000 -3.48000 11.85500 1.000 79.21000 484 LYS A O 1
ATOM 3842 N N . MET A 1 506 ? 40.41300 -2.59100 13.36600 1.000 71.78000 485 MET A N 1
ATOM 3843 C CA . MET A 1 506 ? 41.47800 -1.76800 13.89200 1.000 73.81000 485 MET A CA 1
ATOM 3844 C C . MET A 1 506 ? 42.44000 -2.60400 14.67900 1.000 86.36000 485 MET A C 1
ATOM 3845 O O . MET A 1 506 ? 42.15200 -3.71200 15.00500 1.000 86.16000 485 MET A O 1
ATOM 3850 N N . LYS A 1 507 ? 43.62200 -2.10300 14.97400 1.000 127.53000 486 LYS A N 1
ATOM 3851 C CA . LYS A 1 507 ? 44.56200 -2.94800 15.69800 1.000 132.20000 486 LYS A CA 1
ATOM 3852 C C . LYS A 1 507 ? 45.18400 -2.33200 16.93700 1.000 142.24000 486 LYS A C 1
ATOM 3853 O O . LYS A 1 507 ? 45.23900 -1.12000 17.09100 1.000 143.90000 486 LYS A O 1
ATOM 3855 N N . LYS A 1 508 ? 45.56900 -3.20300 17.85800 1.000 157.64000 487 LYS A N 1
ATOM 3856 C CA . LYS A 1 508 ? 46.17900 -2.80300 19.11000 1.000 159.77000 487 LYS A CA 1
ATOM 3857 C C . LYS A 1 508 ? 47.19100 -3.85300 19.49800 1.000 165.04000 487 LYS A C 1
ATOM 3858 O O . LYS A 1 508 ? 47.09100 -4.99100 19.05800 1.000 163.80000 487 LYS A O 1
ATOM 3860 N N . LYS A 1 509 ? 48.14300 -3.47000 20.34000 1.000 160.12000 488 LYS A N 1
ATOM 3861 C CA . LYS A 1 509 ? 49.18000 -4.37800 20.80100 1.000 175.41000 488 LYS A CA 1
ATOM 3862 C C . LYS A 1 509 ? 48.99700 -4.69200 22.27900 1.000 196.03000 488 LYS A C 1
ATOM 3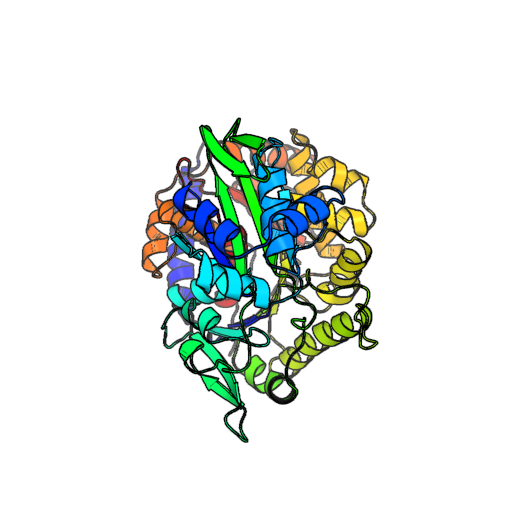863 O O . LYS A 1 509 ? 49.47200 -5.71200 22.77000 1.000 154.79000 488 LYS A O 1
#

B-factor: mean 68.84, std 19.45, range [38.7, 196.03]

Solvent-accessible surface area: 21232 Å² total; per-residue (Å²): 198,94,48,74,93,12,48,152,46,1,84,95,1,34,50,34,0,20,148,3,10,163,135,1,88,0,0,2,0,0,5,9,7,13,2,19,0,19,26,93,7,64,66,74,22,3,109,124,0,42,132,104,30,84,47,140,82,1,71,90,69,30,144,85,110,14,182,73,0,70,44,39,3,17,0,2,0,10,1,3,6,4,1,106,52,31,167,61,32,115,3,35,3,88,28,12,96,3,6,56,35,0,53,117,43,22,24,66,67,101,29,93,18,0,18,15,2,0,13,1,1,23,3,0,4,35,4,54,1,107,50,0,2,1,21,10,4,115,7,2,121,50,4,4,116,53,16,53,112,21,143,38,0,32,6,9,25,65,74,157,72,150,25,63,65,77,34,3,110,90,6,58,59,92,119,27,93,6,23,4,28,2,24,0,29,7,53,139,26,8,92,10,161,11,61,79,106,108,12,78,3,80,168,91,26,108,0,50,1,14,3,95,7,47,99,19,30,1,40,24,53,128,77,2,61,106,57,0,31,106,8,0,134,65,0,33,0,0,1,1,1,1,6,43,20,8,82,68,118,11,190,95,70,78,36,34,126,46,5,15,119,55,1,18,56,5,0,111,46,0,57,115,21,20,112,104,0,41,0,0,1,8,6,33,71,9,166,66,110,83,6,8,80,7,2,0,66,79,0,0,57,146,40,3,32,2,0,0,0,48,22,76,18,0,1,22,0,0,52,15,14,56,66,108,119,39,2,127,11,1,87,75,157,71,106,70,12,0,18,4,1,3,48,0,0,17,44,0,4,79,69,0,138,7,32,7,0,0,0,18,24,124,4,15,5,0,0,0,2,19,106,115,25,59,14,47,36,67,24,2,23,33,0,1,3,1,0,1,0,0,9,1,0,15,8,62,93,15,75,0,112,44,50,107,42,0,96,38,0,23,128,10,88,5,11,103,100,1,25,88,59,5,50,78,0,11,124,66,0,44,213,136,64,46,9,62,97,132,63,11,92,57,2,20,2,75,17,125,94,10,13,0,0,2,0,0,4,8,33,25,150,179,52,102,30,104,48,13,30,21,24,0,12,0,0,2,0,4,1,0,8,8,1,41,41,104,100,157

Foldseek 3Di:
DDCVVVLVLLVVLLVVLLVLLVQFQAAEFEEDKFKEFEAEDAQVLLVQLPVVDDQVVLVVCLVVQDQADEDSSNVNNVVVVCQQPVDEDEGEYQDLVVVVVCVVRHNTDDMAMADLRQQLLQFVQQAPHAHYEYEYPQQEQVRLVRRDDHPRYWYWADDVPAIDIDRSNPHHDNVDDGFYKYKYKYAFQHWDQGPNDIGTGHGIYIYIYGYLHLVRALADDPNVLVCLLVSLLRGQEYEYEDLLSAAQDDPVGDGSVVSLVRLQSSLVSSCNNPVNYAYEYEDDDRPDLVSVLCCQPVHQQPSHAEYEYEQLVLLSNCCSLPNNPLSVLLPDPDLCNVVSSQVSLVVSCVSRVHQKYWYDYQWKIKMKGFPPHQFDLSLLLSLLSLLLLQLQLCQAPVGRNHSVSSVVSSPFDFDPVNVVSVVSVLVVCVVVVQDDNVCVVVQWTDDPGIIMGMDTGRHDDRTDDDHCSSSSSRSSSVSSSSSRGDDD

Radius of gyration: 23.66 Å; Cα contacts (8 Å, |Δi|>4): 999; chains: 1; bounding box: 75×44×64 Å